Protein AF-A0AAW2UVZ2-F1 (afdb_monomer_lite)

Foldseek 3Di:
DLVVVLVVLQVVCVVVVQWDWDWDQDPVRDTDTDTHHHDNVNDDPPPDDLVVLLVVLLVVLVVDPDPVVNVVSLVVNLVSVVVVLVVVLVVVLVVVVVVVPPPDDPDDDDSVNVVVVCVVSVVCSVVPRVPCSPVVSVCLDPLPPPPDADADPVGDHQDPLNQLCPQDAPLSHSFKAKEFLDAVVLADPPQPDDQVQWHLWDDQPPALEIFTADGFLVSVVRNCVVSVQPQVRFAEEEEEAEQFAWKFFQRTIITMAGPVCRPDGDGDDPRQVSNVSVLVSVVVVCVVVVQKDKHWYWDQDPVVRDIDIGIDIDRTDNVRIGGPVRSQVVVVVVRGNYDYDYHHDALLDFDDLVSLLVLCDDPDPTPHRYYYYYSSRAHRVLLSSLSNVLVVVLVVVVVVVVVPPDDDDDDDDDDDDDPDDPLVCLLLVVDPLLVVLLVPFDNLVVLLVSSQVSLVSSCSRPRLSVQLSVLLVVLVPDDPPDPPVNVVSFSSNLSSNLSSLSSSLSSSCSVPDPCVGDRSNRVCVVCVVSVVSSVPDGSDD

Organism: Sesamum radiatum (NCBI:txid300843)

pLDDT: mean 80.28, std 16.17, range [29.2, 98.44]

InterPro domains:
  IPR029021 Protein-tyrosine phosphatase-like [G3DSA:3.90.190.10] (178-437)
  IPR029021 Protein-tyrosine phosphatase-like [SSF52799] (161-358)
  IPR050561 Protein Tyrosine Phosphatase [PTHR23339] (234-459)

Secondary structure (DSSP, 8-state):
-HHHHHHHHHHHHHHTTSEEEEEEE-TTS-EEEEEEE--TTT-------HHHHHHHHHHHHHH---HHHHHHHHHHHHHHHHHHHHHHHHHHHHHHTTTT-SS-------HHHHHHT-HHHHHHIIIIITT-HHHHTT------------B-TTS-B--HHHHHHT-B-SSSBTTEEEEES--TT-S-TT----BTTBTT-EE-TTSSEEEEE---HHHHHHHHHHTT--TT-S-EEEEE--SS-EEEETTEEEEEEESS-TTSPPP-S-HHHHHHHHHHHHHHHHHHHTSEEEEEEEEEETTTTEEEEEEEEEE--GGGEE-HHHHHHHHHHTT--EEEEE----SSSPP-HHHHHHHH--S--S--EEEEEESSS-THHHHHHHHHHHHHHHHHHHHHHHT--S---------------HHHHHHTT--HHHHHHHHHSTTHHHHHHHHHHHHHHHGGG--HHHHHHHHHHHHHH--TT-HHHHHHHHHHHHHHHHHHHHHHHHHHHHHHS-TTTS-HHHHHHT-HHHHHHHHT-----

Sequence (541 aa):
MEDRLKEDVLMEAARYGNKILVTDELPDGQMVDQWEPVSHDSVKTPLQNLREAIACYRSSILCQADEMKREASLSFFVEYLERYYFLICFAVYLHTEREALHPISPGKCSFTEWMRARPELYSILRRLLRRDPMGALGYANLKPSLAKSAVSSDGRPLEMSQVAALRNGEVLGSQTVLKSDHCPGCQHPSLPERLEGAPNFREIPGFPVYGVANPTIDGIRSVIQRIGSSKGGRPVFWHNMREEPVVYINGKPFVLREVERPYKNMLEYTVEHMEARLKEDIISEIRQSGGRMLLHREEYNPALKQASVVGYWENIFVDDIKTPAEVYAALKHEGYNIAYKRTPLTREREALASDVDSIQYCKEDSAGSYLFVSHTGFGGVAYAMAIICIKLEAEAALTSRVSRSIGSPCSSNSQEEFSNSDEEARKMGDYRDILSLIRVLVQGPESKADVDSVIDKCAGAGHLRDDILYYSKELEKLSNDSDEHRAYLVDMGIKALRRYFFLIAFRSYLYSTSANEMKFTAWMDARPELGHLCNNLRVDR

Structure (mmCIF, N/CA/C/O backbone):
data_AF-A0AAW2UVZ2-F1
#
_entry.id   AF-A0AAW2UVZ2-F1
#
loop_
_atom_site.group_PDB
_atom_site.id
_atom_site.type_symbol
_atom_site.label_atom_id
_atom_site.label_alt_id
_atom_site.label_comp_id
_atom_site.label_asym_id
_atom_site.label_entity_id
_atom_site.label_seq_id
_atom_site.pdbx_PDB_ins_code
_atom_site.Cartn_x
_atom_site.Cartn_y
_atom_site.Cartn_z
_atom_site.occupancy
_atom_site.B_iso_or_equiv
_atom_site.auth_seq_id
_atom_site.auth_comp_id
_atom_site.auth_asym_id
_atom_site.auth_atom_id
_atom_site.pdbx_PDB_model_num
ATOM 1 N N . MET A 1 1 ? 33.518 -9.894 30.222 1.00 49.50 1 MET A N 1
ATOM 2 C CA . MET A 1 1 ? 33.407 -8.462 30.586 1.00 49.50 1 MET A CA 1
ATOM 3 C C . MET A 1 1 ? 33.127 -8.351 32.075 1.00 49.50 1 MET A C 1
ATOM 5 O O . MET A 1 1 ? 33.919 -7.738 32.768 1.00 49.50 1 MET A O 1
ATOM 9 N N . GLU A 1 2 ? 32.095 -9.035 32.568 1.00 54.31 2 GLU A N 1
ATOM 10 C CA . GLU A 1 2 ? 31.747 -9.109 33.997 1.00 54.31 2 GLU A CA 1
ATOM 11 C C . GLU A 1 2 ? 32.857 -9.709 34.877 1.00 54.31 2 GLU A C 1
ATOM 13 O O . GLU A 1 2 ? 33.158 -9.146 35.922 1.00 54.31 2 GLU A O 1
ATOM 18 N N . ASP A 1 3 ? 33.539 -10.772 34.431 1.00 61.53 3 ASP A N 1
ATOM 19 C CA . ASP A 1 3 ? 34.671 -11.344 35.187 1.00 61.53 3 ASP A CA 1
ATOM 20 C C . ASP A 1 3 ? 35.832 -10.352 35.347 1.00 61.53 3 ASP A C 1
ATOM 22 O O . ASP A 1 3 ? 36.414 -10.239 36.421 1.00 61.53 3 ASP A O 1
ATOM 26 N N . ARG A 1 4 ? 36.112 -9.568 34.295 1.00 73.50 4 ARG A N 1
ATOM 27 C CA . ARG A 1 4 ? 37.126 -8.503 34.332 1.00 73.50 4 ARG A CA 1
ATOM 28 C C . ARG A 1 4 ? 36.709 -7.372 35.268 1.00 73.50 4 ARG A C 1
ATOM 30 O O . ARG A 1 4 ? 37.531 -6.903 36.034 1.00 73.50 4 ARG A O 1
ATOM 37 N N . LEU A 1 5 ? 35.431 -6.991 35.254 1.00 72.44 5 LEU A N 1
ATOM 38 C CA . LEU A 1 5 ? 34.898 -5.962 36.147 1.00 72.44 5 LEU A CA 1
ATOM 39 C C . LEU A 1 5 ? 34.966 -6.393 37.619 1.00 72.44 5 LEU A C 1
ATOM 41 O O . LEU A 1 5 ? 35.320 -5.586 38.473 1.00 72.44 5 LEU A O 1
ATOM 45 N N . LYS A 1 6 ? 34.668 -7.664 37.926 1.00 78.00 6 LYS A N 1
ATOM 46 C CA . LYS A 1 6 ? 34.839 -8.213 39.280 1.00 78.00 6 LYS A CA 1
ATOM 47 C C . LYS A 1 6 ? 36.298 -8.136 39.727 1.00 78.00 6 LYS A C 1
ATOM 49 O O . LYS A 1 6 ? 36.563 -7.754 40.864 1.00 78.00 6 LYS A O 1
ATOM 54 N N . GLU A 1 7 ? 37.229 -8.480 38.846 1.00 81.19 7 GLU A N 1
ATOM 55 C CA . GLU A 1 7 ? 38.660 -8.406 39.139 1.00 81.19 7 GLU A CA 1
ATOM 56 C C . GLU A 1 7 ? 39.135 -6.954 39.320 1.00 81.19 7 GLU A C 1
ATOM 58 O O . GLU A 1 7 ? 39.846 -6.664 40.280 1.00 81.19 7 GLU A O 1
ATOM 63 N N . ASP A 1 8 ? 38.649 -6.023 38.495 1.00 82.69 8 ASP A N 1
ATOM 64 C CA . ASP A 1 8 ? 38.933 -4.587 38.601 1.00 82.69 8 ASP A CA 1
ATOM 65 C C . ASP A 1 8 ? 38.405 -3.990 39.921 1.00 82.69 8 ASP A C 1
ATOM 67 O O . ASP A 1 8 ? 39.134 -3.278 40.611 1.00 82.69 8 ASP A O 1
ATOM 71 N N . VAL A 1 9 ? 37.177 -4.335 40.331 1.00 80.44 9 VAL A N 1
ATOM 72 C CA . VAL A 1 9 ? 36.577 -3.905 41.611 1.00 80.44 9 VAL A CA 1
ATOM 73 C C . VAL A 1 9 ? 37.366 -4.438 42.808 1.00 80.44 9 VAL A C 1
ATOM 75 O O . VAL A 1 9 ? 37.596 -3.703 43.768 1.00 80.44 9 VAL A O 1
ATOM 78 N N . LEU A 1 10 ? 37.806 -5.699 42.764 1.00 83.50 10 LEU A N 1
ATOM 79 C CA . LEU A 1 10 ? 38.612 -6.294 43.835 1.00 83.50 10 LEU A CA 1
ATOM 80 C C . LEU A 1 10 ? 40.018 -5.679 43.902 1.00 83.50 10 LEU A C 1
ATOM 82 O O . LEU A 1 10 ? 40.512 -5.414 45.000 1.00 83.50 10 LEU A O 1
ATOM 86 N N . MET A 1 11 ? 40.647 -5.416 42.752 1.00 84.62 11 MET A N 1
ATOM 87 C CA . MET A 1 11 ? 41.938 -4.725 42.685 1.00 84.62 11 MET A CA 1
ATOM 88 C C . MET A 1 11 ? 41.848 -3.296 43.221 1.00 84.62 11 MET A C 1
ATOM 90 O O . MET A 1 11 ? 42.735 -2.866 43.961 1.00 84.62 11 MET A O 1
ATOM 94 N N . GLU A 1 12 ? 40.787 -2.569 42.877 1.00 86.81 12 GLU A N 1
ATOM 95 C CA . GLU A 1 12 ? 40.583 -1.206 43.354 1.00 86.81 12 GLU A CA 1
ATOM 96 C C . GLU A 1 12 ? 40.273 -1.191 44.856 1.00 86.81 12 GLU A C 1
ATOM 98 O O . GLU A 1 12 ? 40.903 -0.448 45.606 1.00 86.81 12 GLU A O 1
ATOM 103 N N . ALA A 1 13 ? 39.411 -2.088 45.343 1.00 85.94 13 ALA A N 1
ATOM 104 C CA . ALA A 1 13 ? 39.108 -2.187 46.769 1.00 85.94 13 ALA A CA 1
ATOM 105 C C . ALA A 1 13 ? 40.340 -2.541 47.623 1.00 85.94 13 ALA A C 1
ATOM 107 O O . ALA A 1 13 ? 40.486 -2.043 48.744 1.00 85.94 13 ALA A O 1
ATOM 108 N N . ALA A 1 14 ? 41.265 -3.354 47.096 1.00 87.19 14 ALA A N 1
ATOM 109 C CA . ALA A 1 14 ? 42.519 -3.684 47.775 1.00 87.19 14 ALA A CA 1
ATOM 110 C C . ALA A 1 14 ? 43.404 -2.446 48.020 1.00 87.19 14 ALA A C 1
ATOM 112 O O . ALA A 1 14 ? 44.127 -2.398 49.018 1.00 87.19 14 ALA A O 1
ATOM 113 N N . ARG A 1 15 ? 43.315 -1.414 47.166 1.00 88.06 15 ARG A N 1
ATOM 114 C CA . ARG A 1 15 ? 44.035 -0.140 47.355 1.00 88.06 15 ARG A CA 1
ATOM 115 C C . ARG A 1 15 ? 43.489 0.677 48.526 1.00 88.06 15 ARG A C 1
ATOM 117 O O . ARG A 1 15 ? 44.232 1.467 49.104 1.00 88.06 15 ARG A O 1
ATOM 124 N N . TYR A 1 16 ? 42.234 0.450 48.909 1.00 87.25 16 TYR A N 1
ATOM 125 C CA . TYR A 1 16 ? 41.516 1.211 49.935 1.00 87.25 16 TYR A CA 1
ATOM 126 C C . TYR A 1 16 ? 41.072 0.339 51.120 1.00 87.25 16 TYR A C 1
ATOM 128 O O . TYR A 1 16 ? 40.009 0.537 51.704 1.00 87.25 16 TYR A O 1
ATOM 136 N N . GLY A 1 17 ? 41.905 -0.634 51.509 1.00 86.56 17 GLY A N 1
ATOM 137 C CA . GLY A 1 17 ? 41.681 -1.434 52.718 1.00 86.56 17 GLY A CA 1
ATOM 138 C C . GLY A 1 17 ? 40.476 -2.371 52.620 1.00 86.56 17 GLY A C 1
ATOM 139 O O . GLY A 1 17 ? 39.750 -2.533 53.601 1.00 86.56 17 GLY A O 1
ATOM 140 N N . ASN A 1 18 ? 40.272 -2.977 51.445 1.00 86.94 18 ASN A N 1
ATOM 141 C CA . ASN A 1 18 ? 39.125 -3.823 51.107 1.00 86.94 18 ASN A CA 1
ATOM 142 C C . ASN A 1 18 ? 37.793 -3.071 51.204 1.00 86.94 18 ASN A C 1
ATOM 144 O O . ASN A 1 18 ? 36.791 -3.620 51.662 1.00 86.94 18 ASN A O 1
ATOM 148 N N . LYS A 1 19 ? 37.785 -1.801 50.792 1.00 85.44 19 LYS A N 1
ATOM 149 C CA . LYS A 1 19 ? 36.574 -0.994 50.648 1.00 85.44 19 LYS A CA 1
ATOM 150 C C . LYS A 1 19 ? 36.551 -0.327 49.285 1.00 85.44 19 LYS A C 1
ATOM 152 O O . LYS A 1 19 ? 37.606 0.005 48.758 1.00 85.44 19 LYS A O 1
ATOM 157 N N . ILE A 1 20 ? 35.367 -0.095 48.739 1.00 87.62 20 ILE A N 1
ATOM 158 C CA . ILE A 1 20 ? 35.182 0.687 47.518 1.00 87.62 20 ILE A CA 1
ATOM 159 C C . ILE A 1 20 ? 34.240 1.850 47.804 1.00 87.62 20 ILE A C 1
ATOM 161 O O . ILE A 1 20 ? 33.343 1.737 48.638 1.00 87.62 20 ILE A O 1
ATOM 165 N N . LEU A 1 21 ? 34.476 2.981 47.147 1.00 83.88 21 LEU A N 1
ATOM 166 C CA . LEU A 1 21 ? 33.570 4.116 47.218 1.00 83.88 21 LEU A CA 1
ATOM 167 C C . LEU A 1 21 ? 32.376 3.836 46.304 1.00 83.88 21 LEU A C 1
ATOM 169 O O . LEU A 1 21 ? 32.554 3.620 45.105 1.00 83.88 21 LEU A O 1
ATOM 173 N N . VAL A 1 22 ? 31.182 3.819 46.879 1.00 82.25 22 VAL A N 1
ATOM 174 C CA . VAL A 1 22 ? 29.910 3.670 46.170 1.00 82.25 22 VAL A CA 1
ATOM 175 C C . VAL A 1 22 ? 29.098 4.930 46.424 1.00 82.25 22 VAL A C 1
ATOM 177 O O . VAL A 1 22 ? 29.138 5.480 47.522 1.00 82.25 22 VAL A O 1
ATOM 180 N N . THR A 1 23 ? 28.381 5.402 45.413 1.00 78.75 23 THR A N 1
ATOM 181 C CA . THR A 1 23 ? 27.452 6.519 45.571 1.00 78.75 23 THR A CA 1
ATOM 182 C C . THR A 1 23 ? 26.039 5.962 45.667 1.00 78.75 23 THR A C 1
ATOM 184 O O . THR A 1 23 ? 25.527 5.410 44.692 1.00 78.75 23 THR A O 1
ATOM 187 N N . ASP A 1 24 ? 25.421 6.117 46.833 1.00 72.00 24 ASP A N 1
ATOM 188 C CA . ASP A 1 24 ? 24.050 5.696 47.102 1.00 72.00 24 ASP A CA 1
ATOM 189 C C . ASP A 1 24 ? 23.082 6.867 46.905 1.00 72.00 24 ASP A C 1
ATOM 191 O O . ASP A 1 24 ? 23.342 7.996 47.321 1.00 72.00 24 ASP A O 1
ATOM 195 N N . GLU A 1 25 ? 21.937 6.597 46.282 1.00 73.19 25 GLU A N 1
ATOM 196 C CA . GLU A 1 25 ? 20.839 7.556 46.157 1.00 73.19 25 GLU A CA 1
ATOM 197 C C . GLU A 1 25 ? 19.858 7.350 47.322 1.00 73.19 25 GLU A C 1
ATOM 199 O O . GLU A 1 25 ? 19.219 6.299 47.441 1.00 73.19 25 GLU A O 1
ATOM 204 N N . LEU A 1 26 ? 19.730 8.349 48.194 1.00 71.38 26 LEU A N 1
ATOM 205 C CA . LEU A 1 26 ? 18.755 8.348 49.282 1.00 71.38 26 LEU A CA 1
ATOM 206 C C . LEU A 1 26 ? 17.313 8.466 48.741 1.00 71.38 26 LEU A C 1
ATOM 208 O O . LEU A 1 26 ? 17.099 8.921 47.617 1.00 71.38 26 LEU A O 1
ATOM 212 N N . PRO A 1 27 ? 16.284 8.094 49.531 1.00 51.22 27 PRO A N 1
ATOM 213 C CA . PRO A 1 27 ? 14.881 8.155 49.100 1.00 51.22 27 PRO A CA 1
ATOM 214 C C . PRO A 1 27 ? 14.377 9.544 48.671 1.00 51.22 27 PRO A C 1
ATOM 216 O O . PRO A 1 27 ? 13.335 9.637 48.027 1.00 51.22 27 PRO A O 1
ATOM 219 N N . ASP A 1 28 ? 15.084 10.613 49.035 1.00 63.34 28 ASP A N 1
ATOM 220 C CA . ASP A 1 28 ? 14.815 12.001 48.646 1.00 63.34 28 ASP A CA 1
ATOM 221 C C . ASP A 1 28 ? 15.581 12.448 47.381 1.00 63.34 28 ASP A C 1
ATOM 223 O O . ASP A 1 28 ? 15.487 13.610 46.983 1.00 63.34 28 ASP A O 1
ATOM 227 N N . GLY A 1 29 ? 16.308 11.532 46.731 1.00 56.56 29 GLY A N 1
ATOM 228 C CA . GLY A 1 29 ? 17.094 11.779 45.521 1.00 56.56 29 GLY A CA 1
ATOM 229 C C . GLY A 1 29 ? 18.484 12.365 45.785 1.00 56.56 29 GLY A C 1
ATOM 230 O O . GLY A 1 29 ? 19.184 12.731 44.839 1.00 56.56 29 GLY A O 1
ATOM 231 N N . GLN A 1 30 ? 18.904 12.484 47.049 1.00 66.81 30 GLN A N 1
ATOM 232 C CA . GLN A 1 30 ? 20.244 12.952 47.384 1.00 66.81 30 GLN A CA 1
ATOM 233 C C . GLN A 1 30 ? 21.283 11.844 47.162 1.00 66.81 30 GLN A C 1
ATOM 235 O O . GLN A 1 30 ? 21.154 10.744 47.691 1.00 66.81 30 GLN A O 1
ATOM 240 N N . MET A 1 31 ? 22.348 12.156 46.422 1.00 73.12 31 MET A N 1
ATOM 241 C CA . MET A 1 31 ? 23.488 11.256 46.222 1.00 73.12 31 MET A CA 1
ATOM 242 C C . MET A 1 31 ? 24.472 11.384 47.390 1.00 73.12 31 MET A C 1
ATOM 244 O O . MET A 1 31 ? 24.903 12.495 47.715 1.00 73.12 31 MET A O 1
ATOM 248 N N . VAL A 1 32 ? 24.831 10.264 48.013 1.00 79.69 32 VAL A N 1
ATOM 249 C CA . VAL A 1 32 ? 25.748 10.199 49.155 1.00 79.69 32 VAL A CA 1
ATOM 250 C C . VAL A 1 32 ? 26.844 9.182 48.874 1.00 79.69 32 VAL A C 1
ATOM 252 O O . VAL A 1 32 ? 26.571 8.025 48.574 1.00 79.69 32 VAL A O 1
ATOM 255 N N . ASP A 1 33 ? 28.095 9.611 49.006 1.00 86.94 33 ASP A N 1
ATOM 256 C CA . ASP A 1 33 ? 29.244 8.726 48.849 1.00 86.94 33 ASP A CA 1
ATOM 257 C C . ASP A 1 33 ? 29.517 7.953 50.146 1.00 86.94 33 ASP A C 1
ATOM 259 O O . ASP A 1 33 ? 29.712 8.542 51.216 1.00 86.94 33 ASP A O 1
ATOM 263 N N . GLN A 1 34 ? 29.581 6.628 50.045 1.00 85.00 34 GLN A N 1
ATOM 264 C CA . GLN A 1 34 ? 29.823 5.717 51.155 1.00 85.00 34 GLN A CA 1
ATOM 265 C C . GLN A 1 34 ? 30.923 4.706 50.815 1.00 85.00 34 GLN A C 1
ATOM 267 O O . GLN A 1 34 ? 31.009 4.165 49.716 1.00 85.00 34 GLN A O 1
ATOM 272 N N . TRP A 1 35 ? 31.797 4.446 51.788 1.00 86.12 35 TRP A N 1
ATOM 273 C CA . TRP A 1 35 ? 32.824 3.413 51.676 1.00 86.12 35 TRP A CA 1
ATOM 274 C C . TRP A 1 35 ? 32.262 2.057 52.095 1.00 86.12 35 TRP A C 1
ATOM 276 O O . TRP A 1 35 ? 32.153 1.773 53.292 1.00 86.12 35 TRP A O 1
ATOM 286 N N . GLU A 1 36 ? 31.987 1.205 51.117 1.00 82.06 36 GLU A N 1
ATOM 287 C CA . GLU A 1 36 ? 31.439 -0.131 51.329 1.00 82.06 36 GLU A CA 1
ATOM 288 C C . GLU A 1 36 ? 32.550 -1.184 51.417 1.00 82.06 36 GLU A C 1
ATOM 290 O O . GLU A 1 36 ? 33.465 -1.177 50.590 1.00 82.06 36 GLU A O 1
ATOM 295 N N . PRO A 1 37 ? 32.522 -2.099 52.402 1.00 84.69 37 PRO A N 1
ATOM 296 C CA . PRO A 1 37 ? 33.477 -3.193 52.484 1.00 84.69 37 PRO A CA 1
ATOM 297 C C . PRO A 1 37 ? 33.253 -4.217 51.368 1.00 84.69 37 PRO A C 1
ATOM 299 O O . PRO A 1 37 ? 32.147 -4.700 51.130 1.00 84.69 37 PRO A O 1
ATOM 302 N N . VAL A 1 38 ? 34.345 -4.608 50.721 1.00 80.31 38 VAL A N 1
ATOM 303 C CA . VAL A 1 38 ? 34.349 -5.509 49.575 1.00 80.31 38 VAL A CA 1
ATOM 304 C C . VAL A 1 38 ? 35.232 -6.717 49.868 1.00 80.31 38 VAL A C 1
ATOM 306 O O . VAL A 1 38 ? 36.401 -6.587 50.218 1.00 80.31 38 VAL A O 1
ATOM 309 N N . SER A 1 39 ? 34.679 -7.914 49.706 1.00 79.56 39 SER A N 1
ATOM 310 C CA . SER A 1 39 ? 35.385 -9.187 49.777 1.00 79.56 39 SER A CA 1
ATOM 311 C C . SER A 1 39 ? 35.153 -9.983 48.494 1.00 79.56 39 SER A C 1
ATOM 313 O O . SER A 1 39 ? 34.222 -9.723 47.730 1.00 79.56 39 SER A O 1
ATOM 315 N N . HIS A 1 40 ? 35.986 -10.997 48.262 1.00 69.81 40 HIS A N 1
ATOM 316 C CA . HIS A 1 40 ? 35.847 -11.880 47.103 1.00 69.81 40 HIS A CA 1
ATOM 317 C C . HIS A 1 40 ? 34.448 -12.535 47.002 1.00 69.81 40 HIS A C 1
ATOM 319 O O . HIS A 1 40 ? 33.953 -12.779 45.896 1.00 69.81 40 HIS A O 1
ATOM 325 N N . ASP A 1 41 ? 33.802 -12.764 48.152 1.00 66.31 41 ASP A N 1
ATOM 326 C CA . ASP A 1 41 ? 32.463 -13.354 48.261 1.00 66.31 41 ASP A CA 1
ATOM 327 C C . ASP A 1 41 ? 31.330 -12.312 48.213 1.00 66.31 41 ASP A C 1
ATOM 329 O O . ASP A 1 41 ? 30.188 -12.669 47.900 1.00 66.31 41 ASP A O 1
ATOM 333 N N . SER A 1 42 ? 31.621 -11.035 48.505 1.00 67.88 42 SER A N 1
ATOM 334 C CA . SER A 1 42 ? 30.638 -9.947 48.416 1.00 67.88 42 SER A CA 1
ATOM 335 C C . SER A 1 42 ? 30.503 -9.390 46.996 1.00 67.88 42 SER A C 1
ATOM 337 O O . SER A 1 42 ? 29.402 -9.005 46.606 1.00 67.88 42 SER A O 1
ATOM 339 N N . VAL A 1 43 ? 31.567 -9.436 46.180 1.00 63.75 43 VAL A N 1
ATOM 340 C CA . VAL A 1 43 ? 31.491 -9.112 44.744 1.00 63.75 43 VAL A CA 1
ATOM 341 C C . VAL A 1 43 ? 30.989 -10.326 43.981 1.00 63.75 43 VAL A C 1
ATOM 343 O O . VAL A 1 43 ? 31.747 -11.230 43.617 1.00 63.75 43 VAL A O 1
ATOM 346 N N . LYS A 1 44 ? 29.689 -10.366 43.720 1.00 59.97 44 LYS A N 1
ATOM 347 C CA . LYS A 1 44 ? 29.087 -11.386 42.861 1.00 59.97 44 LYS A CA 1
ATOM 348 C C . LYS A 1 44 ? 28.890 -10.803 41.472 1.00 59.97 44 LYS A C 1
ATOM 350 O O . LYS A 1 44 ? 28.241 -9.775 41.324 1.00 59.97 44 LYS A O 1
ATOM 355 N N . THR A 1 45 ? 29.413 -11.480 40.454 1.00 53.91 45 THR A N 1
ATOM 356 C CA . THR A 1 45 ? 28.867 -11.334 39.106 1.00 53.91 45 THR A CA 1
ATOM 357 C C . THR A 1 45 ? 27.484 -11.980 39.145 1.00 53.91 45 THR A C 1
ATOM 359 O O . THR A 1 45 ? 27.370 -13.141 39.558 1.00 53.91 45 THR A O 1
ATOM 362 N N . PRO A 1 46 ? 26.399 -11.251 38.855 1.00 52.09 46 PRO A N 1
ATOM 363 C CA . PRO A 1 46 ? 25.076 -11.827 38.958 1.00 52.09 46 PRO A CA 1
ATOM 364 C C . PRO A 1 46 ? 24.878 -12.793 37.785 1.00 52.09 46 PRO A C 1
ATOM 366 O O . PRO A 1 46 ? 24.371 -12.425 36.732 1.00 52.09 46 PRO A O 1
ATOM 369 N N . LEU A 1 47 ? 25.222 -14.069 37.984 1.00 51.81 47 LEU A N 1
ATOM 370 C CA . LEU A 1 47 ? 24.567 -15.168 37.275 1.00 51.81 47 LEU A CA 1
ATOM 371 C C . LEU A 1 47 ? 23.111 -15.176 37.744 1.00 51.81 47 LEU A C 1
ATOM 373 O O . LEU A 1 47 ? 22.731 -15.880 38.678 1.00 51.81 47 LEU A O 1
ATOM 377 N N . GLN A 1 48 ? 22.315 -14.288 37.157 1.00 63.81 48 GLN A N 1
ATOM 378 C CA . GLN A 1 48 ? 20.944 -14.079 37.571 1.00 63.81 48 GLN A CA 1
ATOM 379 C C . GLN A 1 48 ? 20.061 -15.104 36.870 1.00 63.81 48 GLN A C 1
ATOM 381 O O . GLN A 1 48 ? 19.982 -15.163 35.641 1.00 63.81 48 GLN A O 1
ATOM 386 N N . ASN A 1 49 ? 19.376 -15.929 37.656 1.00 76.25 49 ASN A N 1
ATOM 387 C CA . ASN A 1 49 ? 18.346 -16.805 37.128 1.00 76.25 49 ASN A CA 1
ATOM 388 C C . ASN A 1 49 ? 17.240 -15.937 36.511 1.00 76.25 49 ASN A C 1
ATOM 390 O O . ASN A 1 49 ? 16.613 -15.145 37.214 1.00 76.25 49 ASN A O 1
ATOM 394 N N . LEU A 1 50 ? 16.980 -16.099 35.209 1.00 78.94 50 LEU A N 1
ATOM 395 C CA . LEU A 1 50 ? 15.979 -15.298 34.494 1.00 78.94 50 LEU A CA 1
ATOM 396 C C . LEU A 1 50 ? 14.609 -15.342 35.182 1.00 78.94 50 LEU A C 1
ATOM 398 O O . LEU A 1 50 ? 13.933 -14.324 35.259 1.00 78.94 50 LEU A O 1
ATOM 402 N N . ARG A 1 51 ? 14.202 -16.490 35.738 1.00 77.88 51 ARG A N 1
ATOM 403 C CA . ARG A 1 51 ? 12.906 -16.625 36.422 1.00 77.88 51 ARG A CA 1
ATOM 404 C C . ARG A 1 51 ? 12.861 -15.826 37.722 1.00 77.88 51 ARG A C 1
ATOM 406 O O . ARG A 1 51 ? 11.825 -15.247 38.036 1.00 77.88 51 ARG A O 1
ATOM 413 N N . GLU A 1 52 ? 13.968 -15.783 38.455 1.00 77.50 52 GLU A N 1
ATOM 414 C CA . GLU A 1 52 ? 14.091 -15.002 39.690 1.00 77.50 52 GLU A CA 1
ATOM 415 C C . GLU A 1 52 ? 14.174 -13.503 39.384 1.00 77.50 52 GLU A C 1
ATOM 417 O O . GLU A 1 52 ? 13.506 -12.717 40.050 1.00 77.50 52 GLU A O 1
ATOM 422 N N . ALA A 1 53 ? 14.901 -13.112 38.330 1.00 77.31 53 ALA A N 1
ATOM 423 C CA . ALA A 1 53 ? 14.949 -11.733 37.843 1.00 77.31 53 ALA A CA 1
ATOM 424 C C . ALA A 1 53 ? 13.550 -11.232 37.460 1.00 77.31 53 ALA A C 1
ATOM 426 O O . ALA A 1 53 ? 13.090 -10.214 37.975 1.00 77.31 53 ALA A O 1
ATOM 427 N N . ILE A 1 54 ? 12.837 -11.994 36.623 1.00 80.44 54 ILE A N 1
ATOM 428 C CA . ILE A 1 54 ? 11.467 -11.688 36.186 1.00 80.44 54 ILE A CA 1
ATOM 429 C C . ILE A 1 54 ? 10.530 -11.563 37.399 1.00 80.44 54 ILE A C 1
ATOM 431 O O . ILE A 1 54 ? 9.749 -10.615 37.473 1.00 80.44 54 ILE A O 1
ATOM 435 N N . ALA A 1 55 ? 10.615 -12.476 38.374 1.00 76.69 55 ALA A N 1
ATOM 436 C CA . ALA A 1 55 ? 9.797 -12.428 39.590 1.00 76.69 55 ALA A CA 1
ATOM 437 C C . ALA A 1 55 ? 10.128 -11.225 40.497 1.00 76.69 55 ALA A C 1
ATOM 439 O O . ALA A 1 55 ? 9.221 -10.620 41.079 1.00 76.69 55 ALA A O 1
ATOM 440 N N . CYS A 1 56 ? 11.409 -10.863 40.596 1.00 75.31 56 CYS A N 1
ATOM 441 C CA . CYS A 1 56 ? 11.885 -9.721 41.370 1.00 75.31 56 CYS A CA 1
ATOM 442 C C . CYS A 1 56 ? 11.381 -8.402 40.771 1.00 75.31 56 CYS A C 1
ATOM 444 O O . CYS A 1 56 ? 10.705 -7.634 41.460 1.00 75.31 56 CYS A O 1
ATOM 446 N N . TYR A 1 57 ? 11.598 -8.183 39.468 1.00 78.62 57 TYR A N 1
ATOM 447 C CA . TYR A 1 57 ? 11.089 -6.996 38.777 1.00 78.62 57 TYR A CA 1
ATOM 448 C C . TYR A 1 57 ? 9.564 -6.920 38.839 1.00 78.62 57 TYR A C 1
ATOM 450 O O . TYR A 1 57 ? 9.024 -5.863 39.157 1.00 78.62 57 TYR A O 1
ATOM 458 N N . ARG A 1 58 ? 8.861 -8.047 38.657 1.00 75.62 58 ARG A N 1
ATOM 459 C CA . ARG A 1 58 ? 7.399 -8.100 38.795 1.00 75.62 58 ARG A CA 1
ATOM 460 C C . ARG A 1 58 ? 6.899 -7.607 40.154 1.00 75.62 58 ARG A C 1
ATOM 462 O O . ARG A 1 58 ? 5.849 -6.973 40.211 1.00 75.62 58 ARG A O 1
ATOM 469 N N . SER A 1 59 ? 7.618 -7.914 41.230 1.00 71.00 59 SER A N 1
ATOM 470 C CA . SER A 1 59 ? 7.243 -7.499 42.588 1.00 71.00 59 SER A CA 1
ATOM 471 C C . SER A 1 59 ? 7.634 -6.044 42.871 1.00 71.00 59 SER A C 1
ATOM 473 O O . SER A 1 59 ? 6.878 -5.319 43.509 1.00 71.00 59 SER A O 1
ATOM 475 N N . SER A 1 60 ? 8.787 -5.605 42.357 1.00 70.81 60 SER A N 1
ATOM 476 C CA . SER A 1 60 ? 9.318 -4.249 42.547 1.00 70.81 60 SER A CA 1
ATOM 477 C C . SER A 1 60 ? 8.520 -3.181 41.785 1.00 70.81 60 SER A C 1
ATOM 479 O O . SER A 1 60 ? 8.175 -2.148 42.354 1.00 70.81 60 SER A O 1
ATOM 481 N N . ILE A 1 61 ? 8.138 -3.458 40.530 1.00 76.31 61 ILE A N 1
ATOM 482 C CA . ILE A 1 61 ? 7.388 -2.530 39.658 1.00 76.31 61 ILE A CA 1
ATOM 483 C C . ILE A 1 61 ? 6.053 -2.101 40.287 1.00 76.31 61 ILE A C 1
ATOM 485 O O . ILE A 1 61 ? 5.639 -0.957 40.125 1.00 76.31 61 ILE A O 1
ATOM 489 N N . LEU A 1 62 ? 5.387 -2.994 41.029 1.00 64.75 62 LEU A N 1
ATOM 490 C CA . LEU A 1 62 ? 4.100 -2.713 41.678 1.00 64.75 62 LEU A CA 1
ATOM 491 C C . LEU A 1 62 ? 4.193 -1.728 42.844 1.00 64.75 62 LEU A C 1
ATOM 493 O O . LEU A 1 62 ? 3.244 -0.992 43.104 1.00 64.75 62 LEU A O 1
ATOM 497 N N . CYS A 1 63 ? 5.305 -1.759 43.571 1.00 61.31 63 CYS A N 1
ATOM 498 C CA . CYS A 1 63 ? 5.516 -0.938 44.758 1.00 61.31 63 CYS A CA 1
ATOM 499 C C . CYS A 1 63 ? 6.253 0.368 44.430 1.00 61.31 63 CYS A C 1
ATOM 501 O O . CYS A 1 63 ? 6.507 1.165 45.331 1.00 61.31 63 CYS A O 1
ATOM 503 N N . GLN A 1 64 ? 6.615 0.578 43.160 1.00 69.62 64 GLN A N 1
ATOM 504 C CA . GLN A 1 64 ? 7.403 1.722 42.731 1.00 69.62 64 GLN A CA 1
ATOM 505 C C . GLN A 1 64 ? 6.505 2.940 42.485 1.00 69.62 64 GLN A C 1
ATOM 507 O O . GLN A 1 64 ? 5.758 2.989 41.508 1.00 69.62 64 GLN A O 1
ATOM 512 N N . ALA A 1 65 ? 6.584 3.918 43.391 1.00 50.19 65 ALA A N 1
ATOM 513 C CA . ALA A 1 65 ? 5.808 5.156 43.325 1.00 50.19 65 ALA A CA 1
ATOM 514 C C . ALA A 1 65 ? 6.394 6.175 42.333 1.00 50.19 65 ALA A C 1
ATOM 516 O O . ALA A 1 65 ? 5.655 7.010 41.814 1.00 50.19 65 ALA A O 1
ATOM 517 N N . ASP A 1 66 ? 7.701 6.103 42.064 1.00 65.19 66 ASP A N 1
ATOM 518 C CA . ASP A 1 66 ? 8.365 6.971 41.095 1.00 65.19 66 ASP A CA 1
ATOM 519 C C . ASP A 1 66 ? 8.129 6.477 39.661 1.00 65.19 66 ASP A C 1
ATOM 521 O O . ASP A 1 66 ? 8.452 5.341 39.301 1.00 65.19 66 ASP A O 1
ATOM 525 N N . GLU A 1 67 ? 7.558 7.344 38.828 1.00 55.81 67 GLU A N 1
ATOM 526 C CA . GLU A 1 67 ? 7.143 6.996 37.472 1.00 55.81 67 GLU A CA 1
ATOM 527 C C . GLU A 1 67 ? 8.322 6.677 36.543 1.00 55.81 67 GLU A C 1
ATOM 529 O O . GLU A 1 67 ? 8.229 5.734 35.754 1.00 55.81 67 GLU A O 1
ATOM 534 N N . MET A 1 68 ? 9.451 7.379 36.678 1.00 50.56 68 MET A N 1
ATOM 535 C CA . MET A 1 68 ? 10.637 7.128 35.854 1.00 50.56 68 MET A CA 1
ATOM 536 C C . MET A 1 68 ? 11.321 5.817 36.247 1.00 50.56 68 MET A C 1
ATOM 538 O O . MET A 1 68 ? 11.701 5.028 35.379 1.00 50.56 68 MET A O 1
ATOM 542 N N . LYS A 1 69 ? 11.441 5.539 37.552 1.00 59.78 69 LYS A N 1
ATOM 543 C CA . LYS A 1 69 ? 12.011 4.279 38.062 1.00 59.78 69 LYS A CA 1
ATOM 544 C C . LYS A 1 69 ? 11.121 3.088 37.708 1.00 59.78 69 LYS A C 1
ATOM 546 O O . LYS A 1 69 ? 11.632 1.998 37.433 1.00 59.78 69 LYS A O 1
ATOM 551 N N . ARG A 1 70 ? 9.800 3.287 37.675 1.00 69.44 70 ARG A N 1
ATOM 552 C CA . ARG A 1 70 ? 8.824 2.282 37.237 1.00 69.44 70 ARG A CA 1
ATOM 553 C C . ARG A 1 70 ? 8.967 1.969 35.746 1.00 69.44 70 ARG A C 1
ATOM 555 O O . ARG A 1 70 ? 9.038 0.792 35.403 1.00 69.44 70 ARG A O 1
ATOM 562 N N . GLU A 1 71 ? 9.085 2.984 34.892 1.00 65.25 71 GLU A N 1
ATOM 563 C CA . GLU A 1 71 ? 9.283 2.811 33.444 1.00 65.25 71 GLU A CA 1
ATOM 564 C C . GLU A 1 71 ? 10.620 2.124 33.123 1.00 65.25 71 GLU A C 1
ATOM 566 O O . GLU A 1 71 ? 10.666 1.156 32.362 1.00 65.25 71 GLU A O 1
ATOM 571 N N . ALA A 1 72 ? 11.710 2.537 33.779 1.00 64.44 72 ALA A N 1
ATOM 572 C CA . ALA A 1 72 ? 13.008 1.877 33.636 1.00 64.44 72 ALA A CA 1
ATOM 573 C C . ALA A 1 72 ? 12.941 0.398 34.060 1.00 64.44 72 ALA A C 1
ATOM 575 O O . ALA A 1 72 ? 13.426 -0.487 33.354 1.00 64.44 72 ALA A O 1
ATOM 576 N N . SER A 1 73 ? 12.278 0.112 35.184 1.00 71.00 73 SER A N 1
ATOM 577 C CA . SER A 1 73 ? 12.079 -1.258 35.673 1.00 71.00 73 SER A CA 1
ATOM 578 C C . SER A 1 73 ? 11.220 -2.103 34.727 1.00 71.00 73 SER A C 1
ATOM 580 O O . SER A 1 73 ? 11.498 -3.291 34.560 1.00 71.00 73 SER A O 1
ATOM 582 N N . LEU A 1 74 ? 10.210 -1.505 34.084 1.00 73.12 74 LEU A N 1
ATOM 583 C CA . LEU A 1 74 ? 9.401 -2.150 33.046 1.00 73.12 74 LEU A CA 1
ATOM 584 C C . LEU A 1 74 ? 10.238 -2.507 31.817 1.00 73.12 74 LEU A C 1
ATOM 586 O O . LEU A 1 74 ? 10.131 -3.630 31.325 1.00 73.12 74 LEU A O 1
ATOM 590 N N . SER A 1 75 ? 11.117 -1.608 31.369 1.00 71.81 75 SER A N 1
ATOM 591 C CA . SER A 1 75 ? 12.044 -1.887 30.266 1.00 71.81 75 SER A CA 1
ATOM 592 C C . SER A 1 75 ? 12.938 -3.091 30.579 1.00 71.81 75 SER A C 1
ATOM 594 O O . SER A 1 75 ? 12.987 -4.046 29.801 1.00 71.81 75 SER A O 1
ATOM 596 N N . PHE A 1 76 ? 13.570 -3.113 31.760 1.00 74.94 76 PHE A N 1
ATOM 597 C CA . PHE A 1 76 ? 14.390 -4.254 32.183 1.00 74.94 76 PHE A CA 1
ATOM 598 C C . PHE A 1 76 ? 13.571 -5.545 32.282 1.00 74.94 76 PHE A C 1
ATOM 600 O O . PHE A 1 76 ? 14.007 -6.595 31.808 1.00 74.94 76 PHE A O 1
ATOM 607 N N . PHE A 1 77 ? 12.364 -5.484 32.850 1.00 81.56 77 PHE A N 1
ATOM 608 C CA . PHE A 1 77 ? 11.462 -6.632 32.932 1.00 81.56 77 PHE A CA 1
ATOM 609 C C . PHE A 1 77 ? 11.169 -7.247 31.555 1.00 81.56 77 PHE A C 1
ATOM 611 O O . PHE A 1 77 ? 11.272 -8.469 31.401 1.00 81.56 77 PHE A O 1
ATOM 618 N N . VAL A 1 78 ? 10.849 -6.417 30.556 1.00 78.94 78 VAL A N 1
ATOM 619 C CA . VAL A 1 78 ? 10.567 -6.870 29.185 1.00 78.94 78 VAL A CA 1
ATOM 620 C C . VAL A 1 78 ? 11.786 -7.553 28.577 1.00 78.94 78 VAL A C 1
ATOM 622 O O . VAL A 1 78 ? 11.650 -8.638 28.013 1.00 78.94 78 VAL A O 1
ATOM 625 N N . GLU A 1 79 ? 12.986 -6.998 28.749 1.00 78.88 79 GLU A N 1
ATOM 626 C CA . GLU A 1 79 ? 14.214 -7.620 28.242 1.00 78.88 79 GLU A CA 1
ATOM 627 C C . GLU A 1 79 ? 14.471 -9.009 28.843 1.00 78.88 79 GLU A C 1
ATOM 629 O O . GLU A 1 79 ? 14.799 -9.957 28.120 1.00 78.88 79 GLU A O 1
ATOM 634 N N . TYR A 1 80 ? 14.310 -9.161 30.162 1.00 81.44 80 TYR A N 1
ATOM 635 C CA . TYR A 1 80 ? 14.468 -10.456 30.828 1.00 81.44 80 TYR A CA 1
ATOM 636 C C . TYR A 1 80 ? 13.417 -11.468 30.355 1.00 81.44 80 TYR A C 1
ATOM 638 O O . TYR A 1 80 ? 13.737 -12.641 30.125 1.00 81.44 80 TYR A O 1
ATOM 646 N N . LEU A 1 81 ? 12.177 -11.015 30.168 1.00 84.25 81 LEU A N 1
ATOM 647 C CA . LEU A 1 81 ? 11.078 -11.850 29.701 1.00 84.25 81 LEU A CA 1
ATOM 648 C C . LEU A 1 81 ? 11.257 -12.276 28.235 1.00 84.25 81 LEU A C 1
ATOM 650 O O . LEU A 1 81 ? 11.010 -13.437 27.907 1.00 84.25 81 LEU A O 1
ATOM 654 N N . GLU A 1 82 ? 11.767 -11.395 27.372 1.00 84.56 82 GLU A N 1
ATOM 655 C CA . GLU A 1 82 ? 12.131 -11.718 25.987 1.00 84.56 82 GLU A CA 1
ATOM 656 C C . GLU A 1 82 ? 13.226 -12.783 25.913 1.00 84.56 82 GLU A C 1
ATOM 658 O O . GLU A 1 82 ? 13.095 -13.752 25.160 1.00 84.56 82 GLU A O 1
ATOM 663 N N . ARG A 1 83 ? 14.284 -12.661 26.724 1.00 85.44 83 ARG A N 1
ATOM 664 C CA . ARG A 1 83 ? 15.350 -13.677 26.793 1.00 85.44 83 ARG A CA 1
ATOM 665 C C . ARG A 1 83 ? 14.783 -15.036 27.204 1.00 85.44 83 ARG A C 1
ATOM 667 O O . ARG A 1 83 ? 15.103 -16.050 26.583 1.00 85.44 83 ARG A O 1
ATOM 674 N N . TYR A 1 84 ? 13.902 -15.063 28.205 1.00 86.12 84 TYR A N 1
ATOM 675 C CA . TYR A 1 84 ? 13.239 -16.292 28.644 1.00 86.12 84 TYR A CA 1
ATOM 676 C C . TYR A 1 84 ? 12.328 -16.885 27.555 1.00 86.12 84 TYR A C 1
ATOM 678 O O . TYR A 1 84 ? 12.362 -18.091 27.307 1.00 86.12 84 TYR A O 1
ATOM 686 N N . TYR A 1 85 ? 11.575 -16.042 26.848 1.00 87.75 85 TYR A N 1
ATOM 687 C CA . TYR A 1 85 ? 10.744 -16.440 25.712 1.00 87.75 85 TYR A CA 1
ATOM 688 C C . TYR A 1 85 ? 11.559 -17.091 24.584 1.00 87.75 85 TYR A C 1
ATOM 690 O O . TYR A 1 85 ? 11.188 -18.160 24.088 1.00 87.75 85 TYR A O 1
ATOM 698 N N . PHE A 1 86 ? 12.698 -16.500 24.210 1.00 87.38 86 PHE A N 1
ATOM 699 C CA . PHE A 1 86 ? 13.578 -17.077 23.192 1.00 87.38 86 PHE A CA 1
ATOM 700 C C . PHE A 1 86 ? 14.141 -18.435 23.610 1.00 87.38 86 PHE A C 1
ATOM 702 O O . PHE A 1 86 ? 14.234 -19.322 22.765 1.00 87.38 86 PHE A O 1
ATOM 709 N N . LEU A 1 87 ? 14.458 -18.638 24.892 1.00 87.19 87 LEU A N 1
ATOM 710 C CA . LEU A 1 87 ? 14.913 -19.940 25.390 1.00 87.19 87 LEU A CA 1
ATOM 711 C C . LEU A 1 87 ? 13.824 -21.013 25.293 1.00 87.19 87 LEU A C 1
ATOM 713 O O . LEU A 1 87 ? 14.128 -22.150 24.935 1.00 87.19 87 LEU A O 1
ATOM 717 N N . ILE A 1 88 ? 12.560 -20.660 25.549 1.00 86.50 88 ILE A N 1
ATOM 718 C CA . ILE A 1 88 ? 11.427 -21.574 25.342 1.00 86.50 88 ILE A CA 1
ATOM 719 C C . ILE A 1 88 ? 11.298 -21.920 23.855 1.00 86.50 88 ILE A C 1
ATOM 721 O O . ILE A 1 88 ? 11.250 -23.098 23.505 1.00 86.50 88 ILE A O 1
ATOM 725 N N . CYS A 1 89 ? 11.301 -20.915 22.974 1.00 86.88 89 CYS A N 1
ATOM 726 C CA . CYS A 1 89 ? 11.226 -21.133 21.527 1.00 86.88 89 CYS A CA 1
ATOM 727 C C . CYS A 1 89 ? 12.383 -22.008 21.030 1.00 86.88 89 CYS A C 1
ATOM 729 O O . CYS A 1 89 ? 12.174 -22.930 20.246 1.00 86.88 89 CYS A O 1
ATOM 731 N N . PHE A 1 90 ? 13.595 -21.759 21.524 1.00 87.94 90 PHE A N 1
ATOM 732 C CA . PHE A 1 90 ? 14.778 -22.538 21.186 1.00 87.94 90 PHE A CA 1
ATOM 733 C C . PHE A 1 90 ? 14.680 -23.982 21.691 1.00 87.94 90 PHE A C 1
ATOM 735 O O . PHE A 1 90 ? 15.035 -24.911 20.969 1.00 87.94 90 PHE A O 1
ATOM 742 N N . ALA A 1 91 ? 14.134 -24.203 22.888 1.00 87.00 91 ALA A N 1
ATOM 743 C CA . ALA A 1 91 ? 13.874 -25.548 23.391 1.00 87.00 91 ALA A CA 1
ATOM 744 C C . ALA A 1 91 ? 12.867 -26.305 22.504 1.00 87.00 91 ALA A C 1
ATOM 746 O O . ALA A 1 91 ? 13.081 -27.483 22.219 1.00 87.00 91 ALA A O 1
ATOM 747 N N . VAL A 1 92 ? 11.809 -25.641 22.025 1.00 85.88 92 VAL A N 1
ATOM 748 C CA . VAL A 1 92 ? 10.829 -26.233 21.093 1.00 85.88 92 VAL A CA 1
ATOM 749 C C . VAL A 1 92 ? 11.461 -26.521 19.730 1.00 85.88 92 VAL A C 1
ATOM 751 O O . VAL A 1 92 ? 11.251 -27.600 19.175 1.00 85.88 92 VAL A O 1
ATOM 754 N N . TYR A 1 93 ? 12.283 -25.608 19.214 1.00 83.94 93 TYR A N 1
ATOM 755 C CA . TYR A 1 93 ? 13.084 -25.827 18.009 1.00 83.94 93 TYR A CA 1
ATOM 756 C C . TYR A 1 93 ? 13.956 -27.087 18.133 1.00 83.94 93 TYR A C 1
ATOM 758 O O . TYR A 1 93 ? 13.903 -27.964 17.276 1.00 83.94 93 TYR A O 1
ATOM 766 N N . LEU A 1 94 ? 14.673 -27.251 19.250 1.00 81.25 94 LEU A N 1
ATOM 767 C CA . LEU A 1 94 ? 15.489 -28.444 19.489 1.00 81.25 94 LEU A CA 1
ATOM 768 C C . LEU A 1 94 ? 14.667 -29.736 19.574 1.00 81.25 94 LEU A C 1
ATOM 770 O O . LEU A 1 94 ? 15.187 -30.784 19.208 1.00 81.25 94 LEU A O 1
ATOM 774 N N . HIS A 1 95 ? 13.421 -29.685 20.059 1.00 77.94 95 HIS A N 1
ATOM 775 C CA . HIS A 1 95 ? 12.533 -30.853 20.108 1.00 77.94 95 HIS A CA 1
ATOM 776 C C . HIS A 1 95 ? 11.951 -31.197 18.735 1.00 77.94 95 HIS A C 1
ATOM 778 O O . HIS A 1 95 ? 11.918 -32.368 18.369 1.00 77.94 95 HIS A O 1
ATOM 784 N N . THR A 1 96 ? 11.553 -30.187 17.962 1.00 71.56 96 THR A N 1
ATOM 785 C CA . THR A 1 96 ? 11.010 -30.371 16.606 1.00 71.56 96 THR A CA 1
ATOM 786 C C . THR A 1 96 ? 12.065 -30.886 15.626 1.00 71.56 96 THR A C 1
ATOM 788 O O . THR A 1 96 ? 11.780 -31.786 14.844 1.00 71.56 96 THR A O 1
ATOM 791 N N . GLU A 1 97 ? 13.312 -30.426 15.734 1.00 64.88 97 GLU A N 1
ATOM 792 C CA . GLU A 1 97 ? 14.439 -30.973 14.960 1.00 64.88 97 GLU A CA 1
ATOM 793 C C . GLU A 1 97 ? 14.949 -32.325 15.510 1.00 64.88 97 GLU A C 1
ATOM 795 O O . GLU A 1 97 ? 15.684 -33.039 14.827 1.00 64.88 97 GLU A O 1
ATOM 800 N N . ARG A 1 98 ? 14.559 -32.727 16.732 1.00 54.38 98 ARG A N 1
ATOM 801 C CA . ARG A 1 98 ? 14.919 -34.039 17.310 1.00 54.38 98 ARG A CA 1
ATOM 802 C C . ARG A 1 98 ? 14.127 -35.192 16.702 1.00 54.38 98 ARG A C 1
ATOM 804 O O . ARG A 1 98 ? 14.655 -36.298 16.625 1.00 54.38 98 ARG A O 1
ATOM 811 N N . GLU A 1 99 ? 12.897 -34.954 16.251 1.00 48.75 99 GLU A N 1
ATOM 812 C CA . GLU A 1 99 ? 12.110 -35.960 15.518 1.00 48.75 99 GLU A CA 1
ATOM 813 C C . GLU A 1 99 ? 12.682 -36.230 14.111 1.00 48.75 99 GLU A C 1
ATOM 815 O O . GLU A 1 99 ? 12.470 -37.303 13.550 1.00 48.75 99 GLU A O 1
ATOM 820 N N . ALA A 1 100 ? 13.517 -35.325 13.584 1.00 47.56 100 ALA A N 1
ATOM 821 C CA . ALA A 1 100 ? 14.263 -35.487 12.333 1.00 47.56 100 ALA A CA 1
ATOM 822 C C . ALA A 1 100 ? 15.584 -36.282 12.482 1.00 47.56 100 ALA A C 1
ATOM 824 O O . ALA A 1 100 ? 16.413 -36.293 11.572 1.00 47.56 100 ALA A O 1
ATOM 825 N N . LEU A 1 101 ? 15.802 -36.980 13.607 1.00 43.19 101 LEU A N 1
ATOM 826 C CA . LEU A 1 101 ? 16.976 -37.843 13.831 1.00 43.19 101 LEU A CA 1
ATOM 827 C C . LEU A 1 101 ? 16.927 -39.191 13.085 1.00 43.19 101 LEU A C 1
ATOM 829 O O . LEU A 1 101 ? 17.795 -40.040 13.303 1.00 43.19 101 LEU A O 1
ATOM 833 N N . HIS A 1 102 ? 15.975 -39.396 12.171 1.00 47.25 102 HIS A N 1
ATOM 834 C CA . HIS A 1 102 ? 16.119 -40.440 11.162 1.00 47.25 102 HIS A CA 1
ATOM 835 C C . HIS A 1 102 ? 17.150 -39.988 10.114 1.00 47.25 102 HIS A C 1
ATOM 837 O O . HIS A 1 102 ? 16.974 -38.948 9.477 1.00 47.25 102 HIS A O 1
ATOM 843 N N . PRO A 1 103 ? 18.256 -40.731 9.933 1.00 46.72 103 PRO A N 1
ATOM 844 C CA . PRO A 1 103 ? 19.286 -40.346 8.986 1.00 46.72 103 PRO A CA 1
ATOM 845 C C . PRO A 1 103 ? 18.694 -40.453 7.580 1.00 46.72 103 PRO A C 1
ATOM 847 O O . PRO A 1 103 ? 18.124 -41.484 7.242 1.00 46.72 103 PRO A O 1
ATOM 850 N N . ILE A 1 104 ? 18.890 -39.404 6.776 1.00 45.34 104 ILE A N 1
ATOM 851 C CA . ILE A 1 104 ? 18.395 -39.180 5.402 1.00 45.34 104 ILE A CA 1
ATOM 852 C C . ILE A 1 104 ? 17.163 -38.252 5.346 1.00 45.34 104 ILE A C 1
ATOM 854 O O . ILE A 1 104 ? 16.063 -38.636 4.960 1.00 45.34 104 ILE A O 1
ATOM 858 N N . SER A 1 105 ? 17.369 -36.968 5.643 1.00 43.62 105 SER A N 1
ATOM 859 C CA . SER A 1 105 ? 16.707 -35.880 4.907 1.00 43.62 105 SER A CA 1
ATOM 860 C C . SER A 1 105 ? 17.620 -34.645 4.870 1.00 43.62 105 SER A C 1
ATOM 862 O O . SER A 1 105 ? 18.170 -34.263 5.906 1.00 43.62 105 SER A O 1
ATOM 864 N N . PRO A 1 106 ? 17.862 -34.044 3.691 1.00 47.59 106 PRO A N 1
ATOM 865 C CA . PRO A 1 106 ? 18.743 -32.896 3.546 1.00 47.59 106 PRO A CA 1
ATOM 866 C C . PRO A 1 106 ? 17.961 -31.615 3.850 1.00 47.59 106 PRO A C 1
ATOM 868 O O . PRO A 1 106 ? 17.168 -31.160 3.034 1.00 47.59 106 PRO A O 1
ATOM 871 N N . GLY A 1 107 ? 18.185 -31.030 5.024 1.00 54.00 107 GLY A N 1
ATOM 872 C CA . GLY A 1 107 ? 17.661 -29.701 5.339 1.00 54.00 107 GLY A CA 1
ATOM 873 C C . GLY A 1 107 ? 17.526 -29.451 6.830 1.00 54.00 107 GLY A C 1
ATOM 874 O O . GLY A 1 107 ? 16.417 -29.429 7.344 1.00 54.00 107 GLY A O 1
ATOM 875 N N . LYS A 1 108 ? 18.646 -29.250 7.534 1.00 62.94 108 LYS A N 1
ATOM 876 C CA . LYS A 1 108 ? 18.596 -28.670 8.883 1.00 62.94 108 LYS A CA 1
ATOM 877 C C . LYS A 1 108 ? 18.183 -27.205 8.738 1.00 62.94 108 LYS A C 1
ATOM 879 O O . LYS A 1 108 ? 18.968 -26.411 8.223 1.00 62.94 108 LYS A O 1
ATOM 884 N N . CYS A 1 109 ? 16.964 -26.872 9.141 1.00 77.12 109 CYS A N 1
ATOM 885 C CA . CYS A 1 109 ? 16.481 -25.495 9.200 1.00 77.12 109 CYS A CA 1
ATOM 886 C C . CYS A 1 109 ? 17.186 -24.785 10.362 1.00 77.12 109 CYS A C 1
ATOM 888 O O . CYS A 1 109 ? 17.268 -25.342 11.454 1.00 77.12 109 CYS A O 1
ATOM 890 N N . SER A 1 110 ? 17.734 -23.585 10.163 1.00 82.38 110 SER A N 1
ATOM 891 C CA . SER A 1 110 ? 18.314 -22.828 11.282 1.00 82.38 110 SER A CA 1
ATOM 892 C C . SER A 1 110 ? 17.221 -22.337 12.241 1.00 82.38 110 SER A C 1
ATOM 894 O O . SER A 1 110 ? 16.082 -22.111 11.833 1.00 82.38 110 SER A O 1
ATOM 896 N N . PHE A 1 111 ? 17.556 -22.073 13.512 1.00 82.81 111 PHE A N 1
ATOM 897 C CA . PHE A 1 111 ? 16.596 -21.494 14.469 1.00 82.81 111 PHE A CA 1
ATOM 898 C C . PHE A 1 111 ? 15.960 -20.195 13.945 1.00 82.81 111 PHE A C 1
ATOM 900 O O . PHE A 1 111 ? 14.769 -19.949 14.131 1.00 82.81 111 PHE A O 1
ATOM 907 N N . THR A 1 112 ? 16.740 -19.374 13.240 1.00 81.75 112 THR A N 1
ATOM 908 C CA . THR A 1 112 ? 16.257 -18.128 12.638 1.00 81.75 112 THR A CA 1
ATOM 909 C C . THR A 1 112 ? 15.234 -18.380 11.530 1.00 81.75 112 THR A C 1
ATOM 911 O O . THR A 1 112 ? 14.207 -17.704 11.483 1.00 81.75 112 THR A O 1
ATOM 914 N N . GLU A 1 113 ? 15.474 -19.346 10.645 1.00 80.44 113 GLU A N 1
ATOM 915 C CA . GLU A 1 113 ? 14.518 -19.729 9.596 1.00 80.44 113 GLU A CA 1
ATOM 916 C C . GLU A 1 113 ? 13.265 -20.382 10.190 1.00 80.44 113 GLU A C 1
ATOM 918 O O . GLU A 1 113 ? 12.151 -20.051 9.783 1.00 80.44 113 GLU A O 1
ATOM 923 N N . TRP A 1 114 ? 13.433 -21.219 11.217 1.00 85.69 114 TRP A N 1
ATOM 924 C CA . TRP A 1 114 ? 12.344 -21.865 11.950 1.00 85.69 114 TRP A CA 1
ATOM 925 C C . TRP A 1 114 ? 11.418 -20.849 12.630 1.00 85.69 114 TRP A C 1
ATOM 927 O O . TRP A 1 114 ? 10.195 -21.009 12.586 1.00 85.69 114 TRP A O 1
ATOM 937 N N . MET A 1 115 ? 11.987 -19.785 13.210 1.00 81.44 115 MET A N 1
ATOM 938 C CA . MET A 1 115 ? 11.227 -18.659 13.759 1.00 81.44 115 MET A CA 1
ATOM 939 C C . MET A 1 115 ? 10.522 -17.865 12.650 1.00 81.44 115 MET A C 1
ATOM 941 O O . MET A 1 115 ? 9.349 -17.534 12.798 1.00 81.44 115 MET A O 1
ATOM 945 N N . ARG A 1 116 ? 11.194 -17.559 11.524 1.00 76.12 116 ARG A N 1
ATOM 946 C CA . ARG A 1 116 ? 10.581 -16.808 10.402 1.00 76.12 116 ARG A CA 1
ATOM 947 C C . ARG A 1 116 ? 9.395 -17.535 9.779 1.00 76.12 116 ARG A C 1
ATOM 949 O O . ARG A 1 116 ? 8.438 -16.883 9.378 1.00 76.12 116 ARG A O 1
ATOM 956 N N . ALA A 1 117 ? 9.448 -18.862 9.722 1.00 76.56 117 ALA A N 1
ATOM 957 C CA . ALA A 1 117 ? 8.350 -19.686 9.232 1.00 76.56 117 ALA A CA 1
ATOM 958 C C . ALA A 1 117 ? 7.106 -19.661 10.147 1.00 76.56 117 ALA A C 1
ATOM 960 O O . ALA A 1 117 ? 6.062 -20.169 9.748 1.00 76.56 117 ALA A O 1
ATOM 961 N N . ARG A 1 118 ? 7.211 -19.082 11.355 1.00 78.69 118 ARG A N 1
ATOM 962 C CA . ARG A 1 118 ? 6.164 -19.032 12.389 1.00 78.69 118 ARG A CA 1
ATOM 963 C C . ARG A 1 118 ? 5.877 -17.590 12.821 1.00 78.69 118 ARG A C 1
ATOM 965 O O . ARG A 1 118 ? 6.275 -17.166 13.914 1.00 78.69 118 ARG A O 1
ATOM 972 N N . PRO A 1 119 ? 5.224 -16.791 11.960 1.00 69.50 119 PRO A N 1
ATOM 973 C CA . PRO A 1 119 ? 4.939 -15.382 12.234 1.00 69.50 119 PRO A CA 1
ATOM 974 C C . PRO A 1 119 ? 4.110 -15.158 13.513 1.00 69.50 119 PRO A C 1
ATOM 976 O O . PRO A 1 119 ? 4.227 -14.099 14.134 1.00 69.50 119 PRO A O 1
ATOM 979 N N . GLU A 1 120 ? 3.338 -16.147 13.966 1.00 74.69 120 GLU A N 1
ATOM 980 C CA . GLU A 1 120 ? 2.610 -16.142 15.237 1.00 74.69 120 GLU A CA 1
ATOM 981 C C . GLU A 1 120 ? 3.528 -15.982 16.463 1.00 74.69 120 GLU A C 1
ATOM 983 O O . GLU A 1 120 ? 3.176 -15.267 17.404 1.00 74.69 120 GLU A O 1
ATOM 988 N N . LEU A 1 121 ? 4.747 -16.534 16.432 1.00 78.12 121 LEU A N 1
ATOM 989 C CA . LEU A 1 121 ? 5.727 -16.385 17.515 1.00 78.12 121 LEU A CA 1
ATOM 990 C C . LEU A 1 121 ? 6.293 -14.959 17.569 1.00 78.12 121 LEU A C 1
ATOM 992 O O . LEU A 1 121 ? 6.510 -14.396 18.645 1.00 78.12 121 LEU A O 1
ATOM 996 N N . TYR A 1 122 ? 6.496 -14.326 16.415 1.00 70.69 122 TYR A N 1
ATOM 997 C CA . TYR A 1 122 ? 6.867 -12.910 16.370 1.00 70.69 122 TYR A CA 1
ATOM 998 C C . TYR A 1 122 ? 5.705 -11.996 16.761 1.00 70.69 122 TYR A C 1
ATOM 1000 O O . TYR A 1 122 ? 5.936 -10.933 17.340 1.00 70.69 122 TYR A O 1
ATOM 1008 N N . SER A 1 123 ? 4.470 -12.411 16.477 1.00 67.69 123 SER A N 1
ATOM 1009 C CA . SER A 1 123 ? 3.262 -11.714 16.914 1.00 67.69 123 SER A CA 1
ATOM 1010 C C . SER A 1 123 ? 3.166 -11.682 18.440 1.00 67.69 123 SER A C 1
ATOM 1012 O O . SER A 1 123 ? 2.992 -10.604 18.997 1.00 67.69 123 SER A O 1
ATOM 1014 N N . ILE A 1 124 ? 3.400 -12.805 19.130 1.00 70.62 124 ILE A N 1
ATOM 1015 C CA . ILE A 1 124 ? 3.455 -12.871 20.604 1.00 70.62 124 ILE A CA 1
ATOM 1016 C C . ILE A 1 124 ? 4.516 -11.914 21.161 1.00 70.62 124 ILE A C 1
ATOM 1018 O O . ILE A 1 124 ? 4.219 -11.101 22.034 1.00 70.62 124 ILE A O 1
ATOM 1022 N N . LEU A 1 125 ? 5.734 -11.944 20.613 1.00 69.75 125 LEU A N 1
ATOM 1023 C CA . LEU A 1 125 ? 6.828 -11.085 21.072 1.00 69.75 125 LEU A CA 1
ATOM 1024 C C . LEU A 1 125 ? 6.506 -9.593 20.879 1.00 69.75 125 LEU A C 1
ATOM 1026 O O . LEU A 1 125 ? 6.735 -8.777 21.771 1.00 69.75 125 LEU A O 1
ATOM 1030 N N . ARG A 1 126 ? 5.927 -9.221 19.732 1.00 65.56 126 ARG A N 1
ATOM 1031 C CA . ARG A 1 126 ? 5.588 -7.820 19.440 1.00 65.56 126 ARG A CA 1
ATOM 1032 C C . ARG A 1 126 ? 4.342 -7.336 20.174 1.00 65.56 126 ARG A C 1
ATOM 1034 O O . ARG A 1 126 ? 4.352 -6.199 20.624 1.00 65.56 126 ARG A O 1
ATOM 1041 N N . ARG A 1 127 ? 3.283 -8.146 20.254 1.00 61.72 127 ARG A N 1
ATOM 1042 C CA . ARG A 1 127 ? 1.979 -7.757 20.818 1.00 61.72 127 ARG A CA 1
ATOM 1043 C C . ARG A 1 127 ? 1.940 -7.870 22.340 1.00 61.72 127 ARG A C 1
ATOM 1045 O O . ARG A 1 127 ? 1.415 -6.970 22.974 1.00 61.72 127 ARG A O 1
ATOM 1052 N N . LEU A 1 128 ? 2.498 -8.934 22.920 1.00 60.12 128 LEU A N 1
ATOM 1053 C CA . LEU A 1 128 ? 2.417 -9.167 24.366 1.00 60.12 128 LEU A CA 1
ATOM 1054 C C . LEU A 1 128 ? 3.618 -8.584 25.109 1.00 60.12 128 LEU A C 1
ATOM 1056 O O . LEU A 1 128 ? 3.428 -7.876 26.083 1.00 60.12 128 LEU A O 1
ATOM 1060 N N . LEU A 1 129 ? 4.849 -8.833 24.653 1.00 63.16 129 LEU A N 1
ATOM 1061 C CA . LEU A 1 129 ? 6.037 -8.450 25.432 1.00 63.16 129 LEU A CA 1
ATOM 1062 C C . LEU A 1 129 ? 6.423 -6.976 25.254 1.00 63.16 129 LEU A C 1
ATOM 1064 O O . LEU A 1 129 ? 6.689 -6.291 26.234 1.00 63.16 129 LEU A O 1
ATOM 1068 N N . ARG A 1 130 ? 6.431 -6.475 24.012 1.00 64.69 130 ARG A N 1
ATOM 1069 C CA . ARG A 1 130 ? 6.891 -5.104 23.705 1.00 64.69 130 ARG A CA 1
ATOM 1070 C C . ARG A 1 130 ? 5.802 -4.038 23.699 1.00 64.69 130 ARG A C 1
ATOM 1072 O O . ARG A 1 130 ? 6.119 -2.853 23.783 1.00 64.69 130 ARG A O 1
ATOM 1079 N N . ARG A 1 131 ? 4.546 -4.432 23.478 1.00 58.59 131 ARG A N 1
ATOM 1080 C CA . ARG A 1 131 ? 3.416 -3.500 23.344 1.00 58.59 131 ARG A CA 1
ATOM 1081 C C . ARG A 1 131 ? 2.569 -3.399 24.607 1.00 58.59 131 ARG A C 1
ATOM 1083 O O . ARG A 1 131 ? 2.109 -2.303 24.856 1.00 58.59 131 ARG A O 1
ATOM 1090 N N . ASP A 1 132 ? 2.458 -4.461 25.408 1.00 61.56 132 ASP A N 1
ATOM 1091 C CA . ASP A 1 132 ? 1.766 -4.446 26.707 1.00 61.56 132 ASP A CA 1
ATOM 1092 C C . ASP A 1 132 ? 2.632 -5.076 27.828 1.00 61.56 132 ASP A C 1
ATOM 1094 O O . ASP A 1 132 ? 2.339 -6.171 28.326 1.00 61.56 132 ASP A O 1
ATOM 1098 N N . PRO A 1 133 ? 3.729 -4.409 28.249 1.00 63.88 133 PRO A N 1
ATOM 1099 C CA . PRO A 1 133 ? 4.594 -4.891 29.331 1.00 63.88 133 PRO A CA 1
ATOM 1100 C C . PRO A 1 133 ? 3.839 -5.197 30.636 1.00 63.88 133 PRO A C 1
ATOM 1102 O O . PRO A 1 133 ? 4.206 -6.111 31.379 1.00 63.88 133 PRO A O 1
ATOM 1105 N N . MET A 1 134 ? 2.762 -4.451 30.904 1.00 62.12 134 MET A N 1
ATOM 1106 C CA . MET A 1 134 ? 1.921 -4.598 32.095 1.00 62.12 134 MET A CA 1
ATOM 1107 C C . MET A 1 134 ? 1.003 -5.824 32.015 1.00 62.12 134 MET A C 1
ATOM 1109 O O . MET A 1 134 ? 0.861 -6.555 32.999 1.00 62.12 134 MET A O 1
ATOM 1113 N N . GLY A 1 135 ? 0.450 -6.128 30.843 1.00 64.31 135 GLY A N 1
ATOM 1114 C CA . GLY A 1 135 ? -0.262 -7.375 30.578 1.00 64.31 135 GLY A CA 1
ATOM 1115 C C . GLY A 1 135 ? 0.661 -8.593 30.639 1.00 64.31 135 GLY A C 1
ATOM 1116 O O . GLY A 1 135 ? 0.290 -9.624 31.210 1.00 64.31 135 GLY A O 1
ATOM 1117 N N . ALA A 1 136 ? 1.902 -8.466 30.156 1.00 62.47 136 ALA A N 1
ATOM 1118 C CA . ALA A 1 136 ? 2.923 -9.516 30.233 1.00 62.47 136 ALA A CA 1
ATOM 1119 C C . ALA A 1 136 ? 3.340 -9.869 31.678 1.00 62.47 136 ALA A C 1
ATOM 1121 O O . ALA A 1 136 ? 3.738 -11.005 31.949 1.00 62.47 136 ALA A O 1
ATOM 1122 N N . LEU A 1 137 ? 3.172 -8.945 32.632 1.00 62.31 137 LEU A N 1
ATOM 1123 C CA . LEU A 1 137 ? 3.322 -9.193 34.074 1.00 62.31 137 LEU A CA 1
ATOM 1124 C C . LEU A 1 137 ? 2.202 -10.077 34.668 1.00 62.31 137 LEU A C 1
ATOM 1126 O O . LEU A 1 137 ? 2.219 -10.383 35.865 1.00 62.31 137 LEU A O 1
ATOM 1130 N N . GLY A 1 138 ? 1.226 -10.503 33.860 1.00 55.72 138 GLY A N 1
ATOM 1131 C CA . GLY A 1 138 ? 0.052 -11.248 34.316 1.00 55.72 138 GLY A CA 1
ATOM 1132 C C . GLY A 1 138 ? -0.988 -10.363 35.001 1.00 55.72 138 GLY A C 1
ATOM 1133 O O . GLY A 1 138 ? -1.932 -10.883 35.594 1.00 55.72 138 GLY A O 1
ATOM 1134 N N . TYR A 1 139 ? -0.834 -9.040 34.910 1.00 58.00 139 TYR A N 1
ATOM 1135 C CA . TYR A 1 139 ? -1.876 -8.080 35.242 1.00 58.00 139 TYR A CA 1
ATOM 1136 C C . TYR A 1 139 ? -2.662 -7.784 33.966 1.00 58.00 139 TYR A C 1
ATOM 1138 O O . TYR A 1 139 ? -2.655 -6.672 33.454 1.00 58.00 139 TYR A O 1
ATOM 1146 N N . ALA A 1 140 ? -3.382 -8.790 33.455 1.00 48.00 140 ALA A N 1
ATOM 1147 C CA . ALA A 1 140 ? -4.602 -8.474 32.724 1.00 48.00 140 ALA A CA 1
ATOM 1148 C C . ALA A 1 140 ? -5.417 -7.628 33.696 1.00 48.00 140 ALA A C 1
ATOM 1150 O O . ALA A 1 140 ? -5.733 -8.149 34.767 1.00 48.00 140 ALA A O 1
ATOM 1151 N N . ASN A 1 141 ? -5.591 -6.338 33.376 1.00 41.72 141 ASN A N 1
ATOM 1152 C CA . ASN A 1 141 ? -6.269 -5.317 34.171 1.00 41.72 141 ASN A CA 1
ATOM 1153 C C . ASN A 1 141 ? -6.993 -5.934 35.366 1.00 41.72 141 ASN A C 1
ATOM 1155 O O . ASN A 1 141 ? -7.994 -6.633 35.168 1.00 41.72 141 ASN A O 1
ATOM 1159 N N . LEU A 1 142 ? -6.489 -5.697 36.590 1.00 35.81 142 LEU A N 1
ATOM 1160 C CA . LEU A 1 142 ? -7.339 -5.718 37.784 1.00 35.81 142 LEU A CA 1
ATOM 1161 C C . LEU A 1 142 ? -8.673 -5.161 37.311 1.00 35.81 142 LEU A C 1
ATOM 1163 O O . LEU A 1 142 ? -8.679 -4.005 36.883 1.00 35.81 142 LEU A O 1
ATOM 1167 N N . LYS A 1 143 ? -9.725 -6.005 37.242 1.00 34.78 143 LYS A N 1
ATOM 1168 C CA . LYS A 1 143 ? -11.066 -5.572 36.822 1.00 34.78 143 LYS A CA 1
ATOM 1169 C C . LYS A 1 143 ? -11.232 -4.213 37.472 1.00 34.78 143 LYS A C 1
ATOM 1171 O O . LYS A 1 143 ? -11.113 -4.210 38.704 1.00 34.78 143 LYS A O 1
ATOM 1176 N N . PRO A 1 144 ? -11.357 -3.107 36.708 1.00 33.47 144 PRO A N 1
ATOM 1177 C CA . PRO A 1 144 ? -11.353 -1.795 37.318 1.00 33.47 144 PRO A CA 1
ATOM 1178 C C . PRO A 1 144 ? -12.386 -1.899 38.417 1.00 33.47 144 PRO A C 1
ATOM 1180 O O . PRO A 1 144 ? -13.518 -2.342 38.171 1.00 33.47 144 PRO A O 1
ATOM 1183 N N . SER A 1 145 ? -11.942 -1.684 39.658 1.00 33.00 145 SER A N 1
ATOM 1184 C CA . SER A 1 145 ? -12.876 -1.620 40.762 1.00 33.00 145 SER A CA 1
ATOM 1185 C C . SER A 1 145 ? -13.955 -0.671 40.267 1.00 33.00 145 SER A C 1
ATOM 1187 O O . SER A 1 145 ? -13.640 0.382 39.711 1.00 33.00 145 SER A O 1
ATOM 1189 N N . LEU A 1 146 ? -15.214 -1.111 40.330 1.00 41.59 146 LEU A N 1
ATOM 1190 C CA . LEU A 1 146 ? -16.395 -0.313 40.000 1.00 41.59 146 LEU A CA 1
ATOM 1191 C C . LEU A 1 146 ? -16.475 0.849 41.007 1.00 41.59 146 LEU A C 1
ATOM 1193 O O . LEU A 1 146 ? -17.365 0.935 41.847 1.00 41.59 146 LEU A O 1
ATOM 1197 N N . ALA A 1 147 ? -15.472 1.713 40.991 1.00 35.69 147 ALA A N 1
ATOM 1198 C CA . ALA A 1 147 ? -15.304 2.881 41.807 1.00 35.69 147 ALA A CA 1
ATOM 1199 C C . ALA A 1 147 ? -15.876 4.022 40.974 1.00 35.69 147 ALA A C 1
ATOM 1201 O O . ALA A 1 147 ? -15.207 4.597 40.123 1.00 35.69 147 ALA A O 1
ATOM 1202 N N . LYS A 1 148 ? -17.177 4.246 41.195 1.00 45.03 148 LYS A N 1
ATOM 1203 C CA . LYS A 1 148 ? -17.973 5.428 40.830 1.00 45.03 148 LYS A CA 1
ATOM 1204 C C . LYS A 1 148 ? -17.488 6.153 39.567 1.00 45.03 148 LYS A C 1
ATOM 1206 O O . LYS A 1 148 ? -16.881 7.216 39.637 1.00 45.03 148 LYS A O 1
ATOM 1211 N N . SER A 1 149 ? -17.801 5.578 38.413 1.00 41.56 149 SER A N 1
ATOM 1212 C CA . SER A 1 149 ? -17.539 6.187 37.108 1.00 41.56 149 SER A CA 1
ATOM 1213 C C . SER A 1 149 ? -18.617 7.213 36.757 1.00 41.56 149 SER A C 1
ATOM 1215 O O . SER A 1 149 ? -19.780 7.052 37.129 1.00 41.56 149 SER A O 1
ATOM 1217 N N . ALA A 1 150 ? -18.241 8.247 36.001 1.00 44.06 150 ALA A N 1
ATOM 1218 C CA . ALA A 1 150 ? -19.196 9.073 35.276 1.00 44.06 150 ALA A CA 1
ATOM 1219 C C . ALA A 1 150 ? -19.934 8.171 34.280 1.00 44.06 150 ALA A C 1
ATOM 1221 O O . ALA A 1 150 ? -19.338 7.596 33.369 1.00 44.06 150 ALA A O 1
ATOM 1222 N N . VAL A 1 151 ? -21.225 7.999 34.520 1.00 44.34 151 VAL A N 1
ATOM 1223 C CA . VAL A 1 151 ? -22.118 7.219 33.678 1.00 44.34 151 VAL A CA 1
ATOM 1224 C C . VAL A 1 151 ? -22.813 8.203 32.746 1.00 44.34 151 VAL A C 1
ATOM 1226 O O . VAL A 1 151 ? -23.271 9.258 33.186 1.00 44.34 151 VAL A O 1
ATOM 1229 N N . SER A 1 152 ? -22.866 7.880 31.456 1.00 48.28 152 SER A N 1
ATOM 1230 C CA . SER A 1 152 ? -23.715 8.600 30.505 1.00 48.28 152 SER A CA 1
ATOM 1231 C C . SER A 1 152 ? -25.176 8.603 31.002 1.00 48.28 152 SER A C 1
ATOM 1233 O O . SER A 1 152 ? -25.563 7.747 31.800 1.00 48.28 152 SER A O 1
ATOM 1235 N N . SER A 1 153 ? -26.015 9.538 30.538 1.00 49.16 153 SER A N 1
ATOM 1236 C CA . SER A 1 153 ? -27.441 9.598 30.917 1.00 49.16 153 SER A CA 1
ATOM 1237 C C . SER A 1 153 ? -28.203 8.290 30.646 1.00 49.16 153 SER A C 1
ATOM 1239 O O . SER A 1 153 ? -29.277 8.076 31.205 1.00 49.16 153 SER A O 1
ATOM 1241 N N . ASP A 1 154 ? -27.632 7.402 29.829 1.00 53.69 154 ASP A N 1
ATOM 1242 C CA . ASP A 1 154 ? -28.153 6.087 29.468 1.00 53.69 154 ASP A CA 1
ATOM 1243 C C . ASP A 1 154 ? -27.531 4.894 30.226 1.00 53.69 154 ASP A C 1
ATOM 1245 O O . ASP A 1 154 ? -27.779 3.744 29.854 1.00 53.69 154 ASP A O 1
ATOM 1249 N N . GLY A 1 155 ? -26.747 5.122 31.285 1.00 53.88 155 GLY A N 1
ATOM 1250 C CA . GLY A 1 155 ? -26.276 4.037 32.156 1.00 53.88 155 GLY A CA 1
ATOM 1251 C C . GLY A 1 155 ? -24.956 3.368 31.737 1.00 53.88 155 GLY A C 1
ATOM 1252 O O . GLY A 1 155 ? -24.566 2.379 32.357 1.00 53.88 155 GLY A O 1
ATOM 1253 N N . ARG A 1 156 ? -24.262 3.869 30.703 1.00 57.72 156 ARG A N 1
ATOM 1254 C CA . ARG A 1 156 ? -23.087 3.202 30.104 1.00 57.72 156 ARG A CA 1
ATOM 1255 C C . ARG A 1 156 ? -21.739 3.859 30.455 1.00 57.72 156 ARG A C 1
ATOM 1257 O O . ARG A 1 156 ? -21.701 5.074 30.677 1.00 57.72 156 ARG A O 1
ATOM 1264 N N . PRO A 1 157 ? -20.632 3.082 30.463 1.00 58.47 157 PRO A N 1
ATOM 1265 C CA . PRO A 1 157 ? -19.282 3.619 30.618 1.00 58.47 157 PRO A CA 1
ATOM 1266 C C . PRO A 1 157 ? -18.948 4.630 29.516 1.00 58.47 157 PRO A C 1
ATOM 1268 O O . PRO A 1 157 ? -19.099 4.336 28.331 1.00 58.47 157 PRO A O 1
ATOM 1271 N N . LEU A 1 158 ? -18.480 5.814 29.912 1.00 55.62 158 LEU A N 1
ATOM 1272 C CA . LEU A 1 158 ? -17.963 6.845 29.001 1.00 55.62 158 LEU A CA 1
ATOM 1273 C C . LEU A 1 158 ? -16.493 6.607 28.610 1.00 55.62 158 LEU A C 1
ATOM 1275 O O . LEU A 1 158 ? -16.011 7.190 27.643 1.00 55.62 158 LEU A O 1
ATOM 1279 N N . GLU A 1 159 ? -15.773 5.770 29.358 1.00 64.75 159 GLU A N 1
ATOM 1280 C CA . GLU A 1 159 ? -14.325 5.620 29.227 1.00 64.75 159 GLU A CA 1
ATOM 1281 C C . GLU A 1 159 ? -13.944 4.539 28.197 1.00 64.75 159 GLU A C 1
ATOM 1283 O O . GLU A 1 159 ? -14.351 3.379 28.311 1.00 64.75 159 GLU A O 1
ATOM 1288 N N . MET A 1 160 ? -13.141 4.922 27.194 1.00 67.44 160 MET A N 1
ATOM 1289 C CA . MET A 1 160 ? -12.724 4.062 26.069 1.00 67.44 160 MET A CA 1
ATOM 1290 C C . MET A 1 160 ? -12.075 2.753 26.533 1.00 67.44 160 MET A C 1
ATOM 1292 O O . MET A 1 160 ? -12.385 1.684 26.009 1.00 67.44 160 MET A O 1
ATOM 1296 N N . SER A 1 161 ? -11.203 2.847 27.538 1.00 64.38 161 SER A N 1
ATOM 1297 C CA . SER A 1 161 ? -10.461 1.733 28.135 1.00 64.38 161 SER A CA 1
ATOM 1298 C C . SER A 1 161 ? -11.387 0.668 28.724 1.00 64.38 161 SER A C 1
ATOM 1300 O O . SER A 1 161 ? -11.117 -0.520 28.588 1.00 64.38 161 SER A O 1
ATOM 1302 N N . GLN A 1 162 ? -12.513 1.071 29.320 1.00 70.75 162 GLN A N 1
ATOM 1303 C CA . GLN A 1 162 ? -13.459 0.152 29.952 1.00 70.75 162 GLN A CA 1
ATOM 1304 C C . GLN A 1 162 ? -14.274 -0.630 28.921 1.00 70.75 162 GLN A C 1
ATOM 1306 O O . GLN A 1 162 ? -14.444 -1.839 29.064 1.00 70.75 162 GLN A O 1
ATOM 1311 N N . VAL A 1 163 ? -14.766 0.042 27.873 1.00 76.31 163 VAL A N 1
ATOM 1312 C CA . VAL A 1 163 ? -15.511 -0.630 26.795 1.00 76.31 163 VAL A CA 1
ATOM 1313 C C . VAL A 1 163 ? -14.584 -1.544 26.006 1.00 76.31 163 VAL A C 1
ATOM 1315 O O . VAL A 1 163 ? -14.949 -2.688 25.746 1.00 76.31 163 VAL A O 1
ATOM 1318 N N . ALA A 1 164 ? -13.375 -1.069 25.681 1.00 74.94 164 ALA A N 1
ATOM 1319 C CA . ALA A 1 164 ? -12.367 -1.894 25.036 1.00 74.94 164 ALA A CA 1
ATOM 1320 C C . ALA A 1 164 ? -12.062 -3.128 25.891 1.00 74.94 164 ALA A C 1
ATOM 1322 O O . ALA A 1 164 ? -12.245 -4.226 25.395 1.00 74.94 164 ALA A O 1
ATOM 1323 N N . ALA A 1 165 ? -11.760 -2.984 27.187 1.00 73.25 165 ALA A N 1
ATOM 1324 C CA . ALA A 1 165 ? -11.402 -4.102 28.069 1.00 73.25 165 ALA A CA 1
ATOM 1325 C C . ALA A 1 165 ? -12.458 -5.222 28.176 1.00 73.25 165 ALA A C 1
ATOM 1327 O O . ALA A 1 165 ? -12.111 -6.350 28.526 1.00 73.25 165 ALA A O 1
ATOM 1328 N N . LEU A 1 166 ? -13.731 -4.931 27.890 1.00 78.69 166 LEU A N 1
ATOM 1329 C CA . LEU A 1 166 ? -14.819 -5.916 27.897 1.00 78.69 166 LEU A CA 1
ATOM 1330 C C . LEU A 1 166 ? -14.937 -6.709 26.585 1.00 78.69 166 LEU A C 1
ATOM 1332 O O . LEU A 1 166 ? -15.643 -7.719 26.553 1.00 78.69 166 LEU A O 1
ATOM 1336 N N . ARG A 1 167 ? -14.264 -6.277 25.514 1.00 82.62 167 ARG A N 1
ATOM 1337 C CA . ARG A 1 167 ? -14.264 -6.969 24.224 1.00 82.62 167 ARG A CA 1
ATOM 1338 C C . ARG A 1 167 ? -13.515 -8.290 24.309 1.00 82.62 167 ARG A C 1
ATOM 1340 O O . ARG A 1 167 ? -12.417 -8.372 24.854 1.00 82.62 167 ARG A O 1
ATOM 1347 N N . ASN A 1 168 ? -14.102 -9.315 23.708 1.00 77.75 168 ASN A N 1
ATOM 1348 C CA . ASN A 1 168 ? -13.570 -10.674 23.669 1.00 77.75 168 ASN A CA 1
ATOM 1349 C C . ASN A 1 168 ? -13.536 -11.260 22.246 1.00 77.75 168 ASN A C 1
ATOM 1351 O O . ASN A 1 168 ? -13.435 -12.478 22.102 1.00 77.75 168 ASN A O 1
ATOM 1355 N N . GLY A 1 169 ? -13.646 -10.412 21.217 1.00 76.44 169 GLY A N 1
ATOM 1356 C CA . GLY A 1 169 ? -13.474 -10.814 19.823 1.00 76.44 169 GLY A CA 1
ATOM 1357 C C . GLY A 1 169 ? -12.035 -11.234 19.529 1.00 76.44 169 GLY A C 1
ATOM 1358 O O . GLY A 1 169 ? -11.101 -10.839 20.231 1.00 76.44 169 GLY A O 1
ATOM 1359 N N . GLU A 1 170 ? -11.854 -12.043 18.488 1.00 78.62 170 GLU A N 1
ATOM 1360 C CA . GLU A 1 170 ? -10.529 -12.530 18.083 1.00 78.62 170 GLU A CA 1
ATOM 1361 C C . GLU A 1 170 ? -9.674 -11.418 17.466 1.00 78.62 170 GLU A C 1
ATOM 1363 O O . GLU A 1 170 ? -8.459 -11.371 17.670 1.00 78.62 170 GLU A O 1
ATOM 1368 N N . VAL A 1 171 ? -10.316 -10.518 16.719 1.00 84.94 171 VAL A N 1
ATOM 1369 C CA . VAL A 1 171 ? -9.691 -9.364 16.067 1.00 84.94 171 VAL A CA 1
ATOM 1370 C C . VAL A 1 171 ? -10.074 -8.086 16.805 1.00 84.94 171 VAL A C 1
ATOM 1372 O O . VAL A 1 171 ? -9.202 -7.303 17.181 1.00 84.94 171 VAL A O 1
ATOM 1375 N N . LEU A 1 172 ? -11.365 -7.893 17.082 1.00 86.44 172 LEU A N 1
ATOM 1376 C CA . LEU A 1 172 ? -11.848 -6.800 17.923 1.00 86.44 172 LEU A CA 1
ATOM 1377 C C . LEU A 1 172 ? -11.806 -7.221 19.403 1.00 86.44 172 LEU A C 1
ATOM 1379 O O . LEU A 1 172 ? -12.826 -7.523 20.024 1.00 86.44 172 LEU A O 1
ATOM 1383 N N . GLY A 1 173 ? -10.591 -7.292 19.941 1.00 81.69 173 GLY A N 1
ATOM 1384 C CA . GLY A 1 173 ? -10.303 -7.717 21.310 1.00 81.69 173 GLY A CA 1
ATOM 1385 C C . GLY A 1 173 ? -10.146 -6.570 22.311 1.00 81.69 173 GLY A C 1
ATOM 1386 O O . GLY A 1 173 ? -10.306 -5.389 21.984 1.00 81.69 173 GLY A O 1
ATOM 1387 N N . SER A 1 174 ? -9.765 -6.934 23.538 1.00 76.94 174 SER A N 1
ATOM 1388 C CA . SER A 1 174 ? -9.751 -6.050 24.710 1.00 76.94 174 SER A CA 1
ATOM 1389 C C . SER A 1 174 ? -8.819 -4.835 24.624 1.00 76.94 174 SER A C 1
ATOM 1391 O O . SER A 1 174 ? -9.002 -3.854 25.341 1.00 76.94 174 SER A O 1
ATOM 1393 N N . GLN A 1 175 ? -7.835 -4.895 23.727 1.00 73.88 175 GLN A N 1
ATOM 1394 C CA . GLN A 1 175 ? -6.826 -3.857 23.497 1.00 73.88 175 GLN A CA 1
ATOM 1395 C C . GLN A 1 175 ? -7.021 -3.118 22.170 1.00 73.88 175 GLN A C 1
ATOM 1397 O O . GLN A 1 175 ? -6.120 -2.419 21.702 1.00 73.88 175 GLN A O 1
ATOM 1402 N N . THR A 1 176 ? -8.189 -3.266 21.539 1.00 81.69 176 THR A N 1
ATOM 1403 C CA . THR A 1 176 ? -8.444 -2.714 20.206 1.00 81.69 176 THR A CA 1
ATOM 1404 C C . THR A 1 176 ? -9.657 -1.794 20.154 1.00 81.69 176 THR A C 1
ATOM 1406 O O . THR A 1 176 ? -10.638 -1.936 20.893 1.00 81.69 176 THR A O 1
ATOM 1409 N N . VAL A 1 177 ? -9.592 -0.837 19.233 1.00 87.81 177 VAL A N 1
ATOM 1410 C CA . VAL A 1 177 ? -10.651 0.123 18.935 1.00 87.81 177 VAL A CA 1
ATOM 1411 C C . VAL A 1 177 ? -10.901 0.219 17.437 1.00 87.81 177 VAL A C 1
ATOM 1413 O O . VAL A 1 177 ? -9.992 0.051 16.627 1.00 87.81 177 VAL A O 1
ATOM 1416 N N . LEU A 1 178 ? -12.140 0.550 17.072 1.00 93.00 178 LEU A N 1
ATOM 1417 C CA . LEU A 1 178 ? -12.488 0.965 15.718 1.00 93.00 178 LEU A CA 1
ATOM 1418 C C . LEU A 1 178 ? -12.462 2.479 15.624 1.00 93.00 178 LEU A C 1
ATOM 1420 O O . LEU A 1 178 ? -13.226 3.167 16.308 1.00 93.00 178 LEU A O 1
ATOM 1424 N N . LYS A 1 179 ? -11.593 2.984 14.757 1.00 91.38 179 LYS A N 1
ATOM 1425 C CA . LYS A 1 179 ? -11.394 4.408 14.522 1.00 91.38 179 LYS A CA 1
ATOM 1426 C C . LYS A 1 179 ? -11.822 4.764 13.107 1.00 91.38 179 LYS A C 1
ATOM 1428 O O . LYS A 1 179 ? -11.518 4.040 12.165 1.00 91.38 179 LYS A O 1
ATOM 1433 N N . SER A 1 180 ? -12.508 5.894 12.968 1.00 92.44 180 SER A N 1
ATOM 1434 C CA . SER A 1 180 ? -12.811 6.517 11.688 1.00 92.44 180 SER A CA 1
ATOM 1435 C C . SER A 1 180 ? -11.515 6.686 10.918 1.00 92.44 180 SER A C 1
ATOM 1437 O O . SER A 1 180 ? -10.548 7.289 11.400 1.00 92.44 180 SER A O 1
ATOM 1439 N N . ASP A 1 181 ? -11.510 6.125 9.722 1.00 89.31 181 ASP A N 1
ATOM 1440 C CA . ASP A 1 181 ? -10.373 6.208 8.825 1.00 89.31 181 ASP A CA 1
ATOM 1441 C C . ASP A 1 181 ? -10.256 7.616 8.221 1.00 89.31 181 ASP A C 1
ATOM 1443 O O . ASP A 1 181 ? -9.174 8.077 7.879 1.00 89.31 181 ASP A O 1
ATOM 1447 N N . HIS A 1 182 ? -11.379 8.342 8.160 1.00 88.44 182 HIS A N 1
ATOM 1448 C CA . HIS A 1 182 ? -11.403 9.758 7.811 1.00 88.44 182 HIS A CA 1
ATOM 1449 C C . HIS A 1 182 ? -11.094 10.608 9.043 1.00 88.44 182 HIS A C 1
ATOM 1451 O O . HIS A 1 182 ? -11.719 10.450 10.097 1.00 88.44 182 HIS A O 1
ATOM 1457 N N . CYS A 1 183 ? -10.141 11.521 8.878 1.00 77.69 183 CYS A N 1
ATOM 1458 C CA . CYS A 1 183 ? -9.584 12.381 9.911 1.00 77.69 183 CYS A CA 1
ATOM 1459 C C . CYS A 1 183 ? -9.540 13.852 9.460 1.00 77.69 183 CYS A C 1
ATOM 1461 O O . CYS A 1 183 ? -9.393 14.133 8.261 1.00 77.69 183 CYS A O 1
ATOM 1463 N N . PRO A 1 184 ? -9.614 14.820 10.389 1.00 66.88 184 PRO A N 1
ATOM 1464 C CA . PRO A 1 184 ? -9.279 16.208 10.093 1.00 66.88 184 PRO A CA 1
ATOM 1465 C C . PRO A 1 184 ? -7.834 16.299 9.576 1.00 66.88 184 PRO A C 1
ATOM 1467 O O . PRO A 1 184 ? -6.906 15.860 10.241 1.00 66.88 184 PRO A O 1
ATOM 1470 N N . GLY A 1 185 ? -7.633 16.848 8.374 1.00 68.06 185 GLY A N 1
ATOM 1471 C CA . GLY A 1 185 ? -6.302 16.938 7.751 1.00 68.06 185 GLY A CA 1
ATOM 1472 C C . GLY A 1 185 ? -5.922 15.759 6.850 1.00 68.06 185 GLY A C 1
ATOM 1473 O O . GLY A 1 185 ? -4.876 15.803 6.210 1.00 68.06 185 GLY A O 1
ATOM 1474 N N . CYS A 1 186 ? -6.798 14.758 6.701 1.00 71.00 186 CYS A N 1
ATOM 1475 C CA . CYS A 1 186 ? -6.605 13.673 5.738 1.00 71.00 186 CYS A CA 1
ATOM 1476 C C . CYS A 1 186 ? -6.499 14.180 4.282 1.00 71.00 186 CYS A C 1
ATOM 1478 O O . CYS A 1 186 ? -5.931 13.487 3.444 1.00 71.00 186 CYS A O 1
ATOM 1480 N N . GLN A 1 187 ? -7.003 15.384 3.973 1.00 79.75 187 GLN A N 1
ATOM 1481 C CA . GLN A 1 187 ? -6.858 16.018 2.661 1.00 79.75 187 GLN A CA 1
ATOM 1482 C C . GLN A 1 187 ? -5.546 16.806 2.555 1.00 79.75 187 GLN A C 1
ATOM 1484 O O . GLN A 1 187 ? -5.345 17.799 3.256 1.00 79.75 187 GLN A O 1
ATOM 1489 N N . HIS A 1 188 ? -4.705 16.431 1.597 1.00 81.19 188 HIS A N 1
ATOM 1490 C CA . HIS A 1 188 ? -3.465 17.125 1.297 1.00 81.19 188 HIS A CA 1
ATOM 1491 C C . HIS A 1 188 ? -3.750 18.494 0.647 1.00 81.19 188 HIS A C 1
ATOM 1493 O O . HIS A 1 188 ? -4.448 18.546 -0.373 1.00 81.19 188 HIS A O 1
ATOM 1499 N N . PRO A 1 189 ? -3.214 19.608 1.184 1.00 80.19 189 PRO A N 1
ATOM 1500 C CA . PRO A 1 189 ? -3.529 20.952 0.695 1.00 80.19 189 PRO A CA 1
ATOM 1501 C C . PRO A 1 189 ? -3.114 21.217 -0.754 1.00 80.19 189 PRO A C 1
ATOM 1503 O O . PRO A 1 189 ? -3.764 22.014 -1.423 1.00 80.19 189 PRO A O 1
ATOM 1506 N N . SER A 1 190 ? -2.052 20.562 -1.239 1.00 79.12 190 SER A N 1
ATOM 1507 C CA . SER A 1 190 ? -1.539 20.782 -2.600 1.00 79.12 190 SER A CA 1
ATOM 1508 C C . SER A 1 190 ? -2.336 20.076 -3.698 1.00 79.12 190 SER A C 1
ATOM 1510 O O . SER A 1 190 ? -2.078 20.322 -4.874 1.00 79.12 190 SER A O 1
ATOM 1512 N N . LEU A 1 191 ? -3.269 19.181 -3.350 1.00 83.62 191 LEU A N 1
ATOM 1513 C CA . LEU A 1 191 ? -4.062 18.477 -4.352 1.00 83.62 191 LEU A CA 1
ATOM 1514 C C . LEU A 1 191 ? -5.217 19.373 -4.824 1.00 83.62 191 LEU A C 1
ATOM 1516 O O . LEU A 1 191 ? -6.017 19.812 -3.990 1.00 83.62 191 LEU A O 1
ATOM 1520 N N . PRO A 1 192 ? -5.313 19.648 -6.139 1.00 77.44 192 PRO A N 1
ATOM 1521 C CA . PRO A 1 192 ? -6.253 20.630 -6.668 1.00 77.44 192 PRO A CA 1
ATOM 1522 C C . PRO A 1 192 ? -7.695 20.117 -6.666 1.00 77.44 192 PRO A C 1
ATOM 1524 O O . PRO A 1 192 ? -8.625 20.880 -6.418 1.00 77.44 192 PRO A O 1
ATOM 1527 N N . GLU A 1 193 ? -7.887 18.824 -6.929 1.00 87.12 193 GLU A N 1
ATOM 1528 C CA . GLU A 1 193 ? -9.206 18.213 -7.026 1.00 87.12 193 GLU A CA 1
ATOM 1529 C C . GLU A 1 193 ? -9.673 17.677 -5.668 1.00 87.12 193 GLU A C 1
ATOM 1531 O O . GLU A 1 193 ? -8.925 17.034 -4.927 1.00 87.12 193 GLU A O 1
ATOM 1536 N N . ARG A 1 194 ? -10.939 17.947 -5.340 1.00 90.00 194 ARG A N 1
ATOM 1537 C CA . ARG A 1 194 ? -11.600 17.451 -4.132 1.00 90.00 194 ARG A CA 1
ATOM 1538 C C . ARG A 1 194 ? -12.881 16.744 -4.532 1.00 90.00 194 ARG A C 1
ATOM 1540 O O . ARG A 1 194 ? -13.794 17.377 -5.054 1.00 90.00 194 ARG A O 1
ATOM 1547 N N . LEU A 1 195 ? -12.940 15.447 -4.254 1.00 91.62 195 LEU A N 1
ATOM 1548 C CA . LEU A 1 195 ? -14.145 14.645 -4.404 1.00 91.62 195 LEU A CA 1
ATOM 1549 C C . LEU A 1 195 ? -14.695 14.307 -3.021 1.00 91.62 195 LEU A C 1
ATOM 1551 O O . LEU A 1 195 ? -13.976 13.815 -2.149 1.00 91.62 195 LEU A O 1
ATOM 1555 N N . GLU A 1 196 ? -15.978 14.587 -2.810 1.00 91.00 196 GLU A N 1
ATOM 1556 C CA . GLU A 1 196 ? -16.641 14.302 -1.542 1.00 91.00 196 GLU A CA 1
ATOM 1557 C C . GLU A 1 196 ? -16.618 12.797 -1.246 1.00 91.00 196 GLU A C 1
ATOM 1559 O O . GLU A 1 196 ? -16.885 11.966 -2.115 1.00 91.00 196 GLU A O 1
ATOM 1564 N N . GLY A 1 197 ? -16.230 12.440 -0.020 1.00 92.75 197 GLY A N 1
ATOM 1565 C CA . GLY A 1 197 ? -16.064 11.047 0.388 1.00 92.75 197 GLY A CA 1
ATOM 1566 C C . GLY A 1 197 ? -14.846 10.335 -0.214 1.00 92.75 197 GLY A C 1
ATOM 1567 O O . GLY A 1 197 ? -14.613 9.188 0.145 1.00 92.75 197 GLY A O 1
ATOM 1568 N N . ALA A 1 198 ? -14.046 10.979 -1.068 1.00 95.12 198 ALA A N 1
ATOM 1569 C CA . ALA A 1 198 ? -12.871 10.395 -1.722 1.00 95.12 198 ALA A CA 1
ATOM 1570 C C . ALA A 1 198 ? -11.631 11.295 -1.540 1.00 95.12 198 ALA A C 1
ATOM 1572 O O . ALA A 1 198 ? -11.231 12.015 -2.463 1.00 95.12 198 ALA A O 1
ATOM 1573 N N . PRO A 1 199 ? -11.018 11.292 -0.338 1.00 92.56 199 PRO A N 1
ATOM 1574 C CA . PRO A 1 199 ? -9.915 12.193 -0.027 1.00 92.56 199 PRO A CA 1
ATOM 1575 C C . PRO A 1 199 ? -8.697 11.912 -0.910 1.00 92.56 199 PRO A C 1
ATOM 1577 O O . PRO A 1 199 ? -8.428 10.773 -1.288 1.00 92.56 199 PRO A O 1
ATOM 1580 N N . ASN A 1 200 ? -7.923 12.951 -1.211 1.00 93.00 200 ASN A N 1
ATOM 1581 C CA . ASN A 1 200 ? -6.681 12.858 -1.987 1.00 93.00 200 ASN A CA 1
ATOM 1582 C C . ASN A 1 200 ? -6.800 12.159 -3.351 1.00 93.00 200 ASN A C 1
ATOM 1584 O O . ASN A 1 200 ? -5.827 11.552 -3.820 1.00 93.00 200 ASN A O 1
ATOM 1588 N N . PHE A 1 201 ? -7.980 12.235 -3.972 1.00 94.69 201 PHE A N 1
ATOM 1589 C CA . PHE A 1 201 ? -8.173 11.800 -5.348 1.00 94.69 201 PHE A CA 1
ATOM 1590 C C . PHE A 1 201 ? -7.250 12.578 -6.293 1.00 94.69 201 PHE A C 1
ATOM 1592 O O . PHE A 1 201 ? -7.104 13.796 -6.171 1.00 94.69 201 PHE A O 1
ATOM 1599 N N . ARG A 1 202 ? -6.620 11.865 -7.228 1.00 93.31 202 ARG A N 1
ATOM 1600 C CA . ARG A 1 202 ? -5.764 12.443 -8.265 1.00 93.31 202 ARG A CA 1
ATOM 1601 C C . ARG A 1 202 ? -5.671 11.539 -9.488 1.00 93.31 202 ARG A C 1
ATOM 1603 O O . ARG A 1 202 ? -5.814 10.321 -9.385 1.00 93.31 202 ARG A O 1
ATOM 1610 N N . GLU A 1 203 ? -5.354 12.155 -10.615 1.00 93.69 203 GLU A N 1
ATOM 1611 C CA . GLU A 1 203 ? -5.099 11.524 -11.909 1.00 93.69 203 GLU A CA 1
ATOM 1612 C C . GLU A 1 203 ? -3.626 11.713 -12.288 1.00 93.69 203 GLU A C 1
ATOM 1614 O O . GLU A 1 203 ? -3.058 12.780 -12.040 1.00 93.69 203 GLU A O 1
ATOM 1619 N N . ILE A 1 204 ? -3.002 10.686 -12.871 1.00 94.00 204 ILE A N 1
ATOM 1620 C CA . ILE A 1 204 ? -1.635 10.784 -13.387 1.00 94.00 204 ILE A CA 1
ATOM 1621 C C . ILE A 1 204 ? -1.675 11.373 -14.806 1.00 94.00 204 ILE A C 1
ATOM 1623 O O . ILE A 1 204 ? -2.326 10.802 -15.684 1.00 94.00 204 ILE A O 1
ATOM 1627 N N . PRO A 1 205 ? -0.966 12.484 -15.082 1.00 91.25 205 PRO A N 1
ATOM 1628 C CA . PRO A 1 205 ? -0.992 13.118 -16.396 1.00 91.25 205 PRO A CA 1
ATOM 1629 C C . PRO A 1 205 ? -0.599 12.161 -17.528 1.00 91.25 205 PRO A C 1
ATOM 1631 O O . PRO A 1 205 ? 0.483 11.575 -17.516 1.00 91.25 205 PRO A O 1
ATOM 1634 N N . GLY A 1 206 ? -1.471 12.036 -18.532 1.00 90.19 206 GLY A N 1
ATOM 1635 C CA . GLY A 1 206 ? -1.235 11.203 -19.716 1.00 90.19 206 GLY A CA 1
ATOM 1636 C C . GLY A 1 206 ? -1.564 9.717 -19.546 1.00 90.19 206 GLY A C 1
ATOM 1637 O O . GLY A 1 206 ? -1.376 8.962 -20.498 1.00 90.19 206 GLY A O 1
ATOM 1638 N N . PHE A 1 207 ? -2.086 9.294 -18.389 1.00 92.62 207 PHE A N 1
ATOM 1639 C CA . PHE A 1 207 ? -2.426 7.898 -18.120 1.00 92.62 207 PHE A CA 1
ATOM 1640 C C . PHE A 1 207 ? -3.832 7.743 -17.532 1.00 92.62 207 PHE A C 1
ATOM 1642 O O . PHE A 1 207 ? -4.242 8.560 -16.712 1.00 92.62 207 PHE A O 1
ATOM 1649 N N . PRO A 1 208 ? -4.551 6.645 -17.840 1.00 93.12 208 PRO A N 1
ATOM 1650 C CA . PRO A 1 208 ? -5.791 6.274 -17.159 1.00 93.12 208 PRO A CA 1
ATOM 1651 C C . PRO A 1 208 ? -5.493 5.652 -15.778 1.00 93.12 208 PRO A C 1
ATOM 1653 O O . PRO A 1 208 ? -5.990 4.575 -15.447 1.00 93.12 208 PRO A O 1
ATOM 1656 N N . VAL A 1 209 ? -4.623 6.295 -14.997 1.00 94.56 209 VAL A N 1
ATOM 1657 C CA . VAL A 1 209 ? -4.134 5.829 -13.695 1.00 94.56 209 VAL A CA 1
ATOM 1658 C C . VAL A 1 209 ? -4.474 6.877 -12.643 1.00 94.56 209 VAL A C 1
ATOM 1660 O O . VAL A 1 209 ? -4.195 8.063 -12.811 1.00 94.56 209 VAL A O 1
ATOM 1663 N N . TYR A 1 210 ? -5.071 6.426 -11.547 1.00 95.25 210 TYR A N 1
ATOM 1664 C CA . TYR A 1 210 ? -5.637 7.272 -10.507 1.00 95.25 210 TYR A CA 1
ATOM 1665 C C . TYR A 1 210 ? -5.201 6.793 -9.121 1.00 95.25 210 TYR A C 1
ATOM 1667 O O . TYR A 1 210 ? -5.026 5.595 -8.884 1.00 95.25 210 TYR A O 1
ATOM 1675 N N . GLY A 1 211 ? -5.078 7.729 -8.185 1.00 94.69 211 GLY A N 1
ATOM 1676 C CA . GLY A 1 211 ? -4.786 7.449 -6.780 1.00 94.69 211 GLY A CA 1
ATOM 1677 C C . GLY A 1 211 ? -5.798 8.130 -5.868 1.00 94.69 211 GLY A C 1
ATOM 1678 O O . GLY A 1 211 ? -6.213 9.253 -6.145 1.00 94.69 211 GLY A O 1
ATOM 1679 N N . VAL A 1 212 ? -6.191 7.477 -4.775 1.00 95.31 212 VAL A N 1
ATOM 1680 C CA . VAL A 1 212 ? -7.119 8.047 -3.786 1.00 95.31 212 VAL A CA 1
ATOM 1681 C C . VAL A 1 212 ? -6.811 7.507 -2.385 1.00 95.31 212 VAL A C 1
ATOM 1683 O O . VAL A 1 212 ? -6.319 6.387 -2.225 1.00 95.31 212 VAL A O 1
ATOM 1686 N N . ALA A 1 213 ? -7.055 8.309 -1.350 1.00 92.75 213 ALA A N 1
ATOM 1687 C CA . ALA A 1 213 ? -7.136 7.791 0.013 1.00 92.75 213 ALA A CA 1
ATOM 1688 C C . ALA A 1 213 ? -8.401 6.938 0.158 1.00 92.75 213 ALA A C 1
ATOM 1690 O O . ALA A 1 213 ? -9.317 7.028 -0.655 1.00 92.75 213 ALA A O 1
ATOM 1691 N N . ASN A 1 214 ? -8.475 6.107 1.189 1.00 93.06 214 ASN A N 1
ATOM 1692 C CA . ASN A 1 214 ? -9.592 5.185 1.354 1.00 93.06 214 ASN A CA 1
ATOM 1693 C C . ASN A 1 214 ? -10.954 5.931 1.382 1.00 93.06 214 ASN A C 1
ATOM 1695 O O . ASN A 1 214 ? -11.190 6.745 2.281 1.00 93.06 214 ASN A O 1
ATOM 1699 N N . PRO A 1 215 ? -11.840 5.714 0.395 1.00 96.38 215 PRO A N 1
ATOM 1700 C CA . PRO A 1 215 ? -13.066 6.498 0.253 1.00 96.38 215 PRO A CA 1
ATOM 1701 C C . PRO A 1 215 ? -14.238 5.940 1.079 1.00 96.38 215 PRO A C 1
ATOM 1703 O O . PRO A 1 215 ? -14.196 4.818 1.573 1.00 96.38 215 PRO A O 1
ATOM 1706 N N . THR A 1 216 ? -15.320 6.710 1.205 1.00 97.38 216 THR A N 1
ATOM 1707 C CA . THR A 1 216 ? -16.650 6.189 1.567 1.00 97.38 216 THR A CA 1
ATOM 1708 C C . THR A 1 216 ? -17.270 5.444 0.385 1.00 97.38 216 THR A C 1
ATOM 1710 O O . THR A 1 216 ? -16.820 5.597 -0.749 1.00 97.38 216 THR A O 1
ATOM 1713 N N . ILE A 1 217 ? -18.340 4.675 0.613 1.00 97.50 217 ILE A N 1
ATOM 1714 C CA . ILE A 1 217 ? -19.053 3.996 -0.487 1.00 97.50 217 ILE A CA 1
ATOM 1715 C C . ILE A 1 217 ? -19.562 5.012 -1.525 1.00 97.50 217 ILE A C 1
ATOM 1717 O O . ILE A 1 217 ? -19.419 4.792 -2.727 1.00 97.50 217 ILE A O 1
ATOM 1721 N N . ASP A 1 218 ? -20.085 6.157 -1.085 1.00 96.81 218 ASP A N 1
ATOM 1722 C CA . ASP A 1 218 ? -20.502 7.224 -2.002 1.00 96.81 218 ASP A CA 1
ATOM 1723 C C . ASP A 1 218 ? -19.309 7.893 -2.691 1.00 96.81 218 ASP A C 1
ATOM 1725 O O . ASP A 1 218 ? -19.375 8.187 -3.883 1.00 96.81 218 ASP A O 1
ATOM 1729 N N . GLY A 1 219 ? -18.177 8.032 -1.996 1.00 96.44 219 GLY A N 1
ATOM 1730 C CA . GLY A 1 219 ? -16.918 8.475 -2.590 1.00 96.44 219 GLY A CA 1
ATOM 1731 C C . GLY A 1 219 ? -16.439 7.555 -3.716 1.00 96.44 219 GLY A C 1
ATOM 1732 O O . GLY A 1 219 ? -16.004 8.045 -4.757 1.00 96.44 219 GLY A O 1
ATOM 1733 N N . ILE A 1 220 ? -16.584 6.232 -3.566 1.00 96.62 220 ILE A N 1
ATOM 1734 C CA . ILE A 1 220 ? -16.287 5.260 -4.633 1.00 96.62 220 ILE A CA 1
ATOM 1735 C C . ILE A 1 220 ? -17.153 5.547 -5.864 1.00 96.62 220 ILE A C 1
ATOM 1737 O O . ILE A 1 220 ? -16.634 5.616 -6.979 1.00 96.62 220 ILE A O 1
ATOM 1741 N N . ARG A 1 221 ? -18.460 5.768 -5.677 1.00 94.94 221 ARG A N 1
ATOM 1742 C CA . ARG A 1 221 ? -19.382 6.091 -6.781 1.00 94.94 221 ARG A CA 1
ATOM 1743 C C . ARG A 1 221 ? -19.007 7.408 -7.466 1.00 94.94 221 ARG A C 1
ATOM 1745 O O . ARG A 1 221 ? -18.952 7.446 -8.696 1.00 94.94 221 ARG A O 1
ATOM 1752 N N . SER A 1 222 ? -18.681 8.443 -6.692 1.00 94.88 222 SER A N 1
ATOM 1753 C CA . SER A 1 222 ? -18.219 9.743 -7.200 1.00 94.88 222 SER A CA 1
ATOM 1754 C C . SER A 1 222 ? -16.941 9.619 -8.028 1.00 94.88 222 SER A C 1
ATOM 1756 O O . SER A 1 222 ? -16.842 10.196 -9.110 1.00 94.88 222 SER A O 1
ATOM 1758 N N . VAL A 1 223 ? -15.981 8.814 -7.566 1.00 95.19 223 VAL A N 1
ATOM 1759 C CA . VAL A 1 223 ? -14.736 8.528 -8.291 1.00 95.19 223 VAL A CA 1
ATOM 1760 C C . VAL A 1 223 ? -15.021 7.824 -9.616 1.00 95.19 223 VAL A C 1
ATOM 1762 O O . VAL A 1 223 ? -14.537 8.262 -10.657 1.00 95.19 223 VAL A O 1
ATOM 1765 N N . ILE A 1 224 ? -15.845 6.774 -9.602 1.00 92.62 224 ILE A N 1
ATOM 1766 C CA . ILE A 1 224 ? -16.218 6.019 -10.808 1.00 92.62 224 ILE A CA 1
ATOM 1767 C C . ILE A 1 224 ? -16.907 6.929 -11.842 1.00 92.62 224 ILE A C 1
ATOM 1769 O O . ILE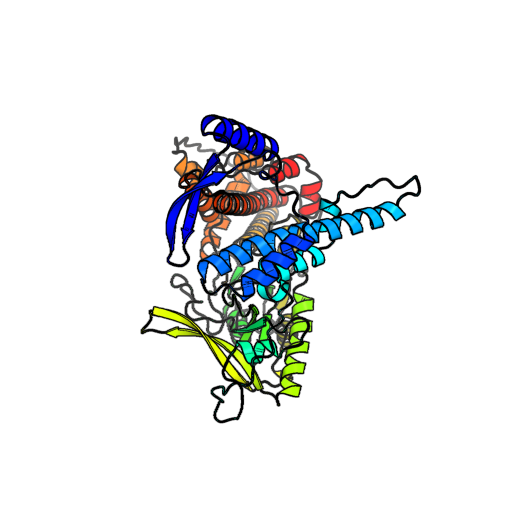 A 1 224 ? -16.623 6.853 -13.042 1.00 92.62 224 ILE A O 1
ATOM 1773 N N . GLN A 1 225 ? -17.778 7.830 -11.381 1.00 91.00 225 GLN A N 1
ATOM 1774 C CA . GLN A 1 225 ? -18.415 8.833 -12.231 1.00 91.00 225 GLN A CA 1
ATOM 1775 C C . GLN A 1 225 ? -17.391 9.825 -12.807 1.00 91.00 225 GLN A C 1
ATOM 1777 O O . GLN A 1 225 ? -17.424 10.106 -14.006 1.00 91.00 225 GLN A O 1
ATOM 1782 N N . ARG A 1 226 ? -16.459 10.321 -11.983 1.00 91.81 226 ARG A N 1
ATOM 1783 C CA . ARG A 1 226 ? -15.419 11.284 -12.381 1.00 91.81 226 ARG A CA 1
ATOM 1784 C C . ARG A 1 226 ? -14.452 10.733 -13.433 1.00 91.81 226 ARG A C 1
ATOM 1786 O O . ARG A 1 226 ? -14.018 11.488 -14.302 1.00 91.81 226 ARG A O 1
ATOM 1793 N N . ILE A 1 227 ? -14.134 9.440 -13.394 1.00 90.38 227 ILE A N 1
ATOM 1794 C CA . ILE A 1 227 ? -13.272 8.786 -14.398 1.00 90.38 227 ILE A CA 1
ATOM 1795 C C . ILE A 1 227 ? -14.044 8.335 -15.652 1.00 90.38 227 ILE A C 1
ATOM 1797 O O . ILE A 1 227 ? -13.517 7.591 -16.478 1.00 90.38 227 ILE A O 1
ATOM 1801 N N . GLY A 1 228 ? -15.310 8.748 -15.798 1.00 78.00 228 GLY A N 1
ATOM 1802 C CA . GLY A 1 228 ? -16.119 8.488 -16.991 1.00 78.00 228 GLY A CA 1
ATOM 1803 C C . GLY A 1 228 ? -16.546 7.028 -17.165 1.00 78.00 228 GLY A C 1
ATOM 1804 O O . GLY A 1 228 ? -16.873 6.619 -18.278 1.00 78.00 228 GLY A O 1
ATOM 1805 N N . SER A 1 229 ? -16.548 6.235 -16.090 1.00 71.50 229 SER A N 1
ATOM 1806 C CA . SER A 1 229 ? -16.878 4.803 -16.114 1.00 71.50 229 SER A CA 1
ATOM 1807 C C . SER A 1 229 ? -18.232 4.531 -15.448 1.00 71.50 229 SER A C 1
ATOM 1809 O O . SER A 1 229 ? -18.325 3.802 -14.466 1.00 71.50 229 SER A O 1
ATOM 1811 N N . SER A 1 230 ? -19.307 5.141 -15.962 1.00 70.56 230 SER A N 1
ATOM 1812 C CA . SER A 1 230 ? -20.684 4.889 -15.498 1.00 70.56 230 SER A CA 1
ATOM 1813 C C . SER A 1 230 ? -21.126 3.429 -15.740 1.00 70.56 230 SER A C 1
ATOM 1815 O O . SER A 1 230 ? -20.346 2.599 -16.204 1.00 70.56 230 SER A O 1
ATOM 1817 N N . LYS A 1 231 ? -22.368 3.060 -15.394 1.00 65.44 231 LYS A N 1
ATOM 1818 C CA . LYS A 1 231 ? -22.868 1.680 -15.568 1.00 65.44 231 LYS A CA 1
ATOM 1819 C C . LYS A 1 231 ? -22.732 1.233 -17.034 1.00 65.44 231 LYS A C 1
ATOM 1821 O O . LYS A 1 231 ? -23.306 1.862 -17.917 1.00 65.44 231 LYS A O 1
ATOM 1826 N N . GLY A 1 232 ? -21.964 0.168 -17.280 1.00 60.59 232 GLY A N 1
ATOM 1827 C CA . GLY A 1 232 ? -21.603 -0.298 -18.631 1.00 60.59 232 GLY A CA 1
ATOM 1828 C C . GLY A 1 232 ? -20.426 0.434 -19.302 1.00 60.59 232 GLY A C 1
ATOM 1829 O O . GLY A 1 232 ? -20.178 0.221 -20.486 1.00 60.59 232 GLY A O 1
ATOM 1830 N N . GLY A 1 233 ? -19.714 1.297 -18.572 1.00 70.19 233 GLY A N 1
ATOM 1831 C CA . GLY A 1 233 ? -18.520 2.009 -19.027 1.00 70.19 233 GLY A CA 1
ATOM 1832 C C . GLY A 1 233 ? -17.249 1.149 -19.050 1.00 70.19 233 GLY A C 1
ATOM 1833 O O . GLY A 1 233 ? -17.287 -0.079 -18.914 1.00 70.19 233 GLY A O 1
ATOM 1834 N N . ARG A 1 234 ? -16.098 1.812 -19.229 1.00 80.50 234 ARG A N 1
ATOM 1835 C CA . ARG A 1 234 ? -14.785 1.147 -19.238 1.00 80.50 234 ARG A CA 1
ATOM 1836 C C . ARG A 1 234 ? -14.533 0.429 -17.902 1.00 80.50 234 ARG A C 1
ATOM 1838 O O . ARG A 1 234 ? -14.998 0.911 -16.868 1.00 80.50 234 ARG A O 1
ATOM 1845 N N . PRO A 1 235 ? -13.824 -0.711 -17.908 1.00 88.12 235 PRO A N 1
ATOM 1846 C CA . PRO A 1 235 ? -13.529 -1.423 -16.676 1.00 88.12 235 PRO A CA 1
ATOM 1847 C C . PRO A 1 235 ? -12.651 -0.577 -15.759 1.00 88.12 235 PRO A C 1
ATOM 1849 O O . PRO A 1 235 ? -11.713 0.083 -16.209 1.00 88.12 235 PRO A O 1
ATOM 1852 N N . VAL A 1 236 ? -12.961 -0.612 -14.466 1.00 91.12 236 VAL A N 1
ATOM 1853 C CA . VAL A 1 236 ? -12.196 0.052 -13.411 1.00 91.12 236 VAL A CA 1
ATOM 1854 C C . VAL A 1 236 ? -11.505 -1.015 -12.571 1.00 91.12 236 VAL A C 1
ATOM 1856 O O . VAL A 1 236 ? -12.159 -1.786 -11.866 1.00 91.12 236 VAL A O 1
ATOM 1859 N N . PHE A 1 237 ? -10.177 -1.053 -12.621 1.00 92.25 237 PHE A N 1
ATOM 1860 C CA . PHE A 1 237 ? -9.362 -1.953 -11.810 1.00 92.25 237 PHE A CA 1
ATOM 1861 C C . PHE A 1 237 ? -9.010 -1.286 -10.482 1.00 92.25 237 PHE A C 1
ATOM 1863 O O . PHE A 1 237 ? -8.052 -0.516 -10.387 1.00 92.25 237 PHE A O 1
ATOM 1870 N N . TRP A 1 238 ? -9.787 -1.595 -9.448 1.00 93.88 238 TRP A N 1
ATOM 1871 C CA . TRP A 1 238 ? -9.641 -1.031 -8.115 1.00 93.88 238 TRP A CA 1
ATOM 1872 C C . TRP A 1 238 ? -8.673 -1.855 -7.259 1.00 93.88 238 TRP A C 1
ATOM 1874 O O . TRP A 1 238 ? -9.019 -2.908 -6.718 1.00 93.88 238 TRP A O 1
ATOM 1884 N N . HIS A 1 239 ? -7.456 -1.350 -7.099 1.00 93.75 239 HIS A N 1
ATOM 1885 C CA . HIS A 1 239 ? -6.383 -1.969 -6.333 1.00 93.75 239 HIS A CA 1
ATOM 1886 C C . HIS A 1 239 ? -6.250 -1.328 -4.953 1.00 93.75 239 HIS A C 1
ATOM 1888 O O . HIS A 1 239 ? -5.863 -0.170 -4.806 1.00 93.75 239 HIS A O 1
ATOM 1894 N N . ASN A 1 240 ? -6.537 -2.099 -3.913 1.00 93.81 240 ASN A N 1
ATOM 1895 C CA . ASN A 1 240 ? -6.366 -1.677 -2.532 1.00 93.81 240 ASN A CA 1
ATOM 1896 C C . ASN A 1 240 ? -5.029 -2.187 -1.986 1.00 93.81 240 ASN A C 1
ATOM 1898 O O . ASN A 1 240 ? -4.779 -3.391 -1.944 1.00 93.81 240 ASN A O 1
ATOM 1902 N N . MET A 1 241 ? -4.177 -1.258 -1.559 1.00 91.25 241 MET A N 1
ATOM 1903 C CA . MET A 1 241 ? -2.809 -1.532 -1.120 1.00 91.25 241 MET A CA 1
ATOM 1904 C C . MET A 1 241 ? -2.619 -1.491 0.394 1.00 91.25 241 MET A C 1
ATOM 1906 O O . MET A 1 241 ? -1.491 -1.493 0.887 1.00 91.25 241 MET A O 1
ATOM 1910 N N . ARG A 1 242 ? -3.706 -1.425 1.161 1.00 88.44 242 ARG A N 1
ATOM 1911 C CA . ARG A 1 242 ? -3.620 -1.300 2.615 1.00 88.44 242 ARG A CA 1
ATOM 1912 C C . ARG A 1 242 ? -3.233 -2.618 3.286 1.00 88.44 242 ARG A C 1
ATOM 1914 O O . ARG A 1 242 ? -3.785 -3.671 2.966 1.00 88.44 242 ARG A O 1
ATOM 1921 N N . GLU A 1 243 ? -2.345 -2.527 4.271 1.00 82.94 243 GLU A N 1
ATOM 1922 C CA . GLU A 1 243 ? -1.972 -3.625 5.182 1.00 82.94 243 GLU A CA 1
ATOM 1923 C C . GLU A 1 243 ? -2.882 -3.732 6.409 1.00 82.94 243 GLU A C 1
ATOM 1925 O O . GLU A 1 243 ? -2.895 -4.756 7.074 1.00 82.94 243 GLU A O 1
ATOM 1930 N N . GLU A 1 244 ? -3.679 -2.703 6.685 1.00 85.06 244 GLU A N 1
ATOM 1931 C CA . GLU A 1 244 ? -4.573 -2.671 7.843 1.00 85.06 244 GLU A CA 1
ATOM 1932 C C . GLU A 1 244 ? -5.957 -3.226 7.482 1.00 85.06 244 GLU A C 1
ATOM 1934 O O . GLU A 1 244 ? -6.460 -2.908 6.394 1.00 85.06 244 GLU A O 1
ATOM 1939 N N . PRO A 1 245 ? -6.612 -3.992 8.372 1.00 88.94 245 PRO A N 1
ATOM 1940 C CA . PRO A 1 245 ? -7.992 -4.400 8.161 1.00 88.94 245 PRO A CA 1
ATOM 1941 C C . PRO A 1 245 ? -8.914 -3.177 8.208 1.00 88.94 245 PRO A C 1
ATOM 1943 O O . PRO A 1 245 ? -8.864 -2.359 9.134 1.00 88.94 245 PRO A O 1
ATOM 1946 N N . VAL A 1 246 ? -9.761 -3.059 7.189 1.00 93.19 246 VAL A N 1
ATOM 1947 C CA . VAL A 1 246 ? -10.772 -2.007 7.072 1.00 93.19 246 VAL A CA 1
ATOM 1948 C C . VAL A 1 246 ? -12.156 -2.639 7.094 1.00 93.19 246 VAL A C 1
ATOM 1950 O O . VAL A 1 246 ? -12.384 -3.685 6.491 1.00 93.19 246 VAL A O 1
ATOM 1953 N N . VAL A 1 247 ? -13.105 -1.967 7.733 1.00 96.69 247 VAL A N 1
ATOM 1954 C CA . VAL A 1 247 ? -14.529 -2.306 7.679 1.00 96.69 247 VAL A CA 1
ATOM 1955 C C . VAL A 1 247 ? -15.336 -1.060 7.334 1.00 96.69 247 VAL A C 1
ATOM 1957 O O . VAL A 1 247 ? -14.992 0.045 7.747 1.00 96.69 247 VAL A O 1
ATOM 1960 N N . TYR A 1 248 ? -16.405 -1.218 6.564 1.00 98.12 248 TYR A N 1
ATOM 1961 C CA . TYR A 1 248 ? -17.364 -0.156 6.292 1.00 98.12 248 TYR A CA 1
ATOM 1962 C C . TYR A 1 248 ? -18.548 -0.289 7.243 1.00 98.12 248 TYR A C 1
ATOM 1964 O O . TYR A 1 248 ? -19.144 -1.359 7.333 1.00 98.12 248 TYR A O 1
ATOM 1972 N N . ILE A 1 249 ? -18.889 0.803 7.924 1.00 97.62 249 ILE A N 1
ATOM 1973 C CA . ILE A 1 249 ? -20.050 0.920 8.812 1.00 97.62 249 ILE A CA 1
ATOM 1974 C C . ILE A 1 249 ? -20.833 2.154 8.365 1.00 97.62 249 ILE A C 1
ATOM 1976 O O . ILE A 1 249 ? -20.253 3.237 8.246 1.00 97.62 249 ILE A O 1
ATOM 1980 N N . ASN A 1 250 ? -22.128 2.002 8.073 1.00 95.81 250 ASN A N 1
ATOM 1981 C CA . ASN A 1 250 ? -22.987 3.085 7.567 1.00 95.81 250 ASN A CA 1
ATOM 1982 C C . ASN A 1 250 ? -22.361 3.802 6.347 1.00 95.81 250 ASN A C 1
ATOM 1984 O O . ASN A 1 250 ? -22.372 5.027 6.233 1.00 95.81 250 ASN A O 1
ATOM 1988 N N . GLY A 1 251 ? -21.720 3.030 5.462 1.00 96.50 251 GLY A N 1
ATOM 1989 C CA . GLY A 1 251 ? -21.052 3.536 4.258 1.00 96.50 251 GLY A CA 1
ATOM 1990 C C . GLY A 1 251 ? -19.708 4.247 4.475 1.00 96.50 251 GLY A C 1
ATOM 1991 O O . GLY A 1 251 ? -19.082 4.652 3.491 1.00 96.50 251 GLY A O 1
ATOM 1992 N N . LYS A 1 252 ? -19.226 4.371 5.718 1.00 96.81 252 LYS A N 1
ATOM 1993 C CA . LYS A 1 252 ? -17.957 5.033 6.066 1.00 96.81 252 LYS A CA 1
ATOM 1994 C C . LYS A 1 252 ? -16.879 4.017 6.464 1.00 96.81 252 LYS A C 1
ATOM 1996 O O . LYS A 1 252 ? -17.209 3.040 7.135 1.00 96.81 252 LYS A O 1
ATOM 2001 N N . PRO A 1 253 ? -15.607 4.231 6.087 1.00 96.56 253 PRO A N 1
ATOM 2002 C CA . PRO A 1 253 ? -14.522 3.325 6.441 1.00 96.56 253 PRO A CA 1
ATOM 2003 C C . PRO A 1 253 ? -14.031 3.521 7.884 1.00 96.56 253 PRO A C 1
ATOM 2005 O O . PRO A 1 253 ? -13.801 4.643 8.343 1.00 96.56 253 PRO A O 1
ATOM 2008 N N . PHE A 1 254 ? -13.790 2.403 8.563 1.00 95.69 254 PHE A N 1
ATOM 2009 C CA . PHE A 1 254 ? -13.187 2.308 9.887 1.00 95.69 254 PHE A CA 1
ATOM 2010 C C . PHE A 1 254 ? -11.992 1.359 9.851 1.00 95.69 254 PHE A C 1
ATOM 2012 O O . PHE A 1 254 ? -12.002 0.348 9.148 1.00 95.69 254 PHE A O 1
ATOM 2019 N N . VAL A 1 255 ? -10.971 1.692 10.631 1.00 91.06 255 VAL A N 1
ATOM 2020 C CA . VAL A 1 255 ? -9.729 0.932 10.762 1.00 91.06 255 VAL A CA 1
ATOM 2021 C C . VAL A 1 255 ? -9.559 0.465 12.204 1.00 91.06 255 VAL A C 1
ATOM 2023 O O . VAL A 1 255 ? -9.889 1.188 13.151 1.00 91.06 255 VAL A O 1
ATOM 2026 N N . LEU A 1 256 ? -9.048 -0.753 12.367 1.00 89.44 256 LEU A N 1
ATOM 2027 C CA . LEU A 1 256 ? -8.707 -1.306 13.672 1.00 89.44 256 LEU A CA 1
ATOM 2028 C C . LEU A 1 256 ? -7.413 -0.666 14.195 1.00 89.44 256 LEU A C 1
ATOM 2030 O O . LEU A 1 256 ? -6.445 -0.507 13.448 1.00 89.44 256 LEU A O 1
ATOM 2034 N N . ARG A 1 257 ? -7.381 -0.299 15.476 1.00 83.56 257 ARG A N 1
ATOM 2035 C CA . ARG A 1 257 ? -6.219 0.311 16.141 1.00 83.56 257 ARG A CA 1
ATOM 2036 C C . ARG A 1 257 ? -6.050 -0.228 17.553 1.00 83.56 257 ARG A C 1
ATOM 2038 O O . ARG A 1 257 ? -7.015 -0.696 18.147 1.00 83.56 257 ARG A O 1
ATOM 2045 N N . GLU A 1 258 ? -4.850 -0.100 18.107 1.00 75.00 258 GLU A N 1
ATOM 2046 C CA . GLU A 1 258 ? -4.602 -0.370 19.528 1.00 75.00 258 GLU A CA 1
ATOM 2047 C C . GLU A 1 258 ? -5.107 0.792 20.386 1.00 75.00 258 GLU A C 1
ATOM 2049 O O . GLU A 1 258 ? -4.953 1.955 20.003 1.00 75.00 258 GLU A O 1
ATOM 2054 N N . VAL A 1 259 ? -5.661 0.483 21.561 1.00 72.69 259 VAL A N 1
ATOM 2055 C CA . VAL A 1 259 ? -6.125 1.488 22.536 1.00 72.69 259 VAL A CA 1
ATOM 2056 C C . VAL A 1 259 ? -4.986 2.431 22.935 1.00 72.69 259 VAL A C 1
ATOM 2058 O O . VAL A 1 259 ? -5.176 3.644 22.963 1.00 72.69 259 VAL A O 1
ATOM 2061 N N . GLU A 1 260 ? -3.793 1.892 23.196 1.00 68.62 260 GLU A N 1
ATOM 2062 C CA . GLU A 1 260 ? -2.634 2.669 23.659 1.00 68.62 260 GLU A CA 1
ATOM 2063 C C . GLU A 1 260 ? -1.969 3.493 22.551 1.00 68.62 260 GLU A C 1
ATOM 2065 O O . GLU A 1 260 ? -1.285 4.485 22.810 1.00 68.62 260 GLU A O 1
ATOM 2070 N N . ARG A 1 261 ? -2.130 3.073 21.291 1.00 66.12 261 ARG A N 1
ATOM 2071 C CA . ARG A 1 261 ? -1.456 3.676 20.133 1.00 66.12 261 ARG A CA 1
ATOM 2072 C C . ARG A 1 261 ? -2.439 3.882 18.978 1.00 66.12 261 ARG A C 1
ATOM 2074 O O . ARG A 1 261 ? -2.197 3.383 17.876 1.00 66.12 261 ARG A O 1
ATOM 2081 N N . PRO A 1 262 ? -3.507 4.678 19.172 1.00 66.81 262 PRO A N 1
ATOM 2082 C CA . PRO A 1 262 ? -4.602 4.785 18.208 1.00 66.81 262 PRO A CA 1
ATOM 2083 C C . PRO A 1 262 ? -4.199 5.467 16.889 1.00 66.81 262 PRO A C 1
ATOM 2085 O O . PRO A 1 262 ? -4.930 5.389 15.902 1.00 66.81 262 PRO A O 1
ATOM 2088 N N . TYR A 1 263 ? -3.024 6.106 16.857 1.00 65.25 263 TYR A N 1
ATOM 2089 C CA . TYR A 1 263 ? -2.436 6.749 15.678 1.00 65.25 263 TYR A CA 1
ATOM 2090 C C . TYR A 1 263 ? -1.417 5.873 14.928 1.00 65.25 263 TYR A C 1
ATOM 2092 O O . TYR A 1 263 ? -0.961 6.266 13.856 1.00 65.25 263 TYR A O 1
ATOM 2100 N N . LYS A 1 264 ? -1.015 4.709 15.469 1.00 62.94 264 LYS A N 1
ATOM 2101 C CA . LYS A 1 264 ? -0.024 3.824 14.826 1.00 62.94 264 LYS A CA 1
ATOM 2102 C C . LYS A 1 264 ? -0.702 2.677 14.089 1.00 62.94 264 LYS A C 1
ATOM 2104 O O . LYS A 1 264 ? -1.704 2.133 14.550 1.00 62.94 264 LYS A O 1
ATOM 2109 N N . ASN A 1 265 ? -0.168 2.327 12.920 1.00 63.75 265 ASN A N 1
ATOM 2110 C CA . ASN A 1 265 ? -0.682 1.219 12.112 1.00 63.75 265 ASN A CA 1
ATOM 2111 C C . ASN A 1 265 ? -0.357 -0.121 12.783 1.00 63.75 265 ASN A C 1
ATOM 2113 O O . ASN A 1 265 ? 0.732 -0.309 13.339 1.00 63.75 265 ASN A O 1
ATOM 2117 N N . MET A 1 266 ? -1.293 -1.065 12.708 1.00 60.75 266 MET A N 1
ATOM 2118 C CA . MET A 1 266 ? -1.042 -2.455 13.081 1.00 60.75 266 MET A CA 1
ATOM 2119 C C . MET A 1 266 ? -0.593 -3.224 11.840 1.00 60.75 266 MET A C 1
ATOM 2121 O O . MET A 1 266 ? -1.252 -3.177 10.808 1.00 60.75 266 MET A O 1
ATOM 2125 N N . LEU A 1 267 ? 0.565 -3.884 11.928 1.00 56.31 267 LEU A N 1
ATOM 2126 C CA . LEU A 1 267 ? 1.084 -4.732 10.855 1.00 56.31 267 LEU A CA 1
ATOM 2127 C C . LEU A 1 267 ? 0.475 -6.120 10.996 1.00 56.31 267 LEU A C 1
ATOM 2129 O O . LEU A 1 267 ? 0.681 -6.761 12.031 1.00 56.31 267 LEU A O 1
ATOM 2133 N N . GLU A 1 268 ? -0.238 -6.582 9.973 1.00 56.47 268 GLU A N 1
ATOM 2134 C CA . GLU A 1 268 ? -0.945 -7.858 10.023 1.00 56.47 268 GLU A CA 1
ATOM 2135 C C . GLU A 1 268 ? -0.794 -8.657 8.729 1.00 56.47 268 GLU A C 1
ATOM 2137 O O . GLU A 1 268 ? -0.811 -8.127 7.618 1.00 56.47 268 GLU A O 1
ATOM 2142 N N . TYR A 1 269 ? -0.615 -9.966 8.891 1.00 51.25 269 TYR A N 1
ATOM 2143 C CA . TYR A 1 269 ? -0.504 -10.912 7.790 1.00 51.25 269 TYR A CA 1
ATOM 2144 C C . TYR A 1 269 ? -1.903 -11.482 7.509 1.00 51.25 269 TYR A C 1
ATOM 2146 O O . TYR A 1 269 ? -2.646 -11.770 8.441 1.00 51.25 269 TYR A O 1
ATOM 2154 N N . THR A 1 270 ? -2.272 -11.643 6.232 1.00 67.44 270 THR A N 1
ATOM 2155 C CA . THR A 1 270 ? -3.598 -12.113 5.749 1.00 67.44 270 THR A CA 1
ATOM 2156 C C . THR A 1 270 ? -4.799 -11.194 6.039 1.00 67.44 270 THR A C 1
ATOM 2158 O O . THR A 1 270 ? -5.794 -11.590 6.640 1.00 67.44 270 THR A O 1
ATOM 2161 N N . VAL A 1 271 ? -4.736 -9.968 5.515 1.00 81.88 271 VAL A N 1
ATOM 2162 C CA . VAL A 1 271 ? -5.700 -8.885 5.785 1.00 81.88 271 VAL A CA 1
ATOM 2163 C C . VAL A 1 271 ? -7.165 -9.238 5.486 1.00 81.88 271 VAL A C 1
ATOM 2165 O O . VAL A 1 271 ? -8.030 -8.934 6.295 1.00 81.88 271 VAL A O 1
ATOM 2168 N N . GLU A 1 272 ? -7.474 -9.911 4.373 1.00 87.38 272 GLU A N 1
ATOM 2169 C CA . GLU A 1 272 ? -8.876 -10.183 3.991 1.00 87.38 272 GLU A CA 1
ATOM 2170 C C . GLU A 1 272 ? -9.596 -11.135 4.962 1.00 87.38 272 GLU A C 1
ATOM 2172 O O . GLU A 1 272 ? -10.773 -10.942 5.264 1.00 87.38 272 GLU A O 1
ATOM 2177 N N . HIS A 1 273 ? -8.888 -12.130 5.510 1.00 86.44 273 HIS A N 1
ATOM 2178 C CA . HIS A 1 273 ? -9.448 -13.015 6.537 1.00 86.44 273 HIS A CA 1
ATOM 2179 C C . HIS A 1 273 ? -9.719 -12.245 7.832 1.00 86.44 273 HIS A C 1
ATOM 2181 O O . HIS A 1 273 ? -10.747 -12.445 8.476 1.00 86.44 273 HIS A O 1
ATOM 2187 N N . MET A 1 274 ? -8.823 -11.321 8.184 1.00 86.12 274 MET A N 1
ATOM 2188 C CA . MET A 1 274 ? -8.998 -10.461 9.349 1.00 86.12 274 MET A CA 1
ATOM 2189 C C . MET A 1 274 ? -10.151 -9.476 9.174 1.00 86.12 274 MET A C 1
ATOM 2191 O O . MET A 1 274 ? -10.876 -9.239 10.130 1.00 86.12 274 MET A O 1
ATOM 2195 N N . GLU A 1 275 ? -10.378 -8.944 7.972 1.00 92.94 275 GLU A N 1
ATOM 2196 C CA . GLU A 1 275 ? -11.542 -8.099 7.672 1.00 92.94 275 GLU A CA 1
ATOM 2197 C C . GLU A 1 275 ? -12.860 -8.873 7.833 1.00 92.94 275 GLU A C 1
ATOM 2199 O O . GLU A 1 275 ? -13.811 -8.354 8.424 1.00 92.94 275 GLU A O 1
ATOM 2204 N N . ALA A 1 276 ? -12.911 -10.128 7.369 1.00 92.50 276 ALA A N 1
ATOM 2205 C CA . ALA A 1 276 ? -14.071 -10.999 7.560 1.00 92.50 276 ALA A CA 1
ATOM 2206 C C . ALA A 1 276 ? -14.324 -11.298 9.048 1.00 92.50 276 ALA A C 1
ATOM 2208 O O . ALA A 1 276 ? -15.441 -11.116 9.535 1.00 92.50 276 ALA A O 1
ATOM 2209 N N . ARG A 1 277 ? -13.276 -11.667 9.795 1.00 91.12 277 ARG A N 1
ATOM 2210 C CA . ARG A 1 277 ? -13.375 -11.938 11.236 1.00 91.12 277 ARG A CA 1
ATOM 2211 C C . ARG A 1 277 ? -13.718 -10.687 12.048 1.00 91.12 277 ARG A C 1
ATOM 2213 O O . ARG A 1 277 ? -14.552 -10.749 12.946 1.00 91.12 277 ARG A O 1
ATOM 2220 N N . LEU A 1 278 ? -13.152 -9.534 11.691 1.00 92.69 278 LEU A N 1
ATOM 2221 C CA . LEU A 1 278 ? -13.482 -8.243 12.296 1.00 92.69 278 LEU A CA 1
ATOM 2222 C C . LEU A 1 278 ? -14.971 -7.923 12.129 1.00 92.69 278 LEU A C 1
ATOM 2224 O O . LEU A 1 278 ? -15.624 -7.516 13.087 1.00 92.69 278 LEU A O 1
ATOM 2228 N N . LYS A 1 279 ? -15.532 -8.146 10.934 1.00 96.81 279 LYS A N 1
ATOM 2229 C CA . LYS A 1 279 ? -16.974 -7.999 10.705 1.00 96.81 279 LYS A CA 1
ATOM 2230 C C . LYS A 1 279 ? -17.792 -8.911 11.631 1.00 96.81 279 LYS A C 1
ATOM 2232 O O . LYS A 1 279 ? -18.781 -8.451 12.199 1.00 96.81 279 LYS A O 1
ATOM 2237 N N . GLU A 1 280 ? -17.395 -10.169 11.808 1.00 95.06 280 GLU A N 1
ATOM 2238 C CA . GLU A 1 280 ? -18.081 -11.111 12.709 1.00 95.06 280 GLU A CA 1
ATOM 2239 C C . GLU A 1 280 ? -18.028 -10.673 14.180 1.00 95.06 280 GLU A C 1
ATOM 2241 O O . GLU A 1 280 ? -19.039 -10.765 14.888 1.00 95.06 280 GLU A O 1
ATOM 2246 N N . ASP A 1 281 ? -16.885 -10.154 14.632 1.00 93.94 281 ASP A N 1
ATOM 2247 C CA . ASP A 1 281 ? -16.735 -9.625 15.990 1.00 93.94 281 ASP A CA 1
ATOM 2248 C C . ASP A 1 281 ? -17.639 -8.400 16.210 1.00 93.94 281 ASP A C 1
ATOM 2250 O O . ASP A 1 281 ? -18.345 -8.327 17.217 1.00 93.94 281 ASP A O 1
ATOM 2254 N N . ILE A 1 282 ? -17.703 -7.484 15.235 1.00 95.56 282 ILE A N 1
ATOM 2255 C CA . ILE A 1 282 ? -18.596 -6.314 15.276 1.00 95.56 282 ILE A CA 1
ATOM 2256 C C . ILE A 1 282 ? -20.055 -6.761 15.360 1.00 95.56 282 ILE A C 1
ATOM 2258 O O . ILE A 1 282 ? -20.790 -6.282 16.223 1.00 95.56 282 ILE A O 1
ATOM 2262 N N . ILE A 1 283 ? -20.476 -7.699 14.502 1.00 95.69 283 ILE A N 1
ATOM 2263 C CA . ILE A 1 283 ? -21.841 -8.252 14.507 1.00 95.69 283 ILE A CA 1
ATOM 2264 C C . ILE A 1 283 ? -22.174 -8.859 15.877 1.00 95.69 283 ILE A C 1
ATOM 2266 O O . ILE A 1 283 ? -23.295 -8.716 16.373 1.00 95.69 283 ILE A O 1
ATOM 2270 N N . SER A 1 284 ? -21.207 -9.530 16.499 1.00 93.06 284 SER A N 1
ATOM 2271 C CA . SER A 1 284 ? -21.371 -10.134 17.821 1.00 93.06 284 SER A CA 1
ATOM 2272 C C . SER A 1 284 ? -21.529 -9.076 18.917 1.00 93.06 284 SER A C 1
ATOM 2274 O O . SER A 1 284 ? -22.455 -9.189 19.724 1.00 93.06 284 SER A O 1
ATOM 2276 N N . GLU A 1 285 ? -20.701 -8.024 18.913 1.00 92.31 285 GLU A N 1
ATOM 2277 C CA . GLU A 1 285 ? -20.793 -6.903 19.862 1.00 92.31 285 GLU A CA 1
ATOM 2278 C C . GLU A 1 285 ? -22.143 -6.176 19.730 1.00 92.31 285 GLU A C 1
ATOM 2280 O O . GLU A 1 285 ? -22.838 -5.994 20.732 1.00 92.31 285 GLU A O 1
ATOM 2285 N N . ILE A 1 286 ? -22.588 -5.851 18.506 1.00 92.94 286 ILE A N 1
ATOM 2286 C CA . ILE A 1 286 ? -23.860 -5.130 18.308 1.00 92.94 286 ILE A CA 1
ATOM 2287 C C . ILE A 1 286 ? -25.086 -5.961 18.705 1.00 92.94 286 ILE A C 1
ATOM 2289 O O . ILE A 1 286 ? -26.068 -5.408 19.201 1.00 92.94 286 ILE A O 1
ATOM 2293 N N . ARG A 1 287 ? -25.053 -7.291 18.536 1.00 91.44 287 ARG A N 1
ATOM 2294 C CA . ARG A 1 287 ? -26.150 -8.174 18.976 1.00 91.44 287 ARG A CA 1
ATOM 2295 C C . ARG A 1 287 ? -26.289 -8.179 20.496 1.00 91.44 287 ARG A C 1
ATOM 2297 O O . ARG A 1 287 ? -27.407 -8.241 20.997 1.00 91.44 287 ARG A O 1
ATOM 2304 N N . GLN A 1 288 ? -25.174 -8.082 21.216 1.00 86.56 288 GLN A N 1
ATOM 2305 C CA . GLN A 1 288 ? -25.159 -8.035 22.680 1.00 86.56 288 GLN A CA 1
ATOM 2306 C C . GLN A 1 288 ? -25.545 -6.652 23.220 1.00 86.56 288 GLN A C 1
ATOM 2308 O O . GLN A 1 288 ? -26.202 -6.547 24.254 1.00 86.56 288 GLN A O 1
ATOM 2313 N N . SER A 1 289 ? -25.170 -5.582 22.519 1.00 84.00 289 SER A N 1
ATOM 2314 C CA . SER A 1 289 ? -25.356 -4.202 22.980 1.00 84.00 289 SER A CA 1
ATOM 2315 C C . SER A 1 289 ? -26.677 -3.543 22.547 1.00 84.00 289 SER A C 1
ATOM 2317 O O . SER A 1 289 ? -26.932 -2.380 22.904 1.00 84.00 289 SER A O 1
ATOM 2319 N N . GLY A 1 290 ? -27.509 -4.268 21.787 1.00 85.62 290 GLY A N 1
ATOM 2320 C CA . GLY A 1 290 ? -28.781 -3.786 21.244 1.00 85.62 290 GLY A CA 1
ATOM 2321 C C . GLY A 1 290 ? -28.613 -2.836 20.054 1.00 85.62 290 GLY A C 1
ATOM 2322 O O . GLY A 1 290 ? -29.318 -1.834 19.975 1.00 85.62 290 GLY A O 1
ATOM 2323 N N . GLY A 1 291 ? -27.651 -3.112 19.170 1.00 86.50 291 GLY A N 1
ATOM 2324 C CA . GLY A 1 291 ? -27.383 -2.337 17.955 1.00 86.50 291 GLY A CA 1
ATOM 2325 C C . GLY A 1 291 ? -26.500 -1.106 18.163 1.00 86.50 291 GLY A C 1
ATOM 2326 O O . GLY A 1 291 ? -26.391 -0.290 17.259 1.00 86.50 291 GLY A O 1
ATOM 2327 N N . ARG A 1 292 ? -25.886 -0.930 19.340 1.00 87.12 292 ARG A N 1
ATOM 2328 C CA . ARG A 1 292 ? -25.097 0.268 19.681 1.00 87.12 292 ARG A CA 1
ATOM 2329 C C . ARG A 1 292 ? -23.641 -0.055 19.956 1.00 87.12 292 ARG A C 1
ATOM 2331 O O . ARG A 1 292 ? -23.364 -0.867 20.830 1.00 87.12 292 ARG A O 1
ATOM 2338 N N . MET A 1 293 ? -22.710 0.629 19.310 1.00 90.94 293 MET A N 1
ATOM 2339 C CA . MET A 1 293 ? -21.282 0.352 19.480 1.00 90.94 293 MET A CA 1
ATOM 2340 C C . MET A 1 293 ? -20.472 1.628 19.668 1.00 90.94 293 MET A C 1
ATOM 2342 O O . MET A 1 293 ? -20.822 2.679 19.131 1.00 90.94 293 MET A O 1
ATOM 2346 N N . LEU A 1 294 ? -19.385 1.519 20.435 1.00 90.94 294 LEU A N 1
ATOM 2347 C CA . LEU A 1 294 ? -18.423 2.597 20.615 1.00 90.94 294 LEU A CA 1
ATOM 2348 C C . LEU A 1 294 ? -17.434 2.623 19.441 1.00 90.94 294 LEU A C 1
ATOM 2350 O O . LEU A 1 294 ? -16.585 1.732 19.303 1.00 90.94 294 LEU A O 1
ATOM 2354 N N . LEU A 1 295 ? -17.537 3.674 18.633 1.00 93.69 295 LEU A N 1
ATOM 2355 C CA . LEU A 1 295 ? -16.616 4.019 17.553 1.00 93.69 295 LEU A CA 1
ATOM 2356 C C . LEU A 1 295 ? -15.754 5.211 17.967 1.00 93.69 295 LEU A C 1
ATOM 2358 O O . LEU A 1 295 ? -16.051 5.900 18.939 1.00 93.69 295 LEU A O 1
ATOM 2362 N N . HIS A 1 296 ? -14.686 5.470 17.221 1.00 90.62 296 HIS A N 1
ATOM 2363 C CA . HIS A 1 296 ? -13.751 6.548 17.530 1.00 90.62 296 HIS A CA 1
ATOM 2364 C C . HIS A 1 296 ? -13.542 7.438 16.316 1.00 90.62 296 HIS A C 1
ATOM 2366 O O . HIS A 1 296 ? -13.653 6.987 15.178 1.00 90.62 296 HIS A O 1
ATOM 2372 N N . ARG A 1 297 ? -13.232 8.709 16.533 1.00 88.50 297 ARG A N 1
ATOM 2373 C CA . ARG A 1 297 ? -12.836 9.643 15.472 1.00 88.50 297 ARG A CA 1
ATOM 2374 C C . ARG A 1 297 ? -11.801 10.617 15.998 1.00 88.50 297 ARG A C 1
ATOM 2376 O O . ARG A 1 297 ? -11.692 10.809 17.204 1.00 88.50 297 ARG A O 1
ATOM 2383 N N . GLU A 1 298 ? -11.053 11.217 15.088 1.00 86.19 298 GLU A N 1
ATOM 2384 C CA . GLU A 1 298 ? -10.202 12.348 15.435 1.00 86.19 298 GLU A CA 1
ATOM 2385 C C . GLU A 1 298 ? -11.025 13.630 15.418 1.00 86.19 298 GLU A C 1
ATOM 2387 O O . GLU A 1 298 ? -11.729 13.914 14.446 1.00 86.19 298 GLU A O 1
ATOM 2392 N N . GLU A 1 299 ? -10.908 14.411 16.482 1.00 84.06 299 GLU A N 1
ATOM 2393 C CA . GLU A 1 299 ? -11.427 15.769 16.551 1.00 84.06 299 GLU A CA 1
ATOM 2394 C C . GLU A 1 299 ? -10.278 16.734 16.800 1.00 84.06 299 GLU A C 1
ATOM 2396 O O . GLU A 1 299 ? -9.429 16.525 17.667 1.00 84.06 299 GLU A O 1
ATOM 2401 N N . TYR A 1 300 ? -10.240 17.805 16.012 1.00 80.38 300 TYR A N 1
ATOM 2402 C CA . TYR A 1 300 ? -9.279 18.873 16.215 1.00 80.38 300 TYR A CA 1
ATOM 2403 C C . TYR A 1 300 ? -9.817 19.840 17.264 1.00 80.38 300 TYR A C 1
ATOM 2405 O O . TYR A 1 300 ? -10.888 20.415 17.075 1.00 80.38 300 TYR A O 1
ATOM 2413 N N . ASN A 1 301 ? -9.061 20.047 18.340 1.00 76.94 301 ASN A N 1
ATOM 2414 C CA . ASN A 1 301 ? -9.363 21.056 19.342 1.00 76.94 301 ASN A CA 1
ATOM 2415 C C . ASN A 1 301 ? -8.662 22.378 18.967 1.00 76.94 301 ASN A C 1
ATOM 2417 O O . ASN A 1 301 ? -7.436 22.473 19.105 1.00 76.94 301 ASN A O 1
ATOM 2421 N N . PRO A 1 302 ? -9.399 23.426 18.544 1.00 79.38 302 PRO A N 1
ATOM 2422 C CA . PRO A 1 302 ? -8.791 24.690 18.135 1.00 79.38 302 PRO A CA 1
ATOM 2423 C C . PRO A 1 302 ? -8.068 25.416 19.273 1.00 79.38 302 PRO A C 1
ATOM 2425 O O . PRO A 1 302 ? -7.106 26.136 19.011 1.00 79.38 302 PRO A O 1
ATOM 2428 N N . ALA A 1 303 ? -8.503 25.221 20.522 1.00 80.56 303 ALA A N 1
ATOM 2429 C CA . ALA A 1 303 ? -7.919 25.880 21.688 1.00 80.56 303 ALA A CA 1
ATOM 2430 C C . ALA A 1 303 ? -6.537 25.309 22.039 1.00 80.56 303 ALA A C 1
ATOM 2432 O O . ALA A 1 303 ? -5.629 26.063 22.376 1.00 80.56 303 ALA A O 1
ATOM 2433 N N . LEU A 1 304 ? -6.367 23.989 21.914 1.00 76.00 304 LEU A N 1
ATOM 2434 C CA . LEU A 1 304 ? -5.103 23.295 22.194 1.00 76.00 304 LEU A CA 1
ATOM 2435 C C . LEU A 1 304 ? -4.224 23.110 20.947 1.00 76.00 304 LEU A C 1
ATOM 2437 O O . LEU A 1 304 ? -3.095 22.642 21.062 1.00 76.00 304 LEU A O 1
ATOM 2441 N N . LYS A 1 305 ? -4.737 23.462 19.759 1.00 76.06 305 LYS A N 1
ATOM 2442 C CA . LYS A 1 305 ? -4.110 23.203 18.450 1.00 76.06 305 LYS A CA 1
ATOM 2443 C C . LYS A 1 305 ? -3.651 21.751 18.276 1.00 76.06 305 LYS A C 1
ATOM 2445 O O . LYS A 1 305 ? -2.632 21.479 17.646 1.00 76.06 305 LYS A O 1
ATOM 2450 N N . GLN A 1 306 ? -4.412 20.818 18.838 1.00 73.19 306 GLN A N 1
ATOM 2451 C CA . GLN A 1 306 ? -4.078 19.400 18.860 1.00 73.19 306 GLN A CA 1
ATOM 2452 C C . GLN A 1 306 ? -5.297 18.573 18.451 1.00 73.19 306 GLN A C 1
ATOM 2454 O O . GLN A 1 306 ? -6.429 18.908 18.803 1.00 73.19 306 GLN A O 1
ATOM 2459 N N . ALA A 1 307 ? -5.060 17.498 17.701 1.00 74.62 307 ALA A N 1
ATOM 2460 C CA . ALA A 1 307 ? -6.068 16.482 17.430 1.00 74.62 307 ALA A CA 1
ATOM 2461 C C . ALA A 1 307 ? -6.068 15.431 18.548 1.00 74.62 307 ALA A C 1
ATOM 2463 O O . ALA A 1 307 ? -5.003 14.998 18.997 1.00 74.62 307 ALA A O 1
ATOM 2464 N N . SER A 1 308 ? -7.253 15.018 18.986 1.00 79.88 308 SER A N 1
ATOM 2465 C CA . SER A 1 308 ? -7.434 13.916 19.929 1.00 79.88 308 SER A CA 1
ATOM 2466 C C . SER A 1 308 ? -8.412 12.885 19.376 1.00 79.88 308 SER A C 1
ATOM 2468 O O . SER A 1 308 ? -9.323 13.204 18.610 1.00 79.88 308 SER A O 1
ATOM 2470 N N . VAL A 1 309 ? -8.218 11.623 19.758 1.00 83.19 309 VAL A N 1
ATOM 2471 C CA . VAL A 1 309 ? -9.163 10.549 19.446 1.00 83.19 309 VAL A CA 1
ATOM 2472 C C . VAL A 1 309 ? -10.253 10.544 20.507 1.00 83.19 309 VAL A C 1
ATOM 2474 O O . VAL A 1 309 ? -9.969 10.400 21.695 1.00 83.19 309 VAL A O 1
ATOM 2477 N N . VAL A 1 310 ? -11.498 10.694 20.066 1.00 84.81 310 VAL A N 1
ATOM 2478 C CA . VAL A 1 310 ? -12.682 10.706 20.927 1.00 84.81 310 VAL A CA 1
ATOM 2479 C C . VAL A 1 310 ? -13.618 9.560 20.564 1.00 84.81 310 VAL A C 1
ATOM 2481 O O . VAL A 1 310 ? -13.818 9.249 19.385 1.00 84.81 310 VAL A O 1
ATOM 2484 N N . GLY A 1 311 ? -14.182 8.922 21.589 1.00 87.69 311 GLY A N 1
ATOM 2485 C CA . GLY A 1 311 ? -15.191 7.879 21.445 1.00 87.69 311 GLY A CA 1
ATOM 2486 C C . GLY A 1 311 ? -16.594 8.461 21.263 1.00 87.69 311 GLY A C 1
ATOM 2487 O O . GLY A 1 311 ? -16.938 9.478 21.864 1.00 87.69 311 GLY A O 1
ATOM 2488 N N . TYR A 1 312 ? -17.420 7.810 20.451 1.00 89.25 312 TYR A N 1
ATOM 2489 C CA . TYR A 1 312 ? -18.834 8.132 20.285 1.00 89.25 312 TYR A CA 1
ATOM 2490 C C . TYR A 1 312 ? -19.662 6.870 20.047 1.00 89.25 312 TYR A C 1
ATOM 2492 O O . TYR A 1 312 ? -19.198 5.901 19.446 1.00 89.25 312 TYR A O 1
ATOM 2500 N N . TRP A 1 313 ? -20.900 6.888 20.535 1.00 90.00 313 TRP A N 1
ATOM 2501 C CA . TRP A 1 313 ? -21.840 5.791 20.351 1.00 90.00 313 TRP A CA 1
ATOM 2502 C C . TRP A 1 313 ? -22.601 5.958 19.043 1.00 90.00 313 TRP A C 1
ATOM 2504 O O . TRP A 1 313 ? -23.204 7.004 18.813 1.00 90.00 313 TRP A O 1
ATOM 2514 N N . GLU A 1 314 ? -22.608 4.907 18.232 1.00 92.56 314 GLU A N 1
ATOM 2515 C CA . GLU A 1 314 ? -23.324 4.860 16.959 1.00 92.56 314 GLU A CA 1
ATOM 2516 C C . GLU A 1 314 ? -24.336 3.708 16.974 1.00 92.56 314 GLU A C 1
ATOM 2518 O O . GLU A 1 314 ? -24.064 2.634 17.525 1.00 92.56 314 GLU A O 1
ATOM 2523 N N . ASN A 1 315 ? -25.502 3.931 16.363 1.00 93.19 315 ASN A N 1
ATOM 2524 C CA . ASN A 1 315 ? -26.458 2.867 16.065 1.00 93.19 315 ASN A CA 1
ATOM 2525 C C . ASN A 1 315 ? -26.048 2.189 14.751 1.00 93.19 315 ASN A C 1
ATOM 2527 O O . ASN A 1 315 ? -25.914 2.852 13.722 1.00 93.19 315 ASN A O 1
ATOM 2531 N N . ILE A 1 316 ? -25.861 0.874 14.785 1.00 94.88 316 ILE A N 1
ATOM 2532 C CA . ILE A 1 316 ? -25.374 0.079 13.661 1.00 94.88 316 ILE A CA 1
ATOM 2533 C C . ILE A 1 316 ? -26.300 -1.113 13.455 1.00 94.88 316 ILE A C 1
ATOM 2535 O O . ILE A 1 316 ? -26.567 -1.886 14.381 1.00 94.88 316 ILE A O 1
ATOM 2539 N N . PHE A 1 317 ? -26.742 -1.287 12.213 1.00 94.69 317 PHE A N 1
ATOM 2540 C CA . PHE A 1 317 ? -27.470 -2.469 11.777 1.00 94.69 317 PHE A CA 1
ATOM 2541 C C . PHE A 1 317 ? -26.526 -3.460 11.098 1.00 94.69 317 PHE A C 1
ATOM 2543 O O . PHE A 1 317 ? -25.500 -3.089 10.530 1.00 94.69 317 PHE A O 1
ATOM 2550 N N . VAL A 1 318 ? -26.885 -4.744 11.140 1.00 94.62 318 VAL A N 1
ATOM 2551 C CA . VAL A 1 318 ? -26.073 -5.826 10.557 1.00 94.62 318 VAL A CA 1
ATOM 2552 C C . VAL A 1 318 ? -25.834 -5.606 9.057 1.00 94.62 318 VAL A C 1
ATOM 2554 O O . VAL A 1 318 ? -24.725 -5.834 8.579 1.00 94.62 318 VAL A O 1
ATOM 2557 N N . ASP A 1 319 ? -26.839 -5.102 8.337 1.00 94.56 319 ASP A N 1
ATOM 2558 C CA . ASP A 1 319 ? -26.783 -4.875 6.885 1.00 94.56 319 ASP A CA 1
ATOM 2559 C C . ASP A 1 319 ? -25.873 -3.695 6.485 1.00 94.56 319 ASP A C 1
ATOM 2561 O O . ASP A 1 319 ? -25.417 -3.592 5.335 1.00 94.56 319 ASP A O 1
ATOM 2565 N N . ASP A 1 320 ? -25.550 -2.824 7.444 1.00 95.38 320 ASP A N 1
ATOM 2566 C CA . ASP A 1 320 ? -24.694 -1.655 7.247 1.00 95.38 320 ASP A CA 1
ATOM 2567 C C . ASP A 1 320 ? -23.208 -1.943 7.492 1.00 95.38 320 ASP A C 1
ATOM 2569 O O . ASP A 1 320 ? -22.374 -1.067 7.246 1.00 95.38 320 ASP A O 1
ATOM 2573 N N . ILE A 1 321 ? -22.864 -3.166 7.917 1.00 97.62 321 ILE A N 1
ATOM 2574 C CA . ILE A 1 321 ? -21.483 -3.611 8.129 1.00 97.62 321 ILE A CA 1
ATOM 2575 C C . ILE A 1 321 ? -21.010 -4.400 6.908 1.00 97.62 321 ILE A C 1
ATOM 2577 O O . ILE A 1 321 ? -21.513 -5.490 6.615 1.00 97.62 321 ILE A O 1
ATOM 2581 N N . LYS A 1 322 ? -20.010 -3.873 6.201 1.00 98.19 322 LYS A N 1
ATOM 2582 C CA . LYS A 1 322 ? -19.467 -4.490 4.984 1.00 98.19 322 LYS A CA 1
ATOM 2583 C C . LYS A 1 322 ? -17.943 -4.558 5.020 1.00 98.19 322 LYS A C 1
ATOM 2585 O O . LYS A 1 322 ? -17.285 -3.588 5.393 1.00 98.19 322 LYS A O 1
ATOM 2590 N N . THR A 1 323 ? -17.362 -5.674 4.593 1.00 97.56 323 THR A N 1
ATOM 2591 C CA . THR A 1 323 ? -15.929 -5.724 4.264 1.00 97.56 323 THR A CA 1
ATOM 2592 C C . THR A 1 323 ? -15.677 -4.989 2.942 1.00 97.56 323 THR A C 1
ATOM 2594 O O . THR A 1 323 ? -16.604 -4.826 2.141 1.00 97.56 323 THR A O 1
ATOM 2597 N N . PRO A 1 324 ? -14.439 -4.557 2.647 1.00 96.69 324 PRO A N 1
ATOM 2598 C CA . PRO A 1 324 ? -14.110 -3.986 1.346 1.00 96.69 324 PRO A CA 1
ATOM 2599 C C . PRO A 1 324 ? -14.523 -4.904 0.188 1.00 96.69 324 PRO A C 1
ATOM 2601 O O . PRO A 1 324 ? -15.156 -4.440 -0.756 1.00 96.69 324 PRO A O 1
ATOM 2604 N N . ALA A 1 325 ? -14.251 -6.210 0.284 1.00 95.94 325 ALA A N 1
ATOM 2605 C CA . ALA A 1 325 ? -14.641 -7.181 -0.740 1.00 95.94 325 ALA A CA 1
ATOM 2606 C C . ALA A 1 325 ? -16.162 -7.192 -0.993 1.00 95.94 325 ALA A C 1
ATOM 2608 O O . ALA A 1 325 ? -16.594 -7.193 -2.146 1.00 95.94 325 ALA A O 1
ATOM 2609 N N . GLU A 1 326 ? -16.976 -7.128 0.065 1.00 97.94 326 GLU A N 1
ATOM 2610 C CA . GLU A 1 326 ? -18.438 -7.054 -0.046 1.00 97.94 326 GLU A CA 1
ATOM 2611 C C . GLU A 1 326 ? -18.916 -5.735 -0.667 1.00 97.94 326 GLU A C 1
ATOM 2613 O O . GLU A 1 326 ? -19.847 -5.749 -1.471 1.00 97.94 326 GLU A O 1
ATOM 2618 N N . VAL A 1 327 ? -18.272 -4.605 -0.346 1.00 97.81 327 VAL A N 1
ATOM 2619 C CA . VAL A 1 327 ? -18.586 -3.301 -0.960 1.00 97.81 327 VAL A CA 1
ATOM 2620 C C . VAL A 1 327 ? -18.390 -3.359 -2.475 1.00 97.81 327 VAL A C 1
ATOM 2622 O O . VAL A 1 327 ? -19.300 -3.005 -3.225 1.00 97.81 327 VAL A O 1
ATOM 2625 N N . TYR A 1 328 ? -17.238 -3.841 -2.947 1.00 96.06 328 TYR A N 1
ATOM 2626 C CA . TYR A 1 328 ? -16.970 -3.906 -4.388 1.00 96.06 328 TYR A CA 1
ATOM 2627 C C . TYR A 1 328 ? -17.795 -4.983 -5.099 1.00 96.06 328 TYR A C 1
ATOM 2629 O O . TYR A 1 328 ? -18.202 -4.771 -6.243 1.00 96.06 328 TYR A O 1
ATOM 2637 N N . ALA A 1 329 ? -18.107 -6.099 -4.433 1.00 96.69 329 ALA A N 1
ATOM 2638 C CA . ALA A 1 329 ? -19.045 -7.087 -4.960 1.00 96.69 329 ALA A CA 1
ATOM 2639 C C . ALA A 1 329 ? -20.448 -6.482 -5.146 1.00 96.69 329 ALA A C 1
ATOM 2641 O O . ALA A 1 329 ? -21.046 -6.643 -6.211 1.00 96.69 329 ALA A O 1
ATOM 2642 N N . ALA A 1 330 ? -20.947 -5.727 -4.161 1.00 96.44 330 ALA A N 1
ATOM 2643 C CA . ALA A 1 330 ? -22.233 -5.037 -4.253 1.00 96.44 330 ALA A CA 1
ATOM 2644 C C . ALA A 1 330 ? -22.255 -4.015 -5.402 1.00 96.44 330 ALA A C 1
ATOM 2646 O O . ALA A 1 330 ? -23.178 -4.032 -6.213 1.00 96.44 330 ALA A O 1
ATOM 2647 N N . LEU A 1 331 ? -21.206 -3.198 -5.550 1.00 94.56 331 LEU A N 1
ATOM 2648 C CA . LEU A 1 331 ? -21.085 -2.254 -6.669 1.00 94.56 331 LEU A CA 1
ATOM 2649 C C . LEU A 1 331 ? -21.074 -2.970 -8.030 1.00 94.56 331 LEU A C 1
ATOM 2651 O O . LEU A 1 331 ? -21.726 -2.524 -8.976 1.00 94.56 331 LEU A O 1
ATOM 2655 N N . LYS A 1 332 ? -20.398 -4.117 -8.135 1.00 93.00 332 LYS A N 1
ATOM 2656 C CA . LYS A 1 332 ? -20.440 -4.938 -9.350 1.00 93.00 332 LYS A CA 1
ATOM 2657 C C . LYS A 1 332 ? -21.861 -5.431 -9.653 1.00 93.00 332 LYS A C 1
ATOM 2659 O O . LYS A 1 332 ? -22.306 -5.341 -10.796 1.00 93.00 332 LYS A O 1
ATOM 2664 N N . HIS A 1 333 ? -22.603 -5.878 -8.637 1.00 94.06 333 HIS A N 1
ATOM 2665 C CA . HIS A 1 333 ? -24.015 -6.261 -8.773 1.00 94.06 333 HIS A CA 1
ATOM 2666 C C . HIS A 1 333 ? -24.942 -5.081 -9.121 1.00 94.06 333 HIS A C 1
ATOM 2668 O O . HIS A 1 333 ? -25.927 -5.275 -9.829 1.00 94.06 333 HIS A O 1
ATOM 2674 N N . GLU A 1 334 ? -24.615 -3.855 -8.700 1.00 93.00 334 GLU A N 1
ATOM 2675 C CA . GLU A 1 334 ? -25.332 -2.625 -9.083 1.00 93.00 334 GLU A CA 1
ATOM 2676 C C . GLU A 1 334 ? -25.129 -2.230 -10.566 1.00 93.00 334 GLU A C 1
ATOM 2678 O O . GLU A 1 334 ? -25.781 -1.291 -11.046 1.00 93.00 334 GLU A O 1
ATOM 2683 N N . GLY A 1 335 ? -24.257 -2.934 -11.301 1.00 90.19 335 GLY A N 1
ATOM 2684 C CA . GLY A 1 335 ? -23.990 -2.733 -12.729 1.00 90.19 335 GLY A CA 1
ATOM 2685 C C . GLY A 1 335 ? -22.736 -1.910 -13.040 1.00 90.19 335 GLY A C 1
ATOM 2686 O O . GLY A 1 335 ? -22.546 -1.500 -14.188 1.00 90.19 335 GLY A O 1
ATOM 2687 N N . TYR A 1 336 ? -21.884 -1.641 -12.046 1.00 90.19 336 TYR A N 1
ATOM 2688 C CA . TYR A 1 336 ? -20.580 -1.023 -12.282 1.00 90.19 336 TYR A CA 1
ATOM 2689 C C . TYR A 1 336 ? -19.579 -2.059 -12.803 1.00 90.19 336 TYR A C 1
ATOM 2691 O O . TYR A 1 336 ? -19.461 -3.159 -12.261 1.00 90.19 336 TYR A O 1
ATOM 2699 N N . ASN A 1 337 ? -18.821 -1.697 -13.839 1.00 89.75 337 ASN A N 1
ATOM 2700 C CA . ASN A 1 337 ? -17.763 -2.545 -14.382 1.00 89.75 337 ASN A CA 1
ATOM 2701 C C . ASN A 1 337 ? -16.480 -2.386 -13.549 1.00 89.75 337 ASN A C 1
ATOM 2703 O O . ASN A 1 337 ? -15.552 -1.685 -13.946 1.00 89.75 337 ASN A O 1
ATOM 2707 N N . ILE A 1 338 ? -16.474 -2.959 -12.343 1.00 89.69 338 ILE A N 1
ATOM 2708 C CA . ILE A 1 338 ? -15.378 -2.828 -11.377 1.00 89.69 338 ILE A CA 1
ATOM 2709 C C . ILE A 1 338 ? -14.771 -4.189 -11.029 1.00 89.69 338 ILE A C 1
ATOM 2711 O O . ILE A 1 338 ? -15.472 -5.150 -10.696 1.00 89.69 338 ILE A O 1
ATOM 2715 N N . ALA A 1 339 ? -13.444 -4.255 -11.080 1.00 90.94 339 ALA A N 1
ATOM 2716 C CA . ALA A 1 339 ? -12.651 -5.393 -10.642 1.00 90.94 339 ALA A CA 1
ATOM 2717 C C . ALA A 1 339 ? -11.828 -4.977 -9.420 1.00 90.94 339 ALA A C 1
ATOM 2719 O O . ALA A 1 339 ? -10.962 -4.112 -9.519 1.00 90.94 339 ALA A O 1
ATOM 2720 N N . TYR A 1 340 ? -12.108 -5.581 -8.266 1.00 93.19 340 TYR A N 1
ATOM 2721 C CA . TYR A 1 340 ? -11.413 -5.284 -7.015 1.00 93.19 340 TYR A CA 1
ATOM 2722 C C . TYR A 1 340 ? -10.296 -6.288 -6.732 1.00 93.19 340 TYR A C 1
ATOM 2724 O O . TYR A 1 340 ? -10.479 -7.494 -6.911 1.00 93.19 340 TYR A O 1
ATOM 2732 N N . LYS A 1 341 ? -9.157 -5.788 -6.246 1.00 91.56 341 LYS A N 1
ATOM 2733 C CA . LYS A 1 341 ? -8.028 -6.602 -5.788 1.00 91.56 341 LYS A CA 1
ATOM 2734 C C . LYS A 1 341 ? -7.386 -5.995 -4.543 1.00 91.56 341 LYS A C 1
ATOM 2736 O O . LYS A 1 341 ? -7.127 -4.793 -4.503 1.00 91.56 341 LYS A O 1
ATOM 2741 N N . ARG A 1 342 ? -7.065 -6.834 -3.554 1.00 90.31 342 ARG A N 1
ATOM 2742 C CA . ARG A 1 342 ? -6.291 -6.454 -2.365 1.00 90.31 342 ARG A CA 1
ATOM 2743 C C . ARG A 1 342 ? -4.847 -6.951 -2.498 1.00 90.31 342 ARG A C 1
ATOM 2745 O O . ARG A 1 342 ? -4.614 -8.152 -2.548 1.00 90.31 342 ARG A O 1
ATOM 2752 N N . THR A 1 343 ? -3.883 -6.031 -2.536 1.00 88.50 343 THR A N 1
ATOM 2753 C CA . THR A 1 343 ? -2.440 -6.335 -2.581 1.00 88.50 343 THR A CA 1
ATOM 2754 C C . THR A 1 343 ? -1.710 -5.431 -1.584 1.00 88.50 343 THR A C 1
ATOM 2756 O O . THR A 1 343 ? -1.280 -4.341 -1.963 1.00 88.50 343 THR A O 1
ATOM 2759 N N . PRO A 1 344 ? -1.594 -5.828 -0.305 1.00 87.88 344 PRO A N 1
ATOM 2760 C CA . PRO A 1 344 ? -1.002 -4.986 0.732 1.00 87.88 344 PRO A CA 1
ATOM 2761 C C . PRO A 1 344 ? 0.440 -4.588 0.400 1.00 87.88 344 PRO A C 1
ATOM 2763 O O . PRO A 1 344 ? 1.288 -5.457 0.224 1.00 87.88 344 PRO A O 1
ATOM 2766 N N . LEU A 1 345 ? 0.729 -3.292 0.295 1.00 86.75 345 LEU A N 1
ATOM 2767 C CA . LEU A 1 345 ? 2.063 -2.793 -0.036 1.00 86.75 345 LEU A CA 1
ATOM 2768 C C . LEU A 1 345 ? 2.250 -1.384 0.528 1.00 86.75 345 LEU A C 1
ATOM 2770 O O . LEU A 1 345 ? 1.917 -0.376 -0.103 1.00 86.75 345 LEU A O 1
ATOM 2774 N N . THR A 1 346 ? 2.784 -1.322 1.742 1.00 82.56 346 THR A N 1
ATOM 2775 C CA . THR A 1 346 ? 3.145 -0.066 2.405 1.00 82.56 346 THR A CA 1
ATOM 2776 C C . THR A 1 346 ? 4.524 0.439 1.974 1.00 82.56 346 THR A C 1
ATOM 2778 O O . THR A 1 346 ? 5.223 -0.196 1.178 1.00 82.56 346 THR A O 1
ATOM 2781 N N . ARG A 1 347 ? 4.916 1.618 2.474 1.00 80.06 347 ARG A N 1
ATOM 2782 C CA . ARG A 1 347 ? 6.264 2.177 2.284 1.00 80.06 347 ARG A CA 1
ATOM 2783 C C . ARG A 1 347 ? 7.296 1.401 3.116 1.00 80.06 347 ARG A C 1
ATOM 2785 O O . ARG A 1 347 ? 8.434 1.216 2.689 1.00 80.06 347 ARG A O 1
ATOM 2792 N N . GLU A 1 348 ? 6.871 0.925 4.279 1.00 80.44 348 GLU A N 1
ATOM 2793 C CA . GLU A 1 348 ? 7.676 0.260 5.300 1.00 80.44 348 GLU A CA 1
ATOM 2794 C C . GLU A 1 348 ? 7.913 -1.222 4.986 1.00 80.44 348 GLU A C 1
ATOM 2796 O O . GLU A 1 348 ? 8.914 -1.793 5.429 1.00 80.44 348 GLU A O 1
ATOM 2801 N N . ARG A 1 349 ? 7.023 -1.851 4.209 1.00 83.69 349 ARG A N 1
ATOM 2802 C CA . ARG A 1 349 ? 7.218 -3.210 3.694 1.00 83.69 349 ARG A CA 1
ATOM 2803 C C . ARG A 1 349 ? 8.356 -3.241 2.672 1.00 83.69 349 ARG A C 1
ATOM 2805 O O . ARG A 1 349 ? 8.541 -2.312 1.891 1.00 83.69 349 ARG A O 1
ATOM 2812 N N . GLU A 1 350 ? 9.128 -4.319 2.666 1.00 86.12 350 GLU A N 1
ATOM 2813 C CA . GLU A 1 350 ? 10.106 -4.581 1.610 1.00 86.12 350 GLU A CA 1
ATOM 2814 C C . GLU A 1 350 ? 9.384 -5.012 0.324 1.00 86.12 350 GLU A C 1
ATOM 2816 O O . GLU A 1 350 ? 8.556 -5.923 0.352 1.00 86.12 350 GLU A O 1
ATOM 2821 N N . ALA A 1 351 ? 9.675 -4.343 -0.795 1.00 91.25 351 ALA A N 1
ATOM 2822 C CA . ALA A 1 351 ? 9.110 -4.706 -2.091 1.00 91.25 351 ALA A CA 1
ATOM 2823 C C . ALA A 1 351 ? 9.756 -5.993 -2.624 1.00 91.25 351 ALA A C 1
ATOM 2825 O O . ALA A 1 351 ? 10.963 -6.192 -2.476 1.00 91.25 351 ALA A O 1
ATOM 2826 N N . LEU A 1 352 ? 8.960 -6.832 -3.283 1.00 93.00 352 LEU A N 1
ATOM 2827 C CA . LEU A 1 352 ? 9.379 -8.074 -3.929 1.00 93.00 352 LEU A CA 1
ATOM 2828 C C . LEU A 1 352 ? 9.084 -8.023 -5.434 1.00 93.00 352 LEU A C 1
ATOM 2830 O O . LEU A 1 352 ? 8.169 -7.329 -5.880 1.00 93.00 352 LEU A O 1
ATOM 2834 N N . ALA A 1 353 ? 9.797 -8.827 -6.227 1.00 94.44 353 ALA A N 1
ATOM 2835 C CA . ALA A 1 353 ? 9.500 -8.978 -7.656 1.00 94.44 353 ALA A CA 1
ATOM 2836 C C . ALA A 1 353 ? 8.069 -9.507 -7.897 1.00 94.44 353 ALA A C 1
ATOM 2838 O O . ALA A 1 353 ? 7.384 -9.079 -8.827 1.00 94.44 353 ALA A O 1
ATOM 2839 N N . SER A 1 354 ? 7.566 -10.350 -6.990 1.00 93.25 354 SER A N 1
ATOM 2840 C CA . SER A 1 354 ? 6.193 -10.862 -7.026 1.00 93.25 354 SER A CA 1
ATOM 2841 C C . SER A 1 354 ? 5.129 -9.786 -6.791 1.00 93.25 354 SER A C 1
ATOM 2843 O O . SER A 1 354 ? 3.991 -9.952 -7.243 1.00 93.25 354 SER A O 1
ATOM 2845 N N . ASP A 1 355 ? 5.473 -8.668 -6.140 1.00 92.94 355 ASP A N 1
ATOM 2846 C CA . ASP A 1 355 ? 4.569 -7.521 -6.020 1.00 92.94 355 ASP A CA 1
ATOM 2847 C C . ASP A 1 355 ? 4.385 -6.847 -7.389 1.00 92.94 355 ASP A C 1
ATOM 2849 O O . ASP A 1 355 ? 3.261 -6.496 -7.745 1.00 92.94 355 ASP A O 1
ATOM 2853 N N . VAL A 1 356 ? 5.454 -6.739 -8.193 1.00 94.50 356 VAL A N 1
ATOM 2854 C CA . VAL A 1 356 ? 5.384 -6.206 -9.566 1.00 94.50 356 VAL A CA 1
ATOM 2855 C C . VAL A 1 356 ? 4.476 -7.077 -10.422 1.00 94.50 356 VAL A C 1
ATOM 2857 O O . VAL A 1 356 ? 3.545 -6.553 -11.028 1.00 94.50 356 VAL A O 1
ATOM 2860 N N . ASP A 1 357 ? 4.670 -8.400 -10.400 1.00 92.69 357 ASP A N 1
ATOM 2861 C CA . ASP A 1 357 ? 3.781 -9.350 -11.082 1.00 92.69 357 ASP A CA 1
ATOM 2862 C C . ASP A 1 357 ? 2.329 -9.205 -10.637 1.00 92.69 357 ASP A C 1
ATOM 2864 O O . ASP A 1 357 ? 1.412 -9.188 -11.458 1.00 92.69 357 ASP A O 1
ATOM 2868 N N . SER A 1 358 ? 2.111 -9.064 -9.332 1.00 90.69 358 SER A N 1
ATOM 2869 C CA . SER A 1 358 ? 0.774 -8.906 -8.776 1.00 90.69 358 SER A CA 1
ATOM 2870 C C . SER A 1 358 ? 0.111 -7.605 -9.224 1.00 90.69 358 SER A C 1
ATOM 2872 O O . SER A 1 358 ? -1.096 -7.607 -9.453 1.00 90.69 358 SER A O 1
ATOM 2874 N N . ILE A 1 359 ? 0.856 -6.510 -9.350 1.00 91.25 359 ILE A N 1
ATOM 2875 C CA . ILE A 1 359 ? 0.313 -5.204 -9.745 1.00 91.25 359 ILE A CA 1
ATOM 2876 C C . ILE A 1 359 ? 0.101 -5.132 -11.258 1.00 91.25 359 ILE A C 1
ATOM 2878 O O . ILE A 1 359 ? -0.961 -4.703 -11.696 1.00 91.25 359 ILE A O 1
ATOM 2882 N N . GLN A 1 360 ? 1.070 -5.581 -12.063 1.00 87.69 360 GLN A N 1
ATOM 2883 C CA . GLN A 1 360 ? 0.966 -5.518 -13.526 1.00 87.69 360 GLN A CA 1
ATOM 2884 C C . GLN A 1 360 ? -0.120 -6.447 -14.088 1.00 87.69 360 GLN A C 1
ATOM 2886 O O . GLN A 1 360 ? -0.630 -6.220 -15.192 1.00 87.69 360 GLN A O 1
ATOM 2891 N N . TYR A 1 361 ? -0.444 -7.519 -13.359 1.00 79.69 361 TYR A N 1
ATOM 2892 C CA . TYR A 1 361 ? -1.392 -8.528 -13.802 1.00 79.69 361 TYR A CA 1
ATOM 2893 C C . TYR A 1 361 ? -2.820 -7.980 -13.820 1.00 79.69 361 TYR A C 1
ATOM 2895 O O . TYR A 1 361 ? -3.425 -7.746 -12.772 1.00 79.69 361 TYR A O 1
ATOM 2903 N N . CYS A 1 362 ? -3.384 -7.863 -15.020 1.00 66.06 362 CYS A N 1
ATOM 2904 C CA . CYS A 1 362 ? -4.802 -7.606 -15.245 1.00 66.06 362 CYS A CA 1
ATOM 2905 C C . CYS A 1 362 ? -5.376 -8.722 -16.113 1.00 66.06 362 CYS A C 1
ATOM 2907 O O . CYS A 1 362 ? -4.805 -9.063 -17.141 1.00 66.06 362 CYS A O 1
ATOM 2909 N N . LYS A 1 363 ? -6.482 -9.323 -15.656 1.00 55.94 363 LYS A N 1
ATOM 2910 C CA . LYS A 1 363 ? -7.146 -10.454 -16.330 1.00 55.94 363 LYS A CA 1
ATOM 2911 C C . LYS A 1 363 ? -7.902 -10.060 -17.598 1.00 55.94 363 LYS A C 1
ATOM 2913 O O . LYS A 1 363 ? -8.302 -10.945 -18.343 1.00 55.94 363 LYS A O 1
ATOM 2918 N N . GLU A 1 364 ? -8.159 -8.774 -17.795 1.00 55.91 364 GLU A N 1
ATOM 2919 C CA . GLU A 1 364 ? -9.015 -8.268 -18.863 1.00 55.91 364 GLU A CA 1
ATOM 2920 C C . GLU A 1 364 ? -8.179 -7.394 -19.809 1.00 55.91 364 GLU A C 1
ATOM 2922 O O . GLU A 1 364 ? -7.660 -6.360 -19.395 1.00 55.91 364 GLU A O 1
ATOM 2927 N N . ASP A 1 365 ? -8.075 -7.809 -21.078 1.00 54.03 365 ASP A N 1
ATOM 2928 C CA . ASP A 1 365 ? -7.322 -7.140 -22.164 1.00 54.03 365 ASP A CA 1
ATOM 2929 C C . ASP A 1 365 ? -7.961 -5.821 -22.650 1.00 54.03 365 ASP A C 1
ATOM 2931 O O . ASP A 1 365 ? -7.534 -5.210 -23.630 1.00 54.03 365 ASP A O 1
ATOM 2935 N N . SER A 1 366 ? -9.033 -5.367 -22.004 1.00 59.75 366 SER A N 1
ATOM 2936 C CA . SER A 1 366 ? -9.725 -4.133 -22.369 1.00 59.75 366 SER A CA 1
ATOM 2937 C C . SER A 1 366 ? -9.055 -2.902 -21.761 1.00 59.75 366 SER A C 1
ATOM 2939 O O . SER A 1 366 ? -8.682 -2.910 -20.589 1.00 59.75 366 SER A O 1
ATOM 2941 N N . ALA A 1 367 ? -9.002 -1.808 -22.529 1.00 65.81 367 ALA A N 1
ATOM 2942 C CA . ALA A 1 367 ? -8.560 -0.493 -22.068 1.00 65.81 367 ALA A CA 1
ATOM 2943 C C . ALA A 1 367 ? -9.419 0.008 -20.887 1.00 65.81 367 ALA A C 1
ATOM 2945 O O . ALA A 1 367 ? -10.486 0.601 -21.079 1.00 65.81 367 ALA A O 1
ATOM 2946 N N . GLY A 1 368 ? -8.952 -0.262 -19.668 1.00 84.00 368 GLY A N 1
ATOM 2947 C CA . GLY A 1 368 ? -9.582 0.138 -18.414 1.00 84.00 368 GLY A CA 1
ATOM 2948 C C . GLY A 1 368 ? -8.840 1.266 -17.700 1.00 84.00 368 GLY A C 1
ATOM 2949 O O . GLY A 1 368 ? -7.720 1.632 -18.061 1.00 84.00 368 GLY A O 1
ATOM 2950 N N . SER A 1 369 ? -9.488 1.805 -16.674 1.00 91.81 369 SER A N 1
ATOM 2951 C CA . SER A 1 369 ? -8.900 2.762 -15.737 1.00 91.81 369 SER A CA 1
ATOM 2952 C C . SER A 1 369 ? -8.354 2.021 -14.520 1.00 91.81 369 SER A C 1
ATOM 2954 O O . SER A 1 369 ? -9.019 1.146 -13.967 1.00 91.81 369 SER A O 1
ATOM 2956 N N . TYR A 1 370 ? -7.156 2.381 -14.074 1.00 93.69 370 TYR A N 1
ATOM 2957 C CA . TYR A 1 370 ? -6.480 1.757 -12.939 1.00 93.69 370 TYR A CA 1
ATOM 2958 C C . TYR A 1 370 ? -6.546 2.687 -11.744 1.00 93.69 370 TYR A C 1
ATOM 2960 O O . TYR A 1 370 ? -6.146 3.845 -11.843 1.00 93.69 370 TYR A O 1
ATOM 2968 N N . LEU A 1 371 ? -7.032 2.194 -10.610 1.00 94.88 371 LEU A N 1
ATOM 2969 C CA . LEU A 1 371 ? -7.199 3.021 -9.428 1.00 94.88 371 LEU A CA 1
ATOM 2970 C C . LEU A 1 371 ? -6.556 2.379 -8.207 1.00 94.88 371 LEU A C 1
ATOM 2972 O O . LEU A 1 371 ? -6.824 1.221 -7.897 1.00 94.88 371 LEU A O 1
ATOM 2976 N N . PHE A 1 372 ? -5.722 3.146 -7.511 1.00 95.38 372 PHE A N 1
ATOM 2977 C CA . PHE A 1 372 ? -4.938 2.678 -6.376 1.00 95.38 372 PHE A CA 1
ATOM 2978 C C . PHE A 1 372 ? -5.354 3.371 -5.077 1.00 95.38 372 PHE A C 1
ATOM 2980 O O . PHE A 1 372 ? -5.418 4.600 -4.998 1.00 95.38 372 PHE A O 1
ATOM 2987 N N . VAL A 1 373 ? -5.609 2.566 -4.044 1.00 94.19 373 VAL A N 1
ATOM 2988 C CA . VAL A 1 373 ? -6.024 3.003 -2.704 1.00 94.19 373 VAL A CA 1
ATOM 2989 C C . VAL A 1 373 ? -4.955 2.684 -1.662 1.00 94.19 373 VAL A C 1
ATOM 2991 O O . VAL A 1 373 ? -4.465 1.558 -1.587 1.00 94.19 373 VAL A O 1
ATOM 2994 N N . SER A 1 374 ? -4.671 3.645 -0.783 1.00 90.25 374 SER A N 1
ATOM 2995 C CA . SER A 1 374 ? -4.033 3.408 0.521 1.00 90.25 374 SER A CA 1
ATOM 2996 C C . SER A 1 374 ? -4.728 4.221 1.616 1.00 90.25 374 SER A C 1
ATOM 2998 O O . SER A 1 374 ? -5.723 4.891 1.352 1.00 90.25 374 SER A O 1
ATOM 3000 N N . HIS A 1 375 ? -4.227 4.165 2.856 1.00 83.31 375 HIS A N 1
ATOM 3001 C CA . HIS A 1 375 ? -4.759 4.977 3.957 1.00 83.31 375 HIS A CA 1
ATOM 3002 C C . HIS A 1 375 ? -4.764 6.472 3.597 1.00 83.31 375 HIS A C 1
ATOM 3004 O O . HIS A 1 375 ? -5.787 7.132 3.718 1.00 83.31 375 HIS A O 1
ATOM 3010 N N . THR A 1 376 ? -3.648 6.987 3.072 1.00 84.12 376 THR A N 1
ATOM 3011 C CA . THR A 1 376 ? -3.495 8.410 2.727 1.00 84.12 376 THR A CA 1
ATOM 3012 C C . THR A 1 376 ? -3.569 8.683 1.222 1.00 84.12 376 THR A C 1
ATOM 3014 O O . THR A 1 376 ? -3.692 9.834 0.813 1.00 84.12 376 THR A O 1
ATOM 3017 N N . GLY A 1 377 ? -3.469 7.656 0.376 1.00 84.19 377 GLY A N 1
ATOM 3018 C CA . GLY A 1 377 ? -3.277 7.804 -1.069 1.00 84.19 377 GLY A CA 1
ATOM 3019 C C . GLY A 1 377 ? -1.836 8.158 -1.469 1.00 84.19 377 GLY A C 1
ATOM 3020 O O . GLY A 1 377 ? -1.595 8.479 -2.628 1.00 84.19 377 GLY A O 1
ATOM 3021 N N . PHE A 1 378 ? -0.885 8.120 -0.529 1.00 86.12 378 PHE A N 1
ATOM 3022 C CA . PHE A 1 378 ? 0.540 8.377 -0.765 1.00 86.12 378 PHE A CA 1
ATOM 3023 C C . PHE A 1 378 ? 1.402 7.145 -0.439 1.00 86.12 378 PHE A C 1
ATOM 3025 O O . PHE A 1 378 ? 0.913 6.150 0.110 1.00 86.12 378 PHE A O 1
ATOM 3032 N N . GLY A 1 379 ? 2.698 7.216 -0.758 1.00 83.56 379 GLY A N 1
ATOM 3033 C CA . GLY A 1 379 ? 3.692 6.201 -0.399 1.00 83.56 379 GLY A CA 1
ATOM 3034 C C . GLY A 1 379 ? 3.677 5.020 -1.367 1.00 83.56 379 GLY A C 1
ATOM 3035 O O . GLY A 1 379 ? 3.934 5.199 -2.554 1.00 83.56 379 GLY A O 1
ATOM 3036 N N . GLY A 1 380 ? 3.353 3.815 -0.882 1.00 86.25 380 GLY A N 1
ATOM 3037 C CA . GLY A 1 380 ? 3.339 2.593 -1.704 1.00 86.25 380 GLY A CA 1
ATOM 3038 C C . GLY A 1 380 ? 2.489 2.705 -2.978 1.00 86.25 380 GLY A C 1
ATOM 3039 O O . GLY A 1 380 ? 2.858 2.154 -4.012 1.00 86.25 380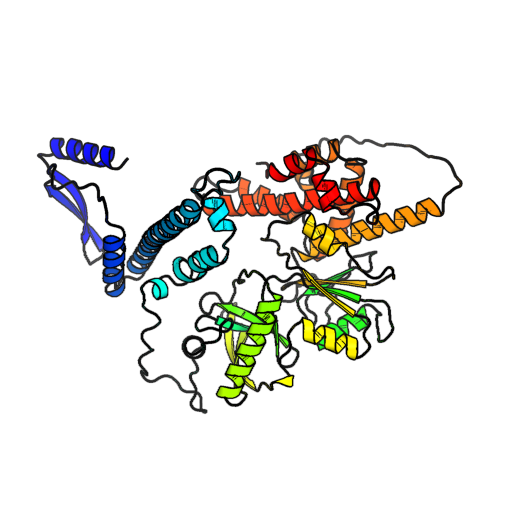 GLY A O 1
ATOM 3040 N N . VAL A 1 381 ? 1.414 3.501 -2.944 1.00 91.25 381 VAL A N 1
ATOM 3041 C CA . VAL A 1 381 ? 0.553 3.780 -4.107 1.00 91.25 381 VAL A CA 1
ATOM 3042 C C . VAL A 1 381 ? 1.325 4.409 -5.270 1.00 91.25 381 VAL A C 1
ATOM 3044 O O . VAL A 1 381 ? 1.095 4.016 -6.410 1.00 91.25 381 VAL A O 1
ATOM 3047 N N . ALA A 1 382 ? 2.285 5.306 -5.013 1.00 93.38 382 ALA A N 1
ATOM 3048 C CA . ALA A 1 382 ? 3.114 5.902 -6.067 1.00 93.38 382 ALA A CA 1
ATOM 3049 C C . ALA A 1 382 ? 3.922 4.843 -6.833 1.00 93.38 382 ALA A C 1
ATOM 3051 O O . ALA A 1 382 ? 3.987 4.878 -8.059 1.00 93.38 382 ALA A O 1
ATOM 3052 N N . TYR A 1 383 ? 4.465 3.853 -6.119 1.00 95.19 383 TYR A N 1
ATOM 3053 C CA . TYR A 1 383 ? 5.205 2.743 -6.718 1.00 95.19 383 TYR A CA 1
ATOM 3054 C C . TYR A 1 383 ? 4.309 1.858 -7.599 1.00 95.19 383 TYR A C 1
ATOM 3056 O O . TYR A 1 383 ? 4.687 1.526 -8.719 1.00 95.19 383 TYR A O 1
ATOM 3064 N N . ALA A 1 384 ? 3.097 1.527 -7.144 1.00 94.94 384 ALA A N 1
ATOM 3065 C CA . ALA A 1 384 ? 2.164 0.733 -7.946 1.00 94.94 384 ALA A CA 1
ATOM 3066 C C . ALA A 1 384 ? 1.646 1.478 -9.185 1.00 94.94 384 ALA A C 1
ATOM 3068 O O . ALA A 1 384 ? 1.541 0.884 -10.259 1.00 94.94 384 ALA A O 1
ATOM 3069 N N . MET A 1 385 ? 1.381 2.782 -9.059 1.00 95.62 385 MET A N 1
ATOM 3070 C CA . MET A 1 385 ? 1.028 3.622 -10.203 1.00 95.62 385 MET A CA 1
ATOM 3071 C C . MET A 1 385 ? 2.163 3.671 -11.225 1.00 95.62 385 MET A C 1
ATOM 3073 O O . MET A 1 385 ? 1.903 3.479 -12.409 1.00 95.62 385 MET A O 1
ATOM 3077 N N . ALA A 1 386 ? 3.413 3.831 -10.776 1.00 97.06 386 ALA A N 1
ATOM 3078 C CA . ALA A 1 386 ? 4.572 3.825 -11.663 1.00 97.06 386 ALA A CA 1
ATOM 3079 C C . ALA A 1 386 ? 4.702 2.504 -12.444 1.00 97.06 386 ALA A C 1
ATOM 3081 O O . ALA A 1 386 ? 4.932 2.544 -13.651 1.00 97.06 386 ALA A O 1
ATOM 3082 N N . ILE A 1 387 ? 4.474 1.347 -11.803 1.00 96.19 387 ILE A N 1
ATOM 3083 C CA . ILE A 1 387 ? 4.470 0.033 -12.478 1.00 96.19 387 ILE A CA 1
ATOM 3084 C C . ILE A 1 387 ? 3.468 0.015 -13.642 1.00 96.19 387 ILE A C 1
ATOM 3086 O O . ILE A 1 387 ? 3.817 -0.401 -14.749 1.00 96.19 387 ILE A O 1
ATOM 3090 N N . ILE A 1 388 ? 2.234 0.485 -13.424 1.00 94.88 388 ILE A N 1
ATOM 3091 C CA . ILE A 1 388 ? 1.217 0.511 -14.484 1.00 94.88 388 ILE A CA 1
ATOM 3092 C C . ILE A 1 388 ? 1.545 1.541 -15.563 1.00 94.88 388 ILE A C 1
ATOM 3094 O O . ILE A 1 388 ? 1.419 1.225 -16.742 1.00 94.88 388 ILE A O 1
ATOM 3098 N N . CYS A 1 389 ? 2.003 2.740 -15.203 1.00 95.75 389 CYS A N 1
ATOM 3099 C CA . CYS A 1 389 ? 2.410 3.746 -16.183 1.00 95.75 389 CYS A CA 1
ATOM 3100 C C . CYS A 1 389 ? 3.530 3.217 -17.100 1.00 95.75 389 CYS A C 1
ATOM 3102 O O . CYS A 1 389 ? 3.419 3.314 -18.321 1.00 95.75 389 CYS A O 1
ATOM 3104 N N . ILE A 1 390 ? 4.552 2.565 -16.531 1.00 95.75 390 ILE A N 1
ATOM 3105 C CA . ILE A 1 390 ? 5.651 1.927 -17.275 1.00 95.75 390 ILE A CA 1
ATOM 3106 C C . ILE A 1 390 ? 5.130 0.851 -18.236 1.00 95.75 390 ILE A C 1
ATOM 3108 O O . ILE A 1 390 ? 5.567 0.787 -19.391 1.00 95.75 390 ILE A O 1
ATOM 3112 N N . LYS A 1 391 ? 4.187 0.018 -17.773 1.00 92.69 391 LYS A N 1
ATOM 3113 C CA . LYS A 1 391 ? 3.535 -1.009 -18.594 1.00 92.69 391 LYS A CA 1
ATOM 3114 C C . LYS A 1 391 ? 2.786 -0.383 -19.774 1.00 92.69 3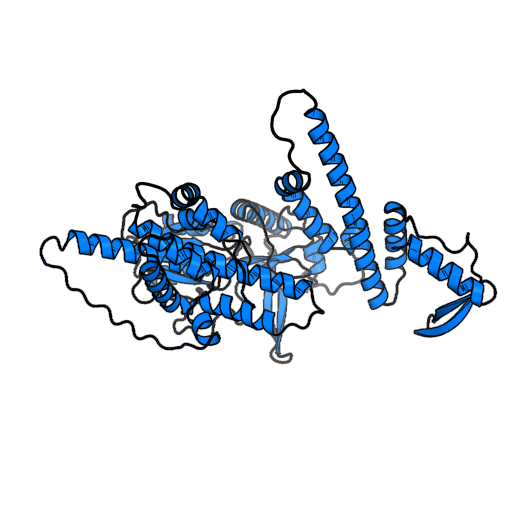91 LYS A C 1
ATOM 3116 O O . LYS A 1 391 ? 3.024 -0.769 -20.916 1.00 92.69 391 LYS A O 1
ATOM 3121 N N . LEU A 1 392 ? 1.938 0.611 -19.512 1.00 91.56 392 LEU A N 1
ATOM 3122 C CA . LEU A 1 392 ? 1.133 1.281 -20.538 1.00 91.56 392 LEU A CA 1
ATOM 3123 C C . LEU A 1 392 ? 2.007 2.011 -21.573 1.00 91.56 392 LEU A C 1
ATOM 3125 O O . LEU A 1 392 ? 1.723 1.950 -22.769 1.00 91.56 392 LEU A O 1
ATOM 3129 N N . GLU A 1 393 ? 3.102 2.652 -21.149 1.00 91.94 393 GLU A N 1
ATOM 3130 C CA . GLU A 1 393 ? 4.077 3.256 -22.070 1.00 91.94 393 GLU A CA 1
ATOM 3131 C C . GLU A 1 393 ? 4.759 2.206 -22.960 1.00 91.94 393 GLU A C 1
ATOM 3133 O O . GLU A 1 393 ? 4.971 2.453 -24.150 1.00 91.94 393 GLU A O 1
ATOM 3138 N N . ALA A 1 394 ? 5.095 1.027 -22.420 1.00 89.94 394 ALA A N 1
ATOM 3139 C CA . ALA A 1 394 ? 5.677 -0.065 -23.207 1.00 89.94 394 ALA A CA 1
ATOM 3140 C C . ALA A 1 394 ? 4.689 -0.609 -24.255 1.00 89.94 394 ALA A C 1
ATOM 3142 O O . ALA A 1 394 ? 5.051 -0.778 -25.421 1.00 89.94 394 ALA A O 1
ATOM 3143 N N . GLU A 1 395 ? 3.432 -0.829 -23.865 1.00 87.62 395 GLU A N 1
ATOM 3144 C CA . GLU A 1 395 ? 2.363 -1.310 -24.752 1.00 87.62 395 GLU A CA 1
ATOM 3145 C C . GLU A 1 395 ? 2.052 -0.306 -25.875 1.00 87.62 395 GLU A C 1
ATOM 3147 O O . GLU A 1 395 ? 1.907 -0.684 -27.047 1.00 87.62 395 GLU A O 1
ATOM 3152 N N . ALA A 1 396 ? 2.022 0.991 -25.552 1.00 86.81 396 ALA A N 1
ATOM 3153 C CA . ALA A 1 396 ? 1.850 2.057 -26.536 1.00 86.81 396 ALA A CA 1
ATOM 3154 C C . ALA A 1 396 ? 3.026 2.115 -27.528 1.00 86.81 396 ALA A C 1
ATOM 3156 O O . ALA A 1 396 ? 2.816 2.228 -28.742 1.00 86.81 396 ALA A O 1
ATOM 3157 N N . ALA A 1 397 ? 4.264 1.979 -27.039 1.00 85.94 397 ALA A N 1
ATOM 3158 C CA . ALA A 1 397 ? 5.454 1.936 -27.885 1.00 85.94 397 ALA A CA 1
ATOM 3159 C C . ALA A 1 397 ? 5.449 0.717 -28.824 1.00 85.94 397 ALA A C 1
ATOM 3161 O O . ALA A 1 397 ? 5.778 0.856 -30.005 1.00 85.94 397 ALA A O 1
ATOM 3162 N N . LEU A 1 398 ? 5.023 -0.454 -28.339 1.00 80.19 398 LEU A N 1
ATOM 3163 C CA . LEU A 1 398 ? 4.890 -1.663 -29.154 1.00 80.19 398 LEU A CA 1
ATOM 3164 C C . LEU A 1 398 ? 3.843 -1.479 -30.263 1.00 80.19 398 LEU A C 1
ATOM 3166 O O . LEU A 1 398 ? 4.139 -1.724 -31.434 1.00 80.19 398 LEU A O 1
ATOM 3170 N N . THR A 1 399 ? 2.663 -0.952 -29.924 1.00 77.81 399 THR A N 1
ATOM 3171 C CA . THR A 1 399 ? 1.583 -0.664 -30.888 1.00 77.81 399 THR A CA 1
ATOM 3172 C C . THR A 1 399 ? 2.034 0.331 -31.964 1.00 77.81 399 THR A C 1
ATOM 3174 O O . THR A 1 399 ? 1.755 0.164 -33.157 1.00 77.81 399 THR A O 1
ATOM 3177 N N . SER A 1 400 ? 2.808 1.347 -31.566 1.00 77.00 400 SER A N 1
ATOM 3178 C CA . SER A 1 400 ? 3.381 2.318 -32.497 1.00 77.00 400 SER A CA 1
ATOM 3179 C C . SER A 1 400 ? 4.475 1.722 -33.392 1.00 77.00 400 SER A C 1
ATOM 3181 O O . SER A 1 400 ? 4.612 2.182 -34.526 1.00 77.00 400 SER A O 1
ATOM 3183 N N . ARG A 1 401 ? 5.259 0.743 -32.920 1.00 68.81 401 ARG A N 1
ATOM 3184 C CA . ARG A 1 401 ? 6.285 0.050 -33.725 1.00 68.81 401 ARG A CA 1
ATOM 3185 C C . ARG A 1 401 ? 5.654 -0.898 -34.745 1.00 68.81 401 ARG A C 1
ATOM 3187 O O . ARG A 1 401 ? 6.076 -0.893 -35.897 1.00 68.81 401 ARG A O 1
ATOM 3194 N N . VAL A 1 402 ? 4.598 -1.623 -34.363 1.00 61.41 402 VAL A N 1
ATOM 3195 C CA . VAL A 1 402 ? 3.810 -2.472 -35.281 1.00 61.41 402 VAL A CA 1
ATOM 3196 C C . VAL A 1 402 ? 3.182 -1.638 -36.407 1.00 61.41 402 VAL A C 1
ATOM 3198 O O . VAL A 1 402 ? 3.139 -2.079 -37.552 1.00 61.41 402 VAL A O 1
ATOM 3201 N N . SER A 1 403 ? 2.777 -0.399 -36.113 1.00 59.59 403 SER A N 1
ATOM 3202 C CA . SER A 1 403 ? 2.189 0.520 -37.100 1.00 59.59 403 SER A CA 1
ATOM 3203 C C . SER A 1 403 ? 3.212 1.227 -38.013 1.00 59.59 403 SER A C 1
ATOM 3205 O O . SER A 1 403 ? 2.816 1.817 -39.015 1.00 59.59 403 SER A O 1
ATOM 3207 N N . ARG A 1 404 ? 4.520 1.196 -37.701 1.00 51.25 404 ARG A N 1
ATOM 3208 C CA . ARG A 1 404 ? 5.590 1.887 -38.458 1.00 51.25 404 ARG A CA 1
ATOM 3209 C C . ARG A 1 404 ? 6.538 0.918 -39.174 1.00 51.25 404 ARG A C 1
ATOM 3211 O O . ARG A 1 404 ? 7.754 1.092 -39.136 1.00 51.25 404 ARG A O 1
ATOM 3218 N N . SER A 1 405 ? 6.008 -0.078 -39.879 1.00 46.88 405 SER A N 1
ATOM 3219 C CA . SER A 1 405 ? 6.824 -0.976 -40.712 1.00 46.88 405 SER A CA 1
ATOM 3220 C C . SER A 1 405 ? 7.236 -0.400 -42.079 1.00 46.88 405 SER A C 1
ATOM 3222 O O . SER A 1 405 ? 7.519 -1.172 -42.987 1.00 46.88 405 SER A O 1
ATOM 3224 N N . ILE A 1 406 ? 7.334 0.928 -42.249 1.00 45.94 406 ILE A N 1
ATOM 3225 C CA . ILE A 1 406 ? 8.073 1.564 -43.358 1.00 45.94 406 ILE A CA 1
ATOM 3226 C C . ILE A 1 406 ? 8.691 2.883 -42.859 1.00 45.94 406 ILE A C 1
ATOM 3228 O O . ILE A 1 406 ? 7.961 3.832 -42.584 1.00 45.94 406 ILE A O 1
ATOM 3232 N N . GLY A 1 407 ? 10.028 2.962 -42.795 1.00 34.47 407 GLY A N 1
ATOM 3233 C CA . GLY A 1 407 ? 10.758 4.241 -42.774 1.00 34.47 407 GLY A CA 1
ATOM 3234 C C . GLY A 1 407 ? 11.914 4.379 -41.772 1.00 34.47 407 GLY A C 1
ATOM 3235 O O . GLY A 1 407 ? 11.685 4.749 -40.632 1.00 34.47 407 GLY A O 1
ATOM 3236 N N . SER A 1 408 ? 13.129 4.123 -42.281 1.00 37.03 408 SER A N 1
ATOM 3237 C CA . SER A 1 408 ? 14.480 4.673 -42.002 1.00 37.03 408 SER A CA 1
ATOM 3238 C C . SER A 1 408 ? 14.916 5.133 -40.587 1.00 37.03 408 SER A C 1
ATOM 3240 O O . SER A 1 408 ? 14.212 5.903 -39.938 1.00 37.03 408 SER A O 1
ATOM 3242 N N . PRO A 1 409 ? 16.153 4.799 -40.152 1.00 41.56 409 PRO A N 1
ATOM 3243 C CA . PRO A 1 409 ? 16.717 5.251 -38.881 1.00 41.56 409 PRO A CA 1
ATOM 3244 C C . PRO A 1 409 ? 17.304 6.667 -38.982 1.00 41.56 409 PRO A C 1
ATOM 3246 O O . PRO A 1 409 ? 17.946 7.006 -39.977 1.00 41.56 409 PRO A O 1
ATOM 3249 N N . CYS A 1 410 ? 17.156 7.455 -37.916 1.00 29.20 410 CYS A N 1
ATOM 3250 C CA . CYS A 1 410 ? 17.912 8.689 -37.709 1.00 29.20 410 CYS A CA 1
ATOM 3251 C C . CYS A 1 410 ? 18.590 8.655 -36.337 1.00 29.20 410 CYS A C 1
ATOM 3253 O O . CYS A 1 410 ? 17.937 8.485 -35.309 1.00 29.20 410 CYS A O 1
ATOM 3255 N N . SER A 1 411 ? 19.909 8.822 -36.365 1.00 35.50 411 SER A N 1
ATOM 3256 C CA . SER A 1 411 ? 20.804 8.985 -35.223 1.00 35.50 411 SER A CA 1
ATOM 3257 C C . SER A 1 411 ? 20.937 10.462 -34.853 1.00 35.50 411 SER A C 1
ATOM 3259 O O . SER A 1 411 ? 21.013 11.286 -35.758 1.00 35.50 411 SER A O 1
ATOM 3261 N N . SER A 1 412 ? 21.124 10.767 -33.566 1.00 33.81 412 SER A N 1
ATOM 3262 C CA . SER A 1 412 ? 22.251 11.593 -33.091 1.00 33.81 412 SER A CA 1
ATOM 3263 C C . SER A 1 412 ? 22.216 11.751 -31.571 1.00 33.81 412 SER A C 1
ATOM 3265 O O . SER A 1 412 ? 21.277 12.322 -31.022 1.00 33.81 412 SER A O 1
ATOM 3267 N N . ASN A 1 413 ? 23.283 11.276 -30.927 1.00 33.56 413 ASN A N 1
ATOM 3268 C CA . ASN A 1 413 ? 23.669 11.623 -29.565 1.00 33.56 413 ASN A CA 1
ATOM 3269 C C . ASN A 1 413 ? 24.066 13.100 -29.483 1.00 33.56 413 ASN A C 1
ATOM 3271 O O . ASN A 1 413 ? 24.863 13.570 -30.295 1.00 33.56 413 ASN A O 1
ATOM 3275 N N . SER A 1 414 ? 23.632 13.764 -28.419 1.00 31.52 414 SER A N 1
ATOM 3276 C CA . SER A 1 414 ? 24.326 14.909 -27.833 1.00 31.52 414 SER A CA 1
ATOM 3277 C C . SER A 1 414 ? 24.636 14.552 -26.380 1.00 31.52 414 SER A C 1
ATOM 3279 O O . SER A 1 414 ? 23.757 14.606 -25.524 1.00 31.52 414 SER A O 1
ATOM 3281 N N . GLN A 1 415 ? 25.868 14.109 -26.119 1.00 33.62 415 GLN A N 1
ATOM 3282 C CA . GLN A 1 415 ? 26.399 14.041 -24.759 1.00 33.62 415 GLN A CA 1
ATOM 3283 C C . GLN A 1 415 ? 26.938 15.428 -24.411 1.00 33.62 415 GLN A C 1
ATOM 3285 O O . GLN A 1 415 ? 27.988 15.829 -24.905 1.00 33.62 415 GLN A O 1
ATOM 3290 N N . GLU A 1 416 ? 26.197 16.162 -23.588 1.00 34.47 416 GLU A N 1
ATOM 3291 C CA . GLU A 1 416 ? 26.747 17.279 -22.828 1.00 34.47 416 GLU A CA 1
ATOM 3292 C C . GLU A 1 416 ? 27.225 16.720 -21.484 1.00 34.47 416 GLU A C 1
ATOM 3294 O O . GLU A 1 416 ? 26.423 16.375 -20.617 1.00 34.47 416 GLU A O 1
ATOM 3299 N N . GLU A 1 417 ? 28.541 16.568 -21.325 1.00 39.66 417 GLU A N 1
ATOM 3300 C CA . GLU A 1 417 ? 29.152 16.264 -20.030 1.00 39.66 417 GLU A CA 1
ATOM 3301 C C . GLU A 1 417 ? 29.158 17.536 -19.173 1.00 39.66 417 GLU A C 1
ATOM 3303 O O . GLU A 1 417 ? 30.080 18.350 -19.232 1.00 39.66 417 GLU A O 1
ATOM 3308 N N . PHE A 1 418 ? 28.115 17.711 -18.363 1.00 43.59 418 PHE A N 1
ATOM 3309 C CA . PHE A 1 418 ? 28.168 18.611 -17.218 1.00 43.59 418 PHE A CA 1
ATOM 3310 C C . PHE A 1 418 ? 28.779 17.865 -16.029 1.00 43.59 418 PHE A C 1
ATOM 3312 O O . PHE A 1 418 ? 28.308 16.804 -15.619 1.00 43.59 418 PHE A O 1
ATOM 3319 N N . SER A 1 419 ? 29.846 18.437 -15.471 1.00 46.28 419 SER A N 1
ATOM 3320 C CA . SER A 1 419 ? 30.394 18.072 -14.162 1.00 46.28 419 SER A CA 1
ATOM 3321 C C . SER A 1 419 ? 29.356 18.410 -13.085 1.00 46.28 419 SER A C 1
ATOM 3323 O O . SER A 1 419 ? 29.429 19.469 -12.461 1.00 46.28 419 SER A O 1
ATOM 3325 N N . ASN A 1 420 ? 28.375 17.533 -12.896 1.00 56.59 420 ASN A N 1
ATOM 3326 C CA . ASN A 1 420 ? 27.385 17.672 -11.838 1.00 56.59 420 ASN A CA 1
ATOM 3327 C C . ASN A 1 420 ? 28.060 17.467 -10.479 1.00 56.59 420 ASN A C 1
ATOM 3329 O O . ASN A 1 420 ? 28.890 16.570 -10.301 1.00 56.59 420 ASN A O 1
ATOM 3333 N N . SER A 1 421 ? 27.702 18.304 -9.512 1.00 79.06 421 SER A N 1
ATOM 3334 C CA . SER A 1 421 ? 28.054 18.078 -8.114 1.00 79.06 421 SER A CA 1
ATOM 3335 C C . SER A 1 421 ? 27.477 16.741 -7.629 1.00 79.06 421 SER A C 1
ATOM 3337 O O . SER A 1 421 ? 26.459 16.264 -8.133 1.00 79.06 421 SER A O 1
ATOM 3339 N N . ASP A 1 422 ? 28.103 16.140 -6.616 1.00 80.81 422 ASP A N 1
ATOM 3340 C CA . ASP A 1 422 ? 27.643 14.871 -6.030 1.00 80.81 422 ASP A CA 1
ATOM 3341 C C . ASP A 1 422 ? 26.172 14.951 -5.558 1.00 80.81 422 ASP A C 1
ATOM 3343 O O . ASP A 1 422 ? 25.396 14.007 -5.691 1.00 80.81 422 ASP A O 1
ATOM 3347 N N . GLU A 1 423 ? 25.729 16.128 -5.103 1.00 83.44 423 GLU A N 1
ATOM 3348 C CA . GLU A 1 423 ? 24.334 16.354 -4.713 1.00 83.44 423 GLU A CA 1
ATOM 3349 C C . GLU A 1 423 ? 23.363 16.334 -5.910 1.00 83.44 423 GLU A C 1
ATOM 3351 O O . GLU A 1 423 ? 22.246 15.822 -5.797 1.00 83.44 423 GLU A O 1
ATOM 3356 N N . GLU A 1 424 ? 23.759 16.886 -7.058 1.00 86.38 424 GLU A N 1
ATOM 3357 C CA . GLU A 1 424 ? 22.952 16.864 -8.284 1.00 86.38 424 GLU A CA 1
ATOM 3358 C C . GLU A 1 424 ? 22.851 15.448 -8.852 1.00 86.38 424 GLU A C 1
ATOM 3360 O O . GLU A 1 424 ? 21.755 15.024 -9.216 1.00 86.38 424 GLU A O 1
ATOM 3365 N N . ALA A 1 425 ? 23.943 14.680 -8.833 1.00 87.56 425 ALA A N 1
ATOM 3366 C CA . ALA A 1 425 ? 23.927 13.269 -9.220 1.00 87.56 425 ALA A CA 1
ATOM 3367 C C . ALA A 1 425 ? 22.956 12.454 -8.340 1.00 87.56 425 ALA A C 1
ATOM 3369 O O . ALA A 1 425 ? 22.115 11.707 -8.850 1.00 87.56 425 ALA A O 1
ATOM 3370 N N . ARG A 1 426 ? 22.977 12.669 -7.015 1.00 87.25 426 ARG A N 1
ATOM 3371 C CA . ARG A 1 426 ? 22.037 12.027 -6.076 1.00 87.25 426 ARG A CA 1
ATOM 3372 C C . ARG A 1 426 ? 20.583 12.440 -6.333 1.00 87.25 426 ARG A C 1
ATOM 3374 O O . ARG A 1 426 ? 19.704 11.583 -6.292 1.00 87.25 426 ARG A O 1
ATOM 3381 N N . LYS A 1 427 ? 20.309 13.715 -6.647 1.00 89.19 427 LYS A N 1
ATOM 3382 C CA . LYS A 1 427 ? 18.961 14.187 -7.048 1.00 89.19 427 LYS A CA 1
ATOM 3383 C C . LYS A 1 427 ? 18.474 13.517 -8.333 1.00 89.19 427 LYS A C 1
ATOM 3385 O O . LYS A 1 427 ? 17.295 13.190 -8.446 1.00 89.19 427 LYS A O 1
ATOM 3390 N N . MET A 1 428 ? 19.382 13.270 -9.273 1.00 90.12 428 MET A N 1
ATOM 3391 C CA . MET A 1 428 ? 19.087 12.556 -10.516 1.00 90.12 428 MET A CA 1
ATOM 3392 C C . MET A 1 428 ? 18.945 11.038 -10.329 1.00 90.12 428 MET A C 1
ATOM 3394 O O . MET A 1 428 ? 18.560 10.341 -11.268 1.00 90.12 428 MET A O 1
ATOM 3398 N N . GLY A 1 429 ? 19.169 10.517 -9.119 1.00 89.88 429 GLY A N 1
ATOM 3399 C CA . GLY A 1 429 ? 19.066 9.092 -8.814 1.00 89.88 429 GLY A CA 1
ATOM 3400 C C . GLY A 1 429 ? 20.275 8.274 -9.273 1.00 89.88 429 GLY A C 1
ATOM 3401 O O . GLY A 1 429 ? 20.173 7.052 -9.402 1.00 89.88 429 GLY A O 1
ATOM 3402 N N . ASP A 1 430 ? 21.417 8.918 -9.521 1.00 91.94 430 ASP A N 1
ATOM 3403 C CA . ASP A 1 430 ? 22.640 8.286 -10.025 1.00 91.94 430 ASP A CA 1
ATOM 3404 C C . ASP A 1 430 ? 23.457 7.639 -8.892 1.00 91.94 430 ASP A C 1
ATOM 3406 O O . ASP A 1 430 ? 24.649 7.878 -8.714 1.00 91.94 430 ASP A O 1
ATOM 3410 N N . TYR A 1 431 ? 22.795 6.792 -8.102 1.00 92.94 431 TYR A N 1
ATOM 3411 C CA . TYR A 1 431 ? 23.417 6.030 -7.019 1.00 92.94 431 TYR A CA 1
ATOM 3412 C C . TYR A 1 431 ? 24.309 4.921 -7.573 1.00 92.94 431 TYR A C 1
ATOM 3414 O O . TYR A 1 431 ? 23.973 4.294 -8.583 1.00 92.94 431 TYR A O 1
ATOM 3422 N N . ARG A 1 432 ? 25.408 4.594 -6.882 1.00 92.94 432 ARG A N 1
ATOM 3423 C CA . ARG A 1 432 ? 26.401 3.621 -7.371 1.00 92.94 432 ARG A CA 1
ATOM 3424 C C . ARG A 1 432 ? 25.786 2.274 -7.759 1.00 92.94 432 ARG A C 1
ATOM 3426 O O . ARG A 1 432 ? 26.138 1.689 -8.789 1.00 92.94 432 ARG A O 1
ATOM 3433 N N . ASP A 1 433 ? 24.863 1.777 -6.944 1.00 94.12 433 ASP A N 1
ATOM 3434 C CA . ASP A 1 433 ? 24.237 0.476 -7.173 1.00 94.12 433 ASP A CA 1
ATOM 3435 C C . ASP A 1 433 ? 23.195 0.531 -8.313 1.00 94.12 433 ASP A C 1
ATOM 3437 O O . ASP A 1 433 ? 23.045 -0.442 -9.055 1.00 94.12 433 ASP A O 1
ATOM 3441 N N . ILE A 1 434 ? 22.561 1.688 -8.549 1.00 97.06 434 ILE A N 1
ATOM 3442 C CA . ILE A 1 434 ? 21.692 1.926 -9.718 1.00 97.06 434 ILE A CA 1
ATOM 3443 C C . ILE A 1 434 ? 22.525 2.052 -10.998 1.00 97.06 434 ILE A C 1
ATOM 3445 O O . ILE A 1 434 ? 22.182 1.456 -12.018 1.00 97.06 434 ILE A O 1
ATOM 3449 N N . LEU A 1 435 ? 23.667 2.740 -10.944 1.00 96.00 435 LEU A N 1
ATOM 3450 C CA . LEU A 1 435 ? 24.620 2.801 -12.055 1.00 96.00 435 LEU A CA 1
ATOM 3451 C C . LEU A 1 435 ? 25.172 1.409 -12.406 1.00 96.00 435 LEU A C 1
ATOM 3453 O O . LEU A 1 435 ? 25.418 1.102 -13.572 1.00 96.00 435 LEU A O 1
ATOM 3457 N N . SER A 1 436 ? 25.342 0.544 -11.406 1.00 96.69 436 SER A N 1
ATOM 3458 C CA . SER A 1 436 ? 25.729 -0.856 -11.614 1.00 96.69 436 SER A CA 1
ATOM 3459 C C . SER A 1 436 ? 24.604 -1.664 -12.268 1.00 96.69 436 SER A C 1
ATOM 3461 O O . SER A 1 436 ? 24.874 -2.435 -13.188 1.00 96.69 436 SER A O 1
ATOM 3463 N N . LEU A 1 437 ? 23.349 -1.440 -11.860 1.00 97.56 437 LEU A N 1
ATOM 3464 C CA . LEU A 1 437 ? 22.171 -2.045 -12.485 1.00 97.56 437 LEU A CA 1
ATOM 3465 C C . LEU A 1 437 ? 22.064 -1.681 -13.973 1.00 97.56 437 LEU A C 1
ATOM 3467 O O . LEU A 1 437 ? 21.967 -2.571 -14.815 1.00 97.56 437 LEU A O 1
ATOM 3471 N N . ILE A 1 438 ? 22.108 -0.394 -14.329 1.00 97.25 438 ILE A N 1
ATOM 3472 C CA . ILE A 1 438 ? 21.902 0.025 -15.729 1.00 97.25 438 ILE A CA 1
ATOM 3473 C C . ILE A 1 438 ? 22.985 -0.508 -16.680 1.00 97.25 438 ILE A C 1
ATOM 3475 O O . ILE A 1 438 ? 22.724 -0.651 -17.869 1.00 97.25 438 ILE A O 1
ATOM 3479 N N . ARG A 1 439 ? 24.183 -0.841 -16.178 1.00 96.88 439 ARG A N 1
ATOM 3480 C CA . ARG A 1 439 ? 25.264 -1.434 -16.986 1.00 96.88 439 ARG A CA 1
ATOM 3481 C C . ARG A 1 439 ? 24.999 -2.885 -17.379 1.00 96.88 439 ARG A C 1
ATOM 3483 O O . ARG A 1 439 ? 25.537 -3.332 -18.387 1.00 96.88 439 ARG A O 1
ATOM 3490 N N . VAL A 1 440 ? 24.218 -3.618 -16.584 1.00 96.12 440 VAL A N 1
ATOM 3491 C CA . VAL A 1 440 ? 23.910 -5.039 -16.833 1.00 96.12 440 VAL A CA 1
ATOM 3492 C C . VAL A 1 440 ? 22.548 -5.244 -17.501 1.00 96.12 440 VAL A C 1
ATOM 3494 O O . VAL A 1 440 ? 22.250 -6.338 -17.974 1.00 96.12 440 VAL A O 1
ATOM 3497 N N . LEU A 1 441 ? 21.713 -4.204 -17.555 1.00 95.81 441 LEU A N 1
ATOM 3498 C CA . LEU A 1 441 ? 20.399 -4.248 -18.188 1.00 95.81 441 LEU A CA 1
ATOM 3499 C C . LEU A 1 441 ? 20.463 -3.963 -19.693 1.00 95.81 441 LEU A C 1
ATOM 3501 O O . LEU A 1 441 ? 21.218 -3.116 -20.168 1.00 95.81 441 LEU A O 1
ATOM 3505 N N . VAL A 1 442 ? 19.580 -4.621 -20.446 1.00 89.81 442 VAL A N 1
ATOM 3506 C CA . VAL A 1 442 ? 19.329 -4.284 -21.853 1.00 89.81 442 VAL A CA 1
ATOM 3507 C C . VAL A 1 442 ? 18.615 -2.936 -21.899 1.00 89.81 442 VAL A C 1
ATOM 3509 O O . VAL A 1 442 ? 17.587 -2.782 -21.237 1.00 89.81 442 VAL A O 1
ATOM 3512 N N . GLN A 1 443 ? 19.141 -1.983 -22.676 1.00 93.00 443 GLN A N 1
ATOM 3513 C CA . GLN A 1 443 ? 18.636 -0.599 -22.714 1.00 93.00 443 GLN A CA 1
ATOM 3514 C C . GLN A 1 443 ? 18.562 0.015 -21.303 1.00 93.00 443 GLN A C 1
ATOM 3516 O O . GLN A 1 443 ? 17.553 0.600 -20.918 1.00 93.00 443 GLN A O 1
ATOM 3521 N N . GLY A 1 444 ? 19.586 -0.219 -20.473 1.00 95.94 444 GLY A N 1
ATOM 3522 C CA . GLY A 1 444 ? 19.606 0.224 -19.079 1.00 95.94 444 GLY A CA 1
ATOM 3523 C C . GLY A 1 444 ? 19.483 1.744 -18.904 1.00 95.94 444 GLY A C 1
ATOM 3524 O O . GLY A 1 444 ? 18.602 2.170 -18.153 1.00 95.94 444 GLY A O 1
ATOM 3525 N N . PRO A 1 445 ? 20.302 2.571 -19.586 1.00 96.75 445 PRO A N 1
ATOM 3526 C CA . PRO A 1 445 ? 20.184 4.029 -19.525 1.00 96.75 445 PRO A CA 1
ATOM 3527 C C . PRO A 1 445 ? 18.805 4.540 -19.962 1.00 96.75 445 PRO A C 1
ATOM 3529 O O . PRO A 1 445 ? 18.211 5.368 -19.274 1.00 96.75 445 PRO A O 1
ATOM 3532 N N . GLU A 1 446 ? 18.256 3.999 -21.051 1.00 96.12 446 GLU A N 1
ATOM 3533 C CA . GLU A 1 446 ? 16.920 4.345 -21.545 1.00 96.12 446 GLU A CA 1
ATOM 3534 C C . GLU A 1 446 ? 15.833 3.900 -20.560 1.00 96.12 446 GLU A C 1
ATOM 3536 O O . GLU A 1 446 ? 14.909 4.654 -20.269 1.00 96.12 446 GLU A O 1
ATOM 3541 N N . SER A 1 447 ? 15.977 2.707 -19.972 1.00 97.06 447 SER A N 1
ATOM 3542 C CA . SER A 1 447 ? 15.058 2.195 -18.951 1.00 97.06 447 SER A CA 1
ATOM 3543 C C . SER A 1 447 ? 15.021 3.099 -17.723 1.00 97.06 447 SER A C 1
ATOM 3545 O O . SER A 1 447 ? 13.944 3.349 -17.189 1.00 97.06 447 SER A O 1
ATOM 3547 N N . LYS A 1 448 ? 16.176 3.613 -17.281 1.00 97.94 448 LYS A N 1
ATOM 3548 C CA . LYS A 1 448 ? 16.244 4.586 -16.184 1.00 97.94 448 LYS A CA 1
ATOM 3549 C C . LYS A 1 448 ? 15.562 5.899 -16.566 1.00 97.94 448 LYS A C 1
ATOM 3551 O O . LYS A 1 448 ? 14.735 6.375 -15.798 1.00 97.94 448 LYS A O 1
ATOM 3556 N N . ALA A 1 449 ? 15.863 6.449 -17.743 1.00 97.38 449 ALA A N 1
ATOM 3557 C CA . ALA A 1 449 ? 15.278 7.711 -18.199 1.00 97.38 449 ALA A CA 1
ATOM 3558 C C . ALA A 1 449 ? 13.741 7.645 -18.300 1.00 97.38 449 ALA A C 1
ATOM 3560 O O . ALA A 1 449 ? 13.050 8.552 -17.833 1.00 97.38 449 ALA A O 1
ATOM 3561 N N . ASP A 1 450 ? 13.205 6.545 -18.839 1.00 96.69 450 ASP A N 1
ATOM 3562 C CA . ASP A 1 450 ? 11.761 6.295 -18.900 1.00 96.69 450 ASP A CA 1
ATOM 3563 C C . ASP A 1 450 ? 11.144 6.233 -17.492 1.00 96.69 450 ASP A C 1
ATOM 3565 O O . ASP A 1 450 ? 10.119 6.861 -17.216 1.00 96.69 450 ASP A O 1
ATOM 3569 N N . VAL A 1 451 ? 11.788 5.503 -16.574 1.00 98.06 451 VAL A N 1
ATOM 3570 C CA . VAL A 1 451 ? 11.326 5.369 -15.186 1.00 98.06 451 VAL A CA 1
ATOM 3571 C C . VAL A 1 451 ? 11.356 6.702 -14.447 1.00 98.06 451 VAL A C 1
ATOM 3573 O O . VAL A 1 451 ? 10.398 7.010 -13.739 1.00 98.06 451 VAL A O 1
ATOM 3576 N N . ASP A 1 452 ? 12.404 7.503 -14.623 1.00 97.88 452 ASP A N 1
ATOM 3577 C CA . ASP A 1 452 ? 12.519 8.824 -14.004 1.00 97.88 452 ASP A CA 1
ATOM 3578 C C . ASP A 1 452 ? 11.372 9.735 -14.462 1.00 97.88 452 ASP A C 1
ATOM 3580 O O . ASP A 1 452 ? 10.698 10.337 -13.625 1.00 97.88 452 ASP A O 1
ATOM 3584 N N . SER A 1 453 ? 11.057 9.733 -15.765 1.00 97.06 453 SER A N 1
ATOM 3585 C CA . SER A 1 453 ? 9.914 10.480 -16.309 1.00 97.06 453 SER A CA 1
ATOM 3586 C C . SER A 1 453 ? 8.575 10.029 -15.713 1.00 97.06 453 SER A C 1
ATOM 3588 O O . SER A 1 453 ? 7.709 10.856 -15.416 1.00 97.06 453 SER A O 1
ATOM 3590 N N . VAL A 1 454 ? 8.384 8.723 -15.509 1.00 97.31 454 VAL A N 1
ATOM 3591 C CA . VAL A 1 454 ? 7.169 8.195 -14.872 1.00 97.31 454 VAL A CA 1
ATOM 3592 C C . VAL A 1 454 ? 7.097 8.577 -13.392 1.00 97.31 454 VAL A C 1
ATOM 3594 O O . VAL A 1 454 ? 6.029 8.976 -12.924 1.00 97.31 454 VAL A O 1
ATOM 3597 N N . ILE A 1 455 ? 8.208 8.497 -12.654 1.00 96.69 455 ILE A N 1
ATOM 3598 C CA . ILE A 1 455 ? 8.269 8.908 -11.244 1.00 96.69 455 ILE A CA 1
ATOM 3599 C C . ILE A 1 455 ? 7.902 10.392 -11.104 1.00 96.69 455 ILE A C 1
ATOM 3601 O O . ILE A 1 455 ? 7.116 10.730 -10.216 1.00 96.69 455 ILE A O 1
ATOM 3605 N N . ASP A 1 456 ? 8.373 11.249 -12.014 1.00 95.81 456 ASP A N 1
ATOM 3606 C CA . ASP A 1 456 ? 8.029 12.676 -12.039 1.00 95.81 456 ASP A CA 1
ATOM 3607 C C . ASP A 1 456 ? 6.525 12.900 -12.237 1.00 95.81 456 ASP A C 1
ATOM 3609 O O . ASP A 1 456 ? 5.898 13.672 -11.508 1.00 95.81 456 ASP A O 1
ATOM 3613 N N . LYS A 1 457 ? 5.899 12.165 -13.165 1.00 95.12 457 LYS A N 1
ATOM 3614 C CA . LYS A 1 457 ? 4.438 12.214 -13.368 1.00 95.12 457 LYS A CA 1
ATOM 3615 C C . LYS A 1 457 ? 3.666 11.701 -12.143 1.00 95.12 457 LYS A C 1
ATOM 3617 O O . LYS A 1 457 ? 2.560 12.170 -11.875 1.00 95.12 457 LYS A O 1
ATOM 3622 N N . CYS A 1 458 ? 4.236 10.761 -11.387 1.00 93.81 458 CYS A N 1
ATOM 3623 C CA . CYS A 1 458 ? 3.649 10.198 -10.168 1.00 93.81 458 CYS A CA 1
ATOM 3624 C C . CYS A 1 458 ? 3.944 11.000 -8.887 1.00 93.81 458 CYS A C 1
ATOM 3626 O O . CYS A 1 458 ? 3.364 10.674 -7.845 1.00 93.81 458 CYS A O 1
ATOM 3628 N N . ALA A 1 459 ? 4.757 12.064 -8.950 1.00 90.44 459 ALA A N 1
ATOM 3629 C CA . ALA A 1 459 ? 5.209 12.849 -7.794 1.00 90.44 459 ALA A CA 1
ATOM 3630 C C . ALA A 1 459 ? 4.064 13.329 -6.892 1.00 90.44 459 ALA A C 1
ATOM 3632 O O . ALA A 1 459 ? 4.212 13.409 -5.672 1.00 90.44 459 ALA A O 1
ATOM 3633 N N . GLY A 1 460 ? 2.884 13.566 -7.480 1.00 86.19 460 GLY A N 1
ATOM 3634 C CA . GLY A 1 460 ? 1.673 13.915 -6.751 1.00 86.19 460 GLY A CA 1
ATOM 3635 C C . GLY A 1 460 ? 1.354 12.955 -5.606 1.00 86.19 460 GLY A C 1
ATOM 3636 O O . GLY A 1 460 ? 0.849 13.428 -4.598 1.00 86.19 460 GLY A O 1
ATOM 3637 N N . ALA A 1 461 ? 1.651 11.652 -5.718 1.00 86.00 461 ALA A N 1
ATOM 3638 C CA . ALA A 1 461 ? 1.419 10.617 -4.696 1.00 86.00 461 ALA A CA 1
ATOM 3639 C C . ALA A 1 461 ? 2.652 10.234 -3.861 1.00 86.00 461 ALA A C 1
ATOM 3641 O O . ALA A 1 461 ? 2.573 9.356 -2.995 1.00 86.00 461 ALA A O 1
ATOM 3642 N N . GLY A 1 462 ? 3.776 10.901 -4.091 1.00 87.62 462 GLY A N 1
ATOM 3643 C CA . GLY A 1 462 ? 5.070 10.589 -3.497 1.00 87.62 462 GLY A CA 1
ATOM 3644 C C . GLY A 1 462 ? 6.131 10.456 -4.580 1.00 87.62 462 GLY A C 1
ATOM 3645 O O . GLY A 1 462 ? 5.887 9.855 -5.626 1.00 87.62 462 GLY A O 1
ATOM 3646 N N . HIS A 1 463 ? 7.309 11.015 -4.319 1.00 92.06 463 HIS A N 1
ATOM 3647 C CA . HIS A 1 463 ? 8.421 11.019 -5.259 1.00 92.06 463 HIS A CA 1
ATOM 3648 C C . HIS A 1 463 ? 9.527 10.098 -4.746 1.00 92.06 463 HIS A C 1
ATOM 3650 O O . HIS A 1 463 ? 10.188 10.383 -3.751 1.00 92.06 463 HIS A O 1
ATOM 3656 N N . LEU A 1 464 ? 9.710 8.953 -5.407 1.00 92.75 464 LEU A N 1
ATOM 3657 C CA . LEU A 1 464 ? 10.581 7.890 -4.902 1.00 92.75 464 LEU A CA 1
ATOM 3658 C C . LEU A 1 464 ? 12.052 8.318 -4.812 1.00 92.75 464 LEU A C 1
ATOM 3660 O O . LEU A 1 464 ? 12.739 7.929 -3.873 1.00 92.75 464 LEU A O 1
ATOM 3664 N N . ARG A 1 465 ? 12.528 9.139 -5.757 1.00 94.50 465 ARG A N 1
ATOM 3665 C CA . ARG A 1 465 ? 13.900 9.670 -5.726 1.00 94.50 465 ARG A CA 1
ATOM 3666 C C . ARG A 1 465 ? 14.091 10.679 -4.591 1.00 94.50 465 ARG A C 1
ATOM 3668 O O . ARG A 1 465 ? 15.143 10.674 -3.961 1.00 94.50 465 ARG A O 1
ATOM 3675 N N . ASP A 1 466 ? 13.056 11.456 -4.258 1.00 93.75 466 ASP A N 1
ATOM 3676 C CA . ASP A 1 466 ? 13.098 12.363 -3.102 1.00 93.75 466 ASP A CA 1
ATOM 3677 C C . ASP A 1 466 ? 13.105 11.575 -1.794 1.00 93.75 466 ASP A C 1
ATOM 3679 O O . ASP A 1 466 ? 13.840 11.940 -0.883 1.00 93.75 466 ASP A O 1
ATOM 3683 N N . ASP A 1 467 ? 12.340 10.478 -1.710 1.00 91.88 467 ASP A N 1
ATOM 3684 C CA . ASP A 1 467 ? 12.354 9.583 -0.549 1.00 91.88 467 ASP A CA 1
ATOM 3685 C C . ASP A 1 467 ? 13.778 9.010 -0.338 1.00 91.88 467 ASP A C 1
ATOM 3687 O O . ASP A 1 467 ? 14.294 9.054 0.779 1.00 91.88 467 ASP A O 1
ATOM 3691 N N . ILE A 1 468 ? 14.458 8.535 -1.394 1.00 93.81 468 ILE A N 1
ATOM 3692 C CA . ILE A 1 468 ? 15.846 8.031 -1.292 1.00 93.81 468 ILE A CA 1
ATOM 3693 C C . ILE A 1 468 ? 16.807 9.150 -0.861 1.00 93.81 468 ILE A C 1
ATOM 3695 O O . ILE A 1 468 ? 17.595 8.964 0.072 1.00 93.81 468 ILE A O 1
ATOM 3699 N N . LEU A 1 469 ? 16.729 10.319 -1.505 1.00 93.00 469 LEU A N 1
ATOM 3700 C CA . LEU A 1 469 ? 17.573 11.472 -1.188 1.00 93.00 469 LEU A CA 1
ATOM 3701 C C . LEU A 1 469 ? 17.361 11.957 0.250 1.00 93.00 469 LEU A C 1
ATOM 3703 O O . LEU A 1 469 ? 18.326 12.309 0.927 1.00 93.00 469 LEU A O 1
ATOM 3707 N N . TYR A 1 470 ? 16.115 11.959 0.724 1.00 92.38 470 TYR A N 1
ATOM 3708 C CA . TYR A 1 470 ? 15.770 12.306 2.096 1.00 92.38 470 TYR A CA 1
ATOM 3709 C C . TYR A 1 470 ? 16.480 11.378 3.084 1.00 92.38 470 TYR A C 1
ATOM 3711 O O . TYR A 1 470 ? 17.212 11.866 3.942 1.00 92.38 470 TYR A O 1
ATOM 3719 N N . TYR A 1 471 ? 16.349 10.055 2.930 1.00 91.31 471 TYR A N 1
ATOM 3720 C CA . TYR A 1 471 ? 16.998 9.110 3.845 1.00 91.31 471 TYR A CA 1
ATOM 3721 C C . TYR A 1 471 ? 18.530 9.205 3.808 1.00 91.31 471 TYR A C 1
ATOM 3723 O O . TYR A 1 471 ? 19.153 9.131 4.865 1.00 91.31 471 TYR A O 1
ATOM 3731 N N . SER A 1 472 ? 19.132 9.440 2.636 1.00 90.19 472 SER A N 1
ATOM 3732 C CA . SER A 1 472 ? 20.576 9.711 2.509 1.00 90.19 472 SER A CA 1
ATOM 3733 C C . SER A 1 472 ? 20.993 10.939 3.325 1.00 90.19 472 SER A C 1
ATOM 3735 O O . SER A 1 472 ? 21.874 10.854 4.179 1.00 90.19 472 SER A O 1
ATOM 3737 N N . LYS A 1 473 ? 20.298 12.069 3.140 1.00 90.38 473 LYS A N 1
ATOM 3738 C CA . LYS A 1 473 ? 20.611 13.326 3.836 1.00 90.38 473 LYS A CA 1
ATOM 3739 C C . LYS A 1 473 ? 20.400 13.239 5.344 1.00 90.38 473 LYS A C 1
ATOM 3741 O O . LYS A 1 473 ? 21.160 13.834 6.102 1.00 90.38 473 LYS A O 1
ATOM 3746 N N . GLU A 1 474 ? 19.370 12.534 5.803 1.00 89.25 474 GLU A N 1
ATOM 3747 C CA . GLU A 1 474 ? 19.148 12.352 7.241 1.00 89.25 474 GLU A CA 1
ATOM 3748 C C . GLU A 1 474 ? 20.224 11.454 7.871 1.00 89.25 474 GLU A C 1
ATOM 3750 O O . GLU A 1 474 ? 20.627 11.696 9.008 1.00 89.25 474 GLU A O 1
ATOM 3755 N N . LEU A 1 475 ? 20.750 10.470 7.130 1.00 87.50 475 LEU A N 1
ATOM 3756 C CA . LEU A 1 475 ? 21.875 9.645 7.581 1.00 87.50 475 LEU A CA 1
ATOM 3757 C C . LEU A 1 475 ? 23.178 10.439 7.708 1.00 87.50 475 LEU A C 1
ATOM 3759 O O . LEU A 1 475 ? 23.933 10.200 8.648 1.00 87.50 475 LEU A O 1
ATOM 3763 N N . GLU A 1 476 ? 23.432 11.382 6.801 1.00 86.94 476 GLU A N 1
ATOM 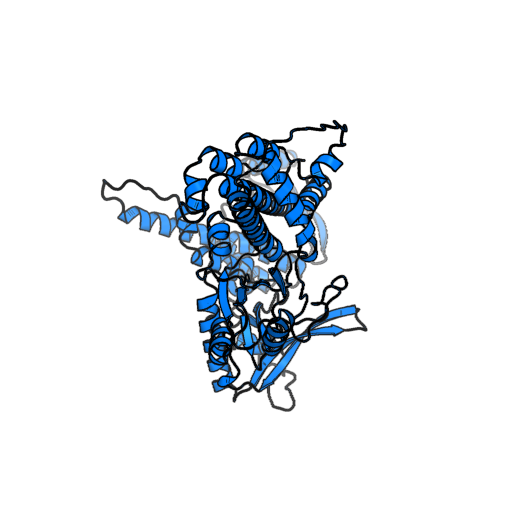3764 C CA . GLU A 1 476 ? 24.607 12.266 6.837 1.00 86.94 476 GLU A CA 1
ATOM 3765 C C . GLU A 1 476 ? 24.595 13.216 8.047 1.00 86.94 476 GLU A C 1
ATOM 3767 O O . GLU A 1 476 ? 25.647 13.560 8.584 1.00 86.94 476 GLU A O 1
ATOM 3772 N N . LYS A 1 477 ? 23.404 13.632 8.498 1.00 85.94 477 LYS A N 1
ATOM 3773 C CA . LYS A 1 477 ? 23.232 14.554 9.633 1.00 85.94 477 LYS A CA 1
ATOM 3774 C C . LYS A 1 477 ? 23.421 13.897 11.000 1.00 85.94 477 LYS A C 1
ATOM 3776 O O . LYS A 1 477 ? 23.578 14.611 11.990 1.00 85.94 477 LYS A O 1
ATOM 3781 N N . LEU A 1 478 ? 23.348 12.569 11.085 1.00 80.69 478 LEU A N 1
ATOM 3782 C CA . LEU A 1 478 ? 23.408 11.865 12.362 1.00 80.69 478 LEU A CA 1
ATOM 3783 C C . LEU A 1 478 ? 24.826 11.849 12.943 1.00 80.69 478 LEU A C 1
ATOM 3785 O O . LEU A 1 478 ? 25.778 11.412 12.298 1.00 80.69 478 LEU A O 1
ATOM 3789 N N . SER A 1 479 ? 24.946 12.252 14.211 1.00 69.81 479 SER A N 1
ATOM 3790 C CA . SER A 1 479 ? 26.106 11.929 15.044 1.00 69.81 479 SER A CA 1
ATOM 3791 C C . SER A 1 479 ? 26.099 10.438 15.417 1.00 69.81 479 SER A C 1
ATOM 3793 O O . SER A 1 479 ? 25.072 9.763 15.341 1.00 69.81 479 SER A O 1
ATOM 3795 N N . ASN A 1 480 ? 27.251 9.904 15.832 1.00 62.25 480 ASN A N 1
ATOM 3796 C CA . ASN A 1 480 ? 27.458 8.467 16.070 1.00 62.25 480 ASN A CA 1
ATOM 3797 C C . ASN A 1 480 ? 26.626 7.846 17.224 1.00 62.25 480 ASN A C 1
ATOM 3799 O O . ASN A 1 480 ? 26.795 6.660 17.483 1.00 62.25 480 ASN A O 1
ATOM 3803 N N . ASP A 1 481 ? 25.735 8.586 17.894 1.00 57.66 481 ASP A N 1
ATOM 3804 C CA . ASP A 1 481 ? 25.142 8.176 19.180 1.00 57.66 481 ASP A CA 1
ATOM 3805 C C . ASP A 1 481 ? 23.745 7.519 19.100 1.00 57.66 481 ASP A C 1
ATOM 3807 O O . ASP A 1 481 ? 23.271 6.998 20.107 1.00 57.66 481 ASP A O 1
ATOM 3811 N N . SER A 1 482 ? 23.057 7.495 17.945 1.00 64.44 482 SER A N 1
ATOM 3812 C CA . SER A 1 482 ? 21.718 6.869 17.828 1.00 64.44 482 SER A CA 1
ATOM 3813 C C . SER A 1 482 ? 21.684 5.691 16.852 1.00 64.44 482 SER A C 1
ATOM 3815 O O . SER A 1 482 ? 21.294 5.821 15.687 1.00 64.44 482 SER A O 1
ATOM 3817 N N . ASP A 1 483 ? 22.071 4.510 17.337 1.00 76.12 483 ASP A N 1
ATOM 3818 C CA . ASP A 1 483 ? 22.128 3.290 16.524 1.00 76.12 483 ASP A CA 1
ATOM 3819 C C . ASP A 1 483 ? 20.758 2.832 15.993 1.00 76.12 483 ASP A C 1
ATOM 3821 O O . ASP A 1 483 ? 20.671 2.370 14.853 1.00 76.12 483 ASP A O 1
ATOM 3825 N N . GLU A 1 484 ? 19.673 3.009 16.755 1.00 75.06 484 GLU A N 1
ATOM 3826 C CA . GLU A 1 484 ? 18.324 2.598 16.334 1.00 75.06 484 GLU A CA 1
ATOM 3827 C C . GLU A 1 484 ? 17.739 3.496 15.239 1.00 75.06 484 GLU A C 1
ATOM 3829 O O . GLU A 1 484 ? 17.213 3.000 14.239 1.00 75.06 484 GLU A O 1
ATOM 3834 N N . HIS A 1 485 ? 17.849 4.820 15.393 1.00 78.38 485 HIS A N 1
ATOM 3835 C CA . HIS A 1 485 ? 17.348 5.756 14.387 1.00 78.38 485 HIS A CA 1
ATOM 3836 C C . HIS A 1 485 ? 18.147 5.633 13.086 1.00 78.38 485 HIS A C 1
ATOM 3838 O O . HIS A 1 485 ? 17.574 5.605 11.996 1.00 78.38 485 HIS A O 1
ATOM 3844 N N . ARG A 1 486 ? 19.468 5.447 13.203 1.00 83.25 486 ARG A N 1
ATOM 3845 C CA . ARG A 1 486 ? 20.343 5.143 12.071 1.00 83.25 486 ARG A CA 1
ATOM 3846 C C . ARG A 1 486 ? 19.925 3.855 11.362 1.00 83.25 486 ARG A C 1
ATOM 3848 O O . ARG A 1 486 ? 19.824 3.853 10.138 1.00 83.25 486 ARG A O 1
ATOM 3855 N N . ALA A 1 487 ? 19.658 2.775 12.100 1.00 83.75 487 ALA A N 1
ATOM 3856 C CA . ALA A 1 487 ? 19.196 1.515 11.516 1.00 83.75 487 ALA A CA 1
ATOM 3857 C C . ALA A 1 487 ? 17.865 1.682 10.765 1.00 83.75 487 ALA A C 1
ATOM 3859 O O . ALA A 1 487 ? 17.727 1.171 9.655 1.00 83.75 487 ALA A O 1
ATOM 3860 N N . TYR A 1 488 ? 16.924 2.447 11.326 1.00 84.69 488 TYR A N 1
ATOM 3861 C CA . TYR A 1 488 ? 15.653 2.770 10.676 1.00 84.69 488 TYR A CA 1
ATOM 3862 C C . TYR A 1 488 ? 15.840 3.545 9.363 1.00 84.69 488 TYR A C 1
ATOM 3864 O O . TYR A 1 488 ? 15.257 3.172 8.346 1.00 84.69 488 TYR A O 1
ATOM 3872 N N . LEU A 1 489 ? 16.663 4.598 9.353 1.00 88.00 489 LEU A N 1
ATOM 3873 C CA . LEU A 1 489 ? 16.903 5.387 8.140 1.00 88.00 489 LEU A CA 1
ATOM 3874 C C . LEU A 1 489 ? 17.604 4.567 7.047 1.00 88.00 489 LEU A C 1
ATOM 3876 O O . LEU A 1 489 ? 17.218 4.659 5.882 1.00 88.00 489 LEU A O 1
ATOM 3880 N N . VAL A 1 490 ? 18.586 3.730 7.415 1.00 89.38 490 VAL A N 1
ATOM 3881 C CA . VAL A 1 490 ? 19.241 2.803 6.472 1.00 89.38 490 VAL A CA 1
ATOM 3882 C C . VAL A 1 490 ? 18.220 1.835 5.878 1.00 89.38 490 VAL A C 1
ATOM 3884 O O . VAL A 1 490 ? 18.153 1.688 4.660 1.00 89.38 490 VAL A O 1
ATOM 3887 N N . ASP A 1 491 ? 17.406 1.198 6.719 1.00 88.50 491 ASP A N 1
ATOM 3888 C CA . ASP A 1 491 ? 16.378 0.247 6.292 1.00 88.50 491 ASP A CA 1
ATOM 3889 C C . ASP A 1 491 ? 15.363 0.892 5.331 1.00 88.50 491 ASP A C 1
ATOM 3891 O O . ASP A 1 491 ? 15.100 0.364 4.247 1.00 88.50 491 ASP A O 1
ATOM 3895 N N . MET A 1 492 ? 14.849 2.079 5.665 1.00 89.62 492 MET A N 1
ATOM 3896 C CA . MET A 1 492 ? 13.902 2.801 4.812 1.00 89.62 492 MET A CA 1
ATOM 3897 C C . MET A 1 492 ? 14.529 3.283 3.499 1.00 89.62 492 MET A C 1
ATOM 3899 O O . MET A 1 492 ? 13.903 3.156 2.442 1.00 89.62 492 MET A O 1
ATOM 3903 N N . GLY A 1 493 ? 15.772 3.769 3.535 1.00 93.50 493 GLY A N 1
ATOM 3904 C CA . GLY A 1 493 ? 16.500 4.172 2.336 1.00 93.50 493 GLY A CA 1
ATOM 3905 C C . GLY A 1 493 ? 16.779 2.994 1.397 1.00 93.50 493 GLY A C 1
ATOM 3906 O O . GLY A 1 493 ? 16.519 3.102 0.198 1.00 93.50 493 GLY A O 1
ATOM 3907 N N . ILE A 1 494 ? 17.187 1.833 1.926 1.00 93.94 494 ILE A N 1
ATOM 3908 C CA . ILE A 1 494 ? 17.360 0.601 1.133 1.00 93.94 494 ILE A CA 1
ATOM 3909 C C . ILE A 1 494 ? 16.026 0.167 0.520 1.00 93.94 494 ILE A C 1
ATOM 3911 O O . ILE A 1 494 ? 15.973 -0.178 -0.661 1.00 93.94 494 ILE A O 1
ATOM 3915 N N . LYS A 1 495 ? 14.923 0.217 1.275 1.00 94.00 495 LYS A N 1
ATOM 3916 C CA . LYS A 1 495 ? 13.584 -0.117 0.762 1.00 94.00 495 LYS A CA 1
ATOM 3917 C C . LYS A 1 495 ? 13.125 0.826 -0.349 1.00 94.00 495 LYS A C 1
ATOM 3919 O O . LYS A 1 495 ? 12.455 0.379 -1.285 1.00 94.00 495 LYS A O 1
ATOM 3924 N N . ALA A 1 496 ? 13.445 2.116 -0.268 1.00 95.19 496 ALA A N 1
ATOM 3925 C CA . ALA A 1 496 ? 13.155 3.074 -1.333 1.00 95.19 496 ALA A CA 1
ATOM 3926 C C . ALA A 1 496 ? 14.022 2.795 -2.577 1.00 95.19 496 ALA A C 1
ATOM 3928 O O . ALA A 1 496 ? 13.494 2.667 -3.685 1.00 95.19 496 ALA A O 1
ATOM 3929 N N . LEU A 1 497 ? 15.325 2.568 -2.384 1.00 96.00 497 LEU A N 1
ATOM 3930 C CA . LEU A 1 497 ? 16.265 2.238 -3.457 1.00 96.00 497 LEU A CA 1
ATOM 3931 C C . LEU A 1 497 ? 15.894 0.930 -4.168 1.00 96.00 497 LEU A C 1
ATOM 3933 O O . LEU A 1 497 ? 15.948 0.847 -5.392 1.00 96.00 497 LEU A O 1
ATOM 3937 N N . ARG A 1 498 ? 15.428 -0.073 -3.418 1.00 96.94 498 ARG A N 1
ATOM 3938 C CA . ARG A 1 498 ? 14.965 -1.358 -3.957 1.00 96.94 498 ARG A CA 1
ATOM 3939 C C . ARG A 1 498 ? 13.744 -1.216 -4.860 1.00 96.94 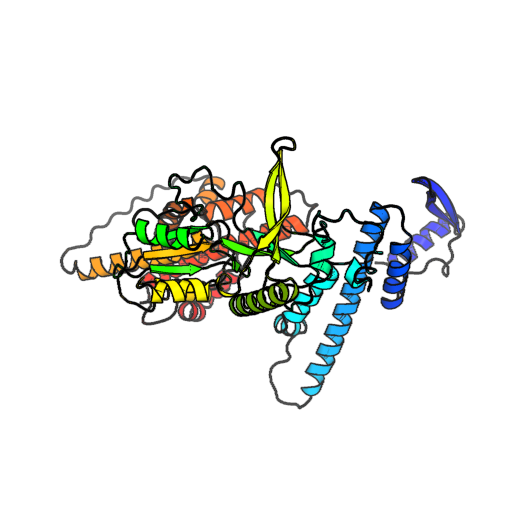498 ARG A C 1
ATOM 3941 O O . ARG A 1 498 ? 13.663 -1.872 -5.894 1.00 96.94 498 ARG A O 1
ATOM 3948 N N . ARG A 1 499 ? 12.798 -0.344 -4.505 1.00 96.88 499 ARG A N 1
ATOM 3949 C CA . ARG A 1 499 ? 11.661 -0.027 -5.382 1.00 96.88 499 ARG A CA 1
ATOM 3950 C C . ARG A 1 499 ? 12.142 0.614 -6.677 1.00 96.88 499 ARG A C 1
ATOM 3952 O O . ARG A 1 499 ? 11.697 0.212 -7.745 1.00 96.88 499 ARG A O 1
ATOM 3959 N N . TYR A 1 500 ? 13.081 1.554 -6.595 1.00 97.81 500 TYR A N 1
ATOM 3960 C CA . TYR A 1 500 ? 13.619 2.221 -7.779 1.00 97.81 500 TYR A CA 1
ATOM 3961 C C . TYR A 1 500 ? 14.357 1.229 -8.688 1.00 97.81 500 TYR A C 1
ATOM 3963 O O . TYR A 1 500 ? 14.082 1.164 -9.885 1.00 97.81 500 TYR A O 1
ATOM 3971 N N . PHE A 1 501 ? 15.176 0.361 -8.090 1.00 98.12 501 PHE A N 1
ATOM 3972 C CA . PHE A 1 501 ? 15.820 -0.771 -8.751 1.00 98.12 501 PHE A CA 1
ATOM 3973 C C . PHE A 1 501 ? 14.808 -1.646 -9.510 1.00 98.12 501 PHE A C 1
ATOM 3975 O O . PHE A 1 501 ? 15.010 -1.934 -10.690 1.00 98.12 501 PHE A O 1
ATOM 3982 N N . PHE A 1 502 ? 13.696 -2.036 -8.874 1.00 98.31 502 PHE A N 1
ATOM 3983 C CA . PHE A 1 502 ? 12.683 -2.862 -9.533 1.00 98.31 502 PHE A CA 1
ATOM 3984 C C . PHE A 1 502 ? 11.937 -2.141 -10.654 1.00 98.31 502 PHE A C 1
ATOM 3986 O O . PHE A 1 502 ? 11.649 -2.793 -11.650 1.00 98.31 502 PHE A O 1
ATOM 3993 N N . LEU A 1 503 ? 11.659 -0.836 -10.555 1.00 98.19 503 LEU A N 1
ATOM 3994 C CA . LEU A 1 503 ? 11.040 -0.096 -11.666 1.00 98.19 503 LEU A CA 1
ATOM 3995 C C . LEU A 1 503 ? 11.948 -0.090 -12.907 1.00 98.19 503 LEU A C 1
ATOM 3997 O O . LEU A 1 503 ? 11.475 -0.367 -14.010 1.00 98.19 503 LEU A O 1
ATOM 4001 N N . ILE A 1 504 ? 13.250 0.160 -12.726 1.00 98.44 504 ILE A N 1
ATOM 4002 C CA . ILE A 1 504 ? 14.240 0.160 -13.820 1.00 98.44 504 ILE A CA 1
ATOM 4003 C C . ILE A 1 504 ? 14.384 -1.242 -14.417 1.00 98.44 504 ILE A C 1
ATOM 4005 O O . ILE A 1 504 ? 14.315 -1.412 -15.637 1.00 98.44 504 ILE A O 1
ATOM 4009 N N . ALA A 1 505 ? 14.535 -2.261 -13.567 1.00 97.88 505 ALA A N 1
ATOM 4010 C CA . ALA A 1 505 ? 14.605 -3.649 -14.011 1.00 97.88 505 ALA A CA 1
ATOM 4011 C C . ALA A 1 505 ? 13.325 -4.068 -14.752 1.00 97.88 505 ALA A C 1
ATOM 4013 O O . ALA A 1 505 ? 13.408 -4.713 -15.794 1.00 97.88 505 ALA A O 1
ATOM 4014 N N . PHE A 1 506 ? 12.152 -3.653 -14.266 1.00 97.44 506 PHE A N 1
ATOM 4015 C CA . PHE A 1 506 ? 10.863 -3.931 -14.894 1.00 97.44 506 PHE A CA 1
ATOM 4016 C C . PHE A 1 506 ? 10.736 -3.272 -16.271 1.00 97.44 506 PHE A C 1
ATOM 4018 O O . PHE A 1 506 ? 10.281 -3.913 -17.218 1.00 97.44 506 PHE A O 1
ATOM 4025 N N . ARG A 1 507 ? 11.202 -2.028 -16.433 1.00 96.31 507 ARG A N 1
ATOM 4026 C CA . ARG A 1 507 ? 11.230 -1.375 -17.748 1.00 96.31 507 ARG A CA 1
ATOM 4027 C C . ARG A 1 507 ? 12.136 -2.118 -18.738 1.00 96.31 507 ARG A C 1
ATOM 4029 O O . ARG A 1 507 ? 11.714 -2.375 -19.863 1.00 96.31 507 ARG A O 1
ATOM 4036 N N . SER A 1 508 ? 13.327 -2.541 -18.309 1.00 95.62 508 SER A N 1
ATOM 4037 C CA . SER A 1 508 ? 14.236 -3.355 -19.137 1.00 95.62 508 SER A CA 1
ATOM 4038 C C . SER A 1 508 ? 13.660 -4.741 -19.467 1.00 95.62 508 SER A C 1
ATOM 4040 O O . SER A 1 508 ? 13.820 -5.254 -20.579 1.00 95.62 508 SER A O 1
ATOM 4042 N N . TYR A 1 509 ? 12.928 -5.340 -18.528 1.00 94.81 509 TYR A N 1
ATOM 4043 C CA . TYR A 1 509 ? 12.159 -6.559 -18.760 1.00 94.81 509 TYR A CA 1
ATOM 4044 C C . TYR A 1 509 ? 11.148 -6.372 -19.897 1.00 94.81 509 TYR A C 1
ATOM 4046 O O . TYR A 1 509 ? 11.189 -7.138 -20.857 1.00 94.81 509 TYR A O 1
ATOM 4054 N N . LEU A 1 510 ? 10.347 -5.302 -19.876 1.00 92.25 510 LEU A N 1
ATOM 4055 C CA . LEU A 1 510 ? 9.373 -5.013 -20.937 1.00 92.25 510 LEU A CA 1
ATOM 4056 C C . LEU A 1 510 ? 10.020 -4.711 -22.301 1.00 92.25 510 LEU A C 1
ATOM 4058 O O . LEU A 1 510 ? 9.380 -4.899 -23.334 1.00 92.25 510 LEU A O 1
ATOM 4062 N N . TYR A 1 511 ? 11.284 -4.276 -22.332 1.00 88.81 511 TYR A N 1
ATOM 4063 C CA . TYR A 1 511 ? 12.045 -4.146 -23.579 1.00 88.81 511 TYR A CA 1
ATOM 4064 C C . TYR A 1 511 ? 12.500 -5.481 -24.169 1.00 88.81 511 TYR A C 1
ATOM 4066 O O . TYR A 1 511 ? 12.691 -5.576 -25.382 1.00 88.81 511 TYR A O 1
ATOM 4074 N N . SER A 1 512 ? 12.738 -6.480 -23.320 1.00 82.12 512 SER A N 1
ATOM 4075 C CA . SER A 1 512 ? 13.411 -7.728 -23.695 1.00 82.12 512 SER A CA 1
ATOM 4076 C C . SER A 1 512 ? 12.486 -8.937 -23.761 1.00 82.12 512 SER A C 1
ATOM 4078 O O . SER A 1 512 ? 12.846 -9.944 -24.368 1.00 82.12 512 SER A O 1
ATOM 4080 N N . THR A 1 513 ? 11.321 -8.880 -23.122 1.00 76.06 513 THR A N 1
ATOM 4081 C CA . THR A 1 513 ? 10.425 -10.026 -22.970 1.00 76.06 513 THR A CA 1
ATOM 4082 C C . THR A 1 513 ? 8.983 -9.543 -22.902 1.00 76.06 513 THR A C 1
ATOM 4084 O O . THR A 1 513 ? 8.672 -8.568 -22.216 1.00 76.06 513 THR A O 1
ATOM 4087 N N . SER A 1 514 ? 8.085 -10.224 -23.612 1.00 67.94 514 SER A N 1
ATOM 4088 C CA . SER A 1 514 ? 6.656 -9.943 -23.485 1.00 67.94 514 SER A CA 1
ATOM 4089 C C . SER A 1 514 ? 6.140 -10.473 -22.148 1.00 67.94 514 SER A C 1
ATOM 4091 O O . SER A 1 514 ? 6.458 -11.597 -21.758 1.00 67.94 514 SER A O 1
ATOM 4093 N N . ALA A 1 515 ? 5.271 -9.715 -21.471 1.00 63.03 515 ALA A N 1
ATOM 4094 C CA . ALA A 1 515 ? 4.640 -10.168 -20.228 1.00 63.03 515 ALA A CA 1
ATOM 4095 C C . ALA A 1 515 ? 3.775 -11.433 -20.387 1.00 63.03 515 ALA A C 1
ATOM 4097 O O . ALA A 1 515 ? 3.443 -12.086 -19.398 1.00 63.03 515 ALA A O 1
ATOM 4098 N N . ASN A 1 516 ? 3.451 -11.804 -21.629 1.00 66.56 516 ASN A N 1
ATOM 4099 C CA . ASN A 1 516 ? 2.746 -13.041 -21.957 1.00 66.56 516 ASN A CA 1
ATOM 4100 C C . ASN A 1 516 ? 3.676 -14.267 -22.033 1.00 66.56 516 ASN A C 1
ATOM 4102 O O . ASN A 1 516 ? 3.190 -15.395 -22.001 1.00 66.56 516 ASN A O 1
ATOM 4106 N N . GLU A 1 517 ? 4.991 -14.068 -22.143 1.00 74.69 517 GLU A N 1
ATOM 4107 C CA . GLU A 1 517 ? 5.977 -15.145 -22.324 1.00 74.69 517 GLU A CA 1
ATOM 4108 C C . GLU A 1 517 ? 6.578 -15.613 -20.997 1.00 74.69 517 GLU A C 1
ATOM 4110 O O . GLU A 1 517 ? 6.787 -16.807 -20.782 1.00 74.69 517 GLU A O 1
ATOM 4115 N N . MET A 1 518 ? 6.856 -14.681 -20.090 1.00 86.69 518 MET A N 1
ATOM 4116 C CA . MET A 1 518 ? 7.512 -14.950 -18.814 1.00 86.69 518 MET A CA 1
ATOM 4117 C C . MET A 1 518 ? 7.016 -13.941 -17.787 1.00 86.69 518 MET A C 1
ATOM 4119 O O . MET A 1 518 ? 6.758 -12.806 -18.145 1.00 86.69 518 MET A O 1
ATOM 4123 N N . LYS A 1 519 ? 6.886 -14.329 -16.515 1.00 92.38 519 LYS A N 1
ATOM 4124 C CA . LYS A 1 519 ? 6.587 -13.379 -15.428 1.00 92.38 519 LYS A CA 1
ATOM 4125 C C . LYS A 1 519 ? 7.836 -12.592 -15.037 1.00 92.38 519 LYS A C 1
ATOM 4127 O O . LYS A 1 519 ? 8.936 -13.138 -15.118 1.00 92.38 519 LYS A O 1
ATOM 4132 N N . PHE A 1 520 ? 7.674 -11.377 -14.512 1.00 94.50 520 PHE A N 1
ATOM 4133 C CA . PHE A 1 520 ? 8.807 -10.565 -14.066 1.00 94.50 520 PHE A CA 1
ATOM 4134 C C . PHE A 1 520 ? 9.617 -11.283 -12.984 1.00 94.50 520 PHE A C 1
ATOM 4136 O O . PHE A 1 520 ? 10.836 -11.323 -13.085 1.00 94.50 520 PHE A O 1
ATOM 4143 N N . THR A 1 521 ? 8.971 -11.936 -12.011 1.00 95.25 521 THR A N 1
ATOM 4144 C CA . THR A 1 521 ? 9.682 -12.713 -10.977 1.00 95.25 521 THR A CA 1
ATOM 4145 C C . THR A 1 521 ? 10.542 -13.813 -11.595 1.00 95.25 521 THR A C 1
ATOM 4147 O O . THR A 1 521 ? 11.718 -13.912 -11.279 1.00 95.25 521 THR A O 1
ATOM 4150 N N . ALA A 1 522 ? 9.998 -14.581 -12.544 1.00 94.38 522 ALA A N 1
ATOM 4151 C CA . ALA A 1 522 ? 10.743 -15.651 -13.208 1.00 94.38 522 ALA A CA 1
ATOM 4152 C C . ALA A 1 522 ? 11.918 -15.114 -14.046 1.00 94.38 522 ALA A C 1
ATOM 4154 O O . ALA A 1 522 ? 12.986 -15.719 -14.083 1.00 94.38 522 ALA A O 1
ATOM 4155 N N . TRP A 1 523 ? 11.737 -13.960 -14.690 1.00 95.19 523 TRP A N 1
ATOM 4156 C CA . TRP A 1 523 ? 12.794 -13.261 -15.424 1.00 95.19 523 TRP A CA 1
ATOM 4157 C C . TRP A 1 523 ? 13.914 -12.768 -14.505 1.00 95.19 523 TRP A C 1
ATOM 4159 O O . TRP A 1 523 ? 15.088 -12.812 -14.869 1.00 95.19 523 TRP A O 1
ATOM 4169 N N . MET A 1 524 ? 13.537 -12.329 -13.308 1.00 95.75 524 MET A N 1
ATOM 4170 C CA . MET A 1 524 ? 14.434 -11.888 -12.251 1.00 95.75 524 MET A CA 1
ATOM 4171 C C . MET A 1 524 ? 15.243 -13.065 -11.687 1.00 95.75 524 MET A C 1
ATOM 4173 O O . MET A 1 524 ? 16.464 -12.980 -11.571 1.00 95.75 524 MET A O 1
ATOM 4177 N N . ASP A 1 525 ? 14.572 -14.189 -11.422 1.00 94.69 525 ASP A N 1
ATOM 4178 C CA . ASP A 1 525 ? 15.174 -15.429 -10.917 1.00 94.69 525 ASP A CA 1
ATOM 4179 C C . ASP A 1 525 ? 16.134 -16.066 -11.935 1.00 94.69 525 ASP A C 1
ATOM 4181 O O . ASP A 1 525 ? 17.152 -16.647 -11.560 1.00 94.69 525 ASP A O 1
ATOM 4185 N N . ALA A 1 526 ? 15.850 -15.918 -13.233 1.00 94.12 526 ALA A N 1
ATOM 4186 C CA . ALA A 1 526 ? 16.717 -16.386 -14.313 1.00 94.12 526 ALA A CA 1
ATOM 4187 C C . ALA A 1 526 ? 18.028 -15.581 -14.456 1.00 94.12 526 ALA A C 1
ATOM 4189 O O . ALA A 1 526 ? 18.894 -15.972 -15.240 1.00 94.12 526 ALA A O 1
ATOM 4190 N N . ARG A 1 527 ? 18.185 -14.471 -13.718 1.00 94.12 527 ARG A N 1
ATOM 4191 C CA . ARG A 1 527 ? 19.322 -13.539 -13.790 1.00 94.12 527 ARG A CA 1
ATOM 4192 C C . ARG A 1 527 ? 19.965 -13.351 -12.413 1.00 94.12 527 ARG A C 1
ATOM 4194 O O . ARG A 1 527 ? 19.692 -12.359 -11.723 1.00 94.12 527 ARG A O 1
ATOM 4201 N N . PRO A 1 528 ? 20.820 -14.290 -11.973 1.00 93.81 528 PRO A N 1
ATOM 4202 C CA . PRO A 1 528 ? 21.408 -14.260 -10.634 1.00 93.81 528 PRO A CA 1
ATOM 4203 C C . PRO A 1 528 ? 22.215 -12.983 -10.354 1.00 93.81 528 PRO A C 1
ATOM 4205 O O . PRO A 1 528 ? 22.282 -12.540 -9.206 1.00 93.81 528 PRO A O 1
ATOM 4208 N N . GLU A 1 529 ? 22.782 -12.348 -11.381 1.00 95.38 529 GLU A N 1
ATOM 4209 C CA . GLU A 1 529 ? 23.457 -11.055 -11.280 1.00 95.38 529 GLU A CA 1
ATOM 4210 C C . GLU A 1 529 ? 22.524 -9.937 -10.787 1.00 95.38 529 GLU A C 1
ATOM 4212 O O . GLU A 1 529 ? 22.933 -9.126 -9.953 1.00 95.38 529 GLU A O 1
ATOM 4217 N N . LEU A 1 530 ? 21.254 -9.926 -11.214 1.00 95.69 530 LEU A N 1
ATOM 4218 C CA . LEU A 1 530 ? 20.271 -8.946 -10.746 1.00 95.69 530 LEU A CA 1
ATOM 4219 C C . LEU A 1 530 ? 19.860 -9.225 -9.300 1.00 95.69 530 LEU A C 1
ATOM 4221 O O . LEU A 1 530 ? 19.739 -8.291 -8.506 1.00 95.69 530 LEU A O 1
ATOM 4225 N N . GLY A 1 531 ? 19.700 -10.501 -8.936 1.00 92.81 531 GLY A N 1
ATOM 4226 C CA . GLY A 1 531 ? 19.460 -10.910 -7.551 1.00 92.81 531 GLY A CA 1
ATOM 4227 C C . GLY A 1 531 ? 20.604 -10.491 -6.621 1.00 92.81 531 GLY A C 1
ATOM 4228 O O . GLY A 1 531 ? 20.363 -9.944 -5.543 1.00 92.81 531 GLY A O 1
ATOM 4229 N N . HIS A 1 532 ? 21.853 -10.669 -7.061 1.00 94.06 532 HIS A N 1
ATOM 4230 C CA . HIS A 1 532 ? 23.032 -10.246 -6.309 1.00 94.06 532 HIS A CA 1
ATOM 4231 C C . HIS A 1 532 ? 23.075 -8.725 -6.110 1.00 94.06 532 HIS A C 1
ATOM 4233 O O . HIS A 1 532 ? 23.303 -8.274 -4.987 1.00 94.06 532 HIS A O 1
ATOM 4239 N N . LEU A 1 533 ? 22.836 -7.928 -7.158 1.00 95.56 533 LEU A N 1
ATOM 4240 C CA . LEU A 1 533 ? 22.782 -6.465 -7.035 1.00 95.56 533 LEU A CA 1
ATOM 4241 C C . LEU A 1 533 ? 21.658 -6.021 -6.089 1.00 95.56 533 LEU A C 1
ATOM 4243 O O . LEU A 1 533 ? 21.895 -5.226 -5.183 1.00 95.56 533 LEU A O 1
ATOM 4247 N N . CYS A 1 534 ? 20.459 -6.588 -6.245 1.00 94.56 534 CYS A N 1
ATOM 4248 C CA . CYS A 1 534 ? 19.289 -6.240 -5.440 1.00 94.56 534 CYS A CA 1
ATOM 4249 C C . CYS A 1 534 ? 19.475 -6.539 -3.941 1.00 94.56 534 CYS A C 1
ATOM 4251 O O . CYS A 1 534 ? 18.981 -5.790 -3.099 1.00 94.56 534 CYS A O 1
ATOM 4253 N N . ASN A 1 535 ? 20.169 -7.627 -3.596 1.00 92.00 535 ASN A N 1
ATOM 4254 C CA . ASN A 1 535 ? 20.402 -8.022 -2.202 1.00 92.00 535 ASN A CA 1
ATOM 4255 C C . ASN A 1 535 ? 21.542 -7.245 -1.528 1.00 92.00 535 ASN A C 1
ATOM 4257 O O . ASN A 1 535 ? 21.666 -7.291 -0.307 1.00 92.00 535 ASN A O 1
ATOM 4261 N N . ASN A 1 536 ? 22.368 -6.541 -2.305 1.00 92.44 536 ASN A N 1
ATOM 4262 C CA . ASN A 1 536 ? 23.534 -5.807 -1.813 1.00 92.44 536 ASN A CA 1
ATOM 4263 C C . ASN A 1 536 ? 23.388 -4.283 -1.931 1.00 92.44 536 ASN A C 1
ATOM 4265 O O . ASN A 1 536 ? 24.396 -3.584 -1.833 1.00 92.44 536 ASN A O 1
ATOM 4269 N N . LEU A 1 537 ? 22.163 -3.783 -2.126 1.00 92.88 537 LEU A N 1
ATOM 4270 C CA . LEU 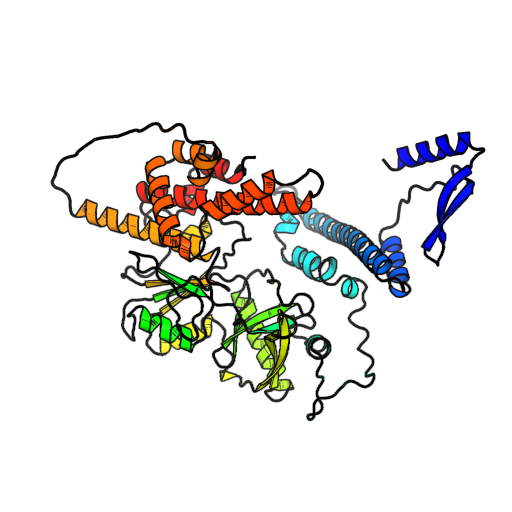A 1 537 ? 21.861 -2.354 -2.200 1.00 92.88 537 LEU A CA 1
ATOM 4271 C C . LEU A 1 537 ? 22.314 -1.611 -0.938 1.00 92.88 537 LEU A C 1
ATOM 4273 O O . LEU A 1 537 ? 22.069 -2.055 0.188 1.00 92.88 537 LEU A O 1
ATOM 4277 N N . ARG A 1 538 ? 22.938 -0.451 -1.134 1.00 88.94 538 ARG A N 1
ATOM 4278 C CA . ARG A 1 538 ? 23.407 0.441 -0.073 1.00 88.94 538 ARG A CA 1
ATOM 4279 C C . ARG A 1 538 ? 22.931 1.858 -0.341 1.00 88.94 538 ARG A C 1
ATOM 4281 O O . ARG A 1 538 ? 22.891 2.315 -1.477 1.00 88.94 538 ARG A O 1
ATOM 4288 N N . VAL A 1 539 ? 22.592 2.556 0.735 1.00 81.50 539 VAL A N 1
ATOM 4289 C CA . VAL A 1 539 ? 22.425 4.008 0.698 1.00 81.50 539 VAL A CA 1
ATOM 4290 C C . VAL A 1 539 ? 23.816 4.589 0.918 1.00 81.50 539 VAL A C 1
ATOM 4292 O O . VAL A 1 539 ? 24.421 4.340 1.965 1.00 81.50 539 VAL A O 1
ATOM 4295 N N . ASP A 1 540 ? 24.353 5.248 -0.108 1.00 67.81 540 ASP A N 1
ATOM 4296 C CA . ASP A 1 540 ? 25.670 5.884 -0.051 1.00 67.81 540 ASP A CA 1
ATOM 4297 C C . ASP A 1 540 ? 25.682 6.976 1.041 1.00 67.81 540 ASP A C 1
ATOM 4299 O O . ASP A 1 540 ? 24.646 7.566 1.350 1.00 67.81 540 ASP A O 1
ATOM 4303 N N . ARG A 1 541 ? 26.846 7.186 1.669 1.00 54.12 541 ARG A N 1
ATOM 4304 C CA . ARG A 1 541 ? 27.077 8.291 2.615 1.00 54.12 541 ARG A CA 1
ATOM 4305 C C . ARG A 1 541 ? 27.488 9.552 1.865 1.00 54.12 541 ARG A C 1
ATOM 4307 O O . ARG A 1 541 ? 28.229 9.438 0.863 1.00 54.12 541 ARG A O 1
#

Radius of gyration: 29.23 Å; chains: 1; bounding box: 73×66×96 Å